Protein 6EVG (pdb70)

InterPro domains:
  IPR001117 Multicopper oxidase, second cupredoxin domain [PF00394] (246-305)
  IPR002355 Multicopper oxidase, copper-binding site [PS00080] (515-526)
  IPR006311 Twin-arginine translocation pathway, signal sequence [PS51318] (1-29)
  IPR008972 Cupredoxin [G3DSA:2.60.40.420] (49-179)
  IPR008972 Cupredoxin [G3DSA:2.60.40.420] (181-346)
  IPR008972 Cupredoxin [G3DSA:2.60.40.420] (360-533)
  IPR008972 Cupredoxin [SSF49503] (49-184)
  IPR008972 Cupredoxin [SSF49503] (189-305)
  IPR008972 Cupredoxin [SSF49503] (421-531)
  IPR011706 Multicopper oxidase, C-terminal [PF07731] (415-532)
  IPR011707 Multicopper oxidase-like, N-terminal [PF07732] (68-182)
  IPR045087 Multicopper oxidase [PTHR48267] (115-306)

Foldseek 3Di:
DQDAAAEDEQDPVQEDEWEKAWDWAAQEPPAIETAIEIPDHAEHHEYEAEQFDKHKHKYFYQDQAWWFKAFQLFAAFLVQGTAALDIAGHGGIDIRIDGGHADWFKTKMATHYAQCRQVNLQSHYMYIYTYDHPCCVVQLHADDELAQAGEWEKEAFQDRHYYCTDDDDLVCLLQFDHHDFIEINSYGAEEGEYAQAKGKYKYAHSYLWAKWWKAKPVQFWWFWQAKSRGGFFFTDTDSIDIHTHSIITITITRNNVQDKIFMWTAPHPPRHDIDTYYIYGYDHVDDGDHHDDRGGDDFDDADDPVQADEEEEWEWFSVCVQSVVLVLPRLVPSPGATETQPHFDDPQDARDEAAAQGKHKYKYAYDPAKFKKFWRQKWKAWQDAPRHGDPSSRGGIDGIGIHDGITMIIITNHHFYDNSRWIKMATSSNSNVNRGRMHTYGHD

B-factor: mean 14.91, std 8.22, range [6.05, 66.15]

Solvent-accessible surface area: 17318 Å² total; pe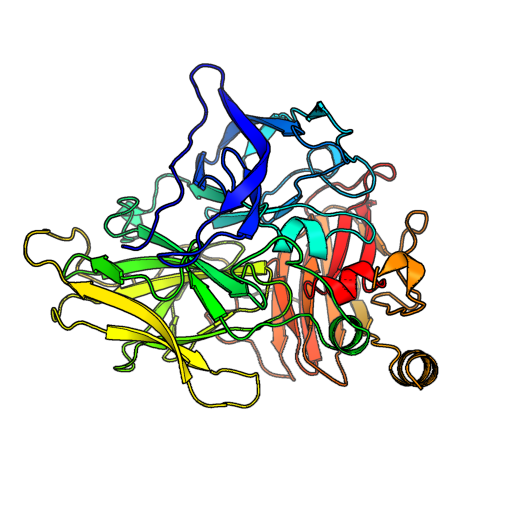r-residue (Å²): 148,22,50,78,11,89,69,39,91,30,70,119,94,20,31,0,144,2,89,0,46,88,30,107,37,49,0,73,181,80,19,76,0,20,3,0,0,3,75,26,30,23,13,8,2,4,0,71,0,126,63,58,39,78,1,26,0,15,0,78,0,39,11,138,54,25,0,0,0,3,2,0,12,5,50,5,52,4,96,35,12,6,8,14,63,35,70,8,45,50,59,104,57,43,124,11,116,1,154,0,147,12,70,10,5,0,1,11,0,5,0,1,10,70,10,53,0,0,76,1,16,11,26,1,1,6,0,2,0,4,1,26,51,66,115,10,72,153,27,31,3,0,88,54,47,23,60,3,8,5,1,0,1,0,11,3,1,100,34,32,102,24,97,159,6,25,104,5,74,35,92,12,1,2,68,7,1,92,7,68,53,12,0,0,8,0,44,40,57,4,74,6,142,0,0,44,1,2,0,2,1,20,1,0,0,11,6,2,9,13,13,0,20,0,53,0,47,72,71,32,77,2,15,0,0,0,2,1,17,2,14,6,17,104,18,44,84,16,121,63,0,41,0,0,0,0,5,1,2,2,0,5,0,54,0,59,186,37,116,40,1,30,2,24,0,71,13,52,73,105,44,20,131,44,67,72,0,0,88,0,21,29,29,104,91,70,180,18,169,26,91,169,152,16,116,192,15,92,28,46,128,89,47,50,86,182,79,32,85,105,122,36,79,21,83,0,44,3,70,48,88,107,2,61,158,85,69,162,105,130,11,98,116,19,48,5,81,0,0,1,27,69,143,39,21,62,50,126,61,45,38,3,113,0,119,87,37,14,52,3,8,0,21,0,43,18,150,71,41,22,0,1,0,2,1,6,8,1,12,0,15,6,19,15,41,97,73,160,75,21,52,40,16,34,32,2,54,3,10,0,2,38,0,87,30,65,0,40,0,1,0,44,0,54,21,85,1,57,130,72,47,13,6,5,0,0,0,4,2,6,0,0,3,9,9,7,0,1,0,1,0,13,19,98

Secondary structure (DSSP, 8-state):
----PPEE---TTSEEEEEEEEEEE-SSTT--EEEEEESSSSB--EEEEETT-EEEEEEEE-SSS-B--EEET----GGGS-STTS-B-TT-EE--EEE--S--EEEEEE---SS-HHHHHHHT--EEEEEE-S-TTTTT----BTTTEEEEEEEEES-SSBS------HHHHHH----SEEEETTEES-EEEE-SSEEEEEEEE-SSSPPEEEEETT---EEEEEETTEEEEEEEEESSEEE-TT-EEEEEEE-TT---EEEEEESSTT-PPEEEEEEEEE-TT---S--S------------GGG-S-EEEEE-B--HHHHHHHH---GGGS----BSBSB---TT---EEE-TT-EEEEEEE-SSS-EEEEESS-EEEEEEETTBPPPGGGSS-BSEEEESSEEEEEEE--S---TTS-EEEEESSHHHHHTT-EEEEEE-

Sequence (444 aa):
PLPLPPLVEPDASGVVKLKVQTGRHSFEEGSEAASAGINGAYLGPLVRLKNGETVTLSVENGMDEGTTLHWHGLFVPSILDGGPHNVIAAGEAWKPEVKIQQPASFNWFHPHLHGNTARQAHLGIAGLMVVTDGKDAERGLPEDYGVDDIPLVLQDRRVIEGDKVYEPDIMDLMHGFRGGNLIVNGIVSPEARVPASIVRLRILNGANARNFHVRLSDNRPLLVVASDGGFIGNPEPVERLTISPGERYEVLVDFSKGEATDLLTYGDDSGGDDLHLMRFVVDAALQGKVTKRPDRLDGPDAPDEKLSVKRRSFFFDERMAENMKLMMLEALTSGVEMAIAGKPFDMDRIDVEAKLGSWEIWDLTTKEMPHPFHIHGASFRILSLNGKAPPAHQSGWKDTALIDGKAEILVHFDREAVKSHPFMFHCHVLEHEDVGMMAQFVTV

Radius of gyration: 20.55 Å; Cα contacts (8 Å, |Δi|>4): 1296; chains: 1; bounding box: 54×47×51 Å

Nearest PDB structures (foldseek):
  6evg-assembly1_A  TM=1.002E+00  e=3.211E-91  Ochrobactrum
  5b7m-assembly3_C  TM=9.230E-01  e=4.683E-49  Escherichia coli K-12
  6iqy-assembly2_B  TM=8.511E-01  e=1.334E-36  Albifimbria verrucaria
  6i3k-assembly1_A  TM=8.488E-01  e=6.651E-36  Albifimbria verrucaria
  6i3l-assembly2_B  TM=8.546E-01  e=1.849E-35  Albifimbria verrucaria

Organism: Brucella anthropi (strain ATCC 49188 / DSM 6882 / CCUG 24695 / JCM 21032 / LMG 3331 / NBRC 15819 / NCTC 12168 / Alc 37) (NCBI:txid439375)

Structure (mmCIF, N/CA/C/O backbone):
data_6EVG
#
_entry.id   6EVG
#
_cell.length_a   47.330
_cell.length_b   48.310
_cell.length_c   88.850
_cell.angle_alpha   90.00
_cell.angle_beta   93.78
_cell.angle_gamma   90.00
#
_symmetry.space_group_name_H-M   'P 1 21 1'
#
loop_
_entity.id
_entity.type
_entity.pdbx_description
1 polymer 'Multi-copper Oxidase CueO'
2 non-polymer 'COPPER (II) ION'
3 non-polymer 1,2-ETHANEDIOL
4 water water
#
loop_
_atom_site.group_PDB
_atom_site.id
_atom_site.type_symbol
_atom_site.label_atom_id
_atom_site.label_alt_id
_atom_site.label_comp_id
_atom_site.label_asym_id
_atom_site.label_entity_id
_atom_site.label_seq_id
_atom_site.pdbx_PDB_ins_code
_atom_site.Cartn_x
_atom_site.Cartn_y
_atom_site.Cartn_z
_atom_site.occupancy
_atom_site.B_iso_or_equiv
_atom_site.auth_seq_id
_atom_site.auth_comp_id
_atom_site.auth_asym_id
_atom_site.auth_atom_id
_atom_site.pdbx_PDB_model_num
ATOM 1 N N . PRO A 1 22 ? -17.241 -12.615 15.074 1.00 16.00 22 PRO A N 1
ATOM 2 C CA . PRO A 1 22 ? -17.186 -11.157 14.969 1.00 15.63 22 PRO A CA 1
ATOM 3 C C . PRO A 1 22 ? -16.069 -10.528 15.787 1.00 13.29 22 PRO A C 1
ATOM 4 O O . PRO A 1 22 ? -15.816 -10.938 16.896 1.00 14.57 22 PRO A O 1
ATOM 8 N N . LEU A 1 23 ? -15.459 -9.474 15.285 1.00 12.10 23 LEU A N 1
ATOM 9 C CA . LEU A 1 23 ? -14.416 -8.754 16.028 1.00 11.24 23 LEU A CA 1
ATOM 10 C C . LEU A 1 23 ? -15.060 -8.121 17.285 1.00 10.72 23 LEU A C 1
ATOM 11 O O . LEU A 1 23 ? -15.920 -7.279 17.175 1.00 12.66 23 LEU A O 1
ATOM 16 N N . PRO A 1 24 ? -14.559 -8.463 18.479 1.00 11.97 24 PRO A N 1
ATOM 17 C CA . PRO A 1 24 ? -14.982 -7.784 19.700 1.00 12.64 24 PRO A CA 1
ATOM 18 C C . PRO A 1 24 ? -14.467 -6.363 19.755 1.00 10.08 24 PRO A C 1
ATOM 19 O O . PRO A 1 24 ? -13.377 -6.096 19.279 1.00 12.17 24 PRO A O 1
ATOM 23 N N . LEU A 1 25 ? -15.256 -5.490 20.348 1.00 9.51 25 LEU A N 1
ATOM 24 C CA . LEU A 1 25 ? -14.876 -4.101 20.529 1.00 10.84 25 LEU A CA 1
ATOM 25 C C . LEU A 1 25 ? -14.669 -3.804 22.004 1.00 10.08 25 LEU A C 1
ATOM 26 O O . LEU A 1 25 ? -15.504 -4.151 22.827 1.00 11.44 25 LEU A O 1
ATOM 31 N N . PRO A 1 26 ? -13.553 -3.207 22.359 1.00 9.94 26 PRO A N 1
ATOM 32 C CA . PRO A 1 26 ? -13.399 -2.774 23.780 1.00 9.68 26 PRO A CA 1
ATOM 33 C C . PRO A 1 26 ? -14.566 -1.858 24.141 1.00 9.82 26 PRO A C 1
ATOM 34 O O . PRO A 1 26 ? -14.878 -0.932 23.365 1.00 11.94 26 PRO A O 1
ATOM 38 N N . PRO A 1 27 ? -15.192 -2.031 25.302 1.00 9.48 27 PRO A N 1
ATOM 39 C CA . PRO A 1 27 ? -16.263 -1.122 25.637 1.00 9.57 27 PRO A CA 1
ATOM 40 C C . PRO A 1 27 ? -15.737 0.308 25.821 1.00 8.35 27 PRO A C 1
ATOM 41 O O . PRO A 1 27 ? -14.668 0.514 26.382 1.00 8.61 27 PRO A O 1
ATOM 45 N N . LEU A 1 28 ? -16.539 1.271 25.404 1.00 8.14 28 LEU A N 1
ATOM 46 C CA . LEU A 1 28 ? -16.170 2.684 25.549 1.00 8.10 28 LEU A CA 1
ATOM 47 C C . LEU A 1 28 ? -16.496 3.136 26.959 1.00 7.92 28 LEU A C 1
ATOM 48 O O . LEU A 1 28 ? -17.661 2.985 27.407 1.00 8.73 28 LEU A O 1
ATOM 53 N N . VAL A 1 29 ? -15.514 3.728 27.633 1.00 7.51 29 VAL A N 1
ATOM 54 C CA . VAL A 1 29 ? -15.720 4.257 28.985 1.00 8.20 29 VAL A CA 1
ATOM 55 C C . VAL A 1 29 ? -15.280 5.704 28.998 1.00 7.91 29 VAL A C 1
ATOM 56 O O . VAL A 1 29 ? -14.154 6.030 28.576 1.00 8.80 29 VAL A O 1
ATOM 60 N N . GLU A 1 30 ? -16.147 6.573 29.501 1.00 8.37 30 GLU A N 1
ATOM 61 C CA . GLU A 1 30 ? -15.850 7.991 29.697 1.00 8.59 30 GLU A CA 1
ATOM 62 C C . GLU A 1 30 ? -16.046 8.341 31.167 1.00 8.86 30 GLU A C 1
ATOM 63 O O . GLU A 1 30 ? -16.747 7.622 31.887 1.00 9.32 30 GLU A O 1
ATOM 69 N N . PRO A 1 31 ? -15.437 9.421 31.658 1.00 9.09 31 PRO A N 1
ATOM 70 C CA . PRO A 1 31 ? -15.622 9.783 33.077 1.00 9.77 31 PRO A CA 1
ATOM 71 C C . PRO A 1 31 ? -17.106 9.948 33.403 1.00 10.65 31 PRO A C 1
ATOM 72 O O . PRO A 1 31 ? -17.883 10.505 32.624 1.00 11.73 31 PRO A O 1
ATOM 76 N N . ASP A 1 32 ? -17.472 9.489 34.603 1.00 10.68 32 ASP A N 1
ATOM 77 C CA . ASP A 1 32 ? -18.865 9.545 35.074 1.00 12.41 32 ASP A CA 1
ATOM 78 C C . ASP A 1 32 ? -19.177 10.926 35.617 1.00 12.85 32 ASP A C 1
ATOM 79 O O . ASP A 1 32 ? -18.399 11.874 35.474 1.00 12.44 32 ASP A O 1
ATOM 84 N N . ALA A 1 33 ? -20.366 11.063 36.227 1.00 14.39 33 ALA A N 1
ATOM 85 C CA . ALA A 1 33 ? -20.806 12.348 36.739 1.00 15.10 33 ALA A CA 1
ATOM 86 C C . ALA A 1 33 ? -19.904 12.929 37.787 1.00 14.41 33 ALA A C 1
ATOM 87 O O . ALA A 1 33 ? -19.935 14.130 38.019 1.00 17.87 33 ALA A O 1
ATOM 89 N N . SER A 1 34 ? -19.112 12.090 38.443 1.00 15.63 34 SER A N 1
ATOM 90 C CA . SER A 1 34 ? -18.117 12.534 39.422 1.00 16.61 34 SER A CA 1
ATOM 91 C C . SER A 1 34 ? -16.701 12.643 38.870 1.00 15.68 34 SER A C 1
ATOM 92 O O . SER A 1 34 ? -15.741 12.867 39.638 1.00 17.41 34 SER A O 1
ATOM 95 N N . GLY A 1 35 ? -16.534 12.489 37.586 1.00 13.32 35 GLY A N 1
ATOM 96 C CA . GLY A 1 35 ? -15.217 12.567 36.981 1.00 12.82 35 GLY A CA 1
ATOM 97 C C . GLY A 1 35 ? -14.373 11.307 37.088 1.00 11.98 35 GLY A C 1
ATOM 98 O O . GLY A 1 35 ? -13.167 11.366 36.863 1.00 14.07 35 GLY A O 1
ATOM 99 N N . VAL A 1 36 ? -15.003 10.196 37.460 1.00 10.59 36 VAL A N 1
ATOM 100 C CA . VAL A 1 36 ? -14.262 8.948 37.763 1.00 10.65 36 VAL A CA 1
ATOM 101 C C . VAL A 1 36 ? -14.374 7.969 36.576 1.00 9.75 36 VAL A C 1
ATOM 102 O O . VAL A 1 36 ? -15.443 7.838 35.981 1.00 10.38 36 VAL A O 1
ATOM 106 N N . VAL A 1 37 ? -13.269 7.273 36.342 1.00 8.84 37 VAL A N 1
ATOM 107 C CA . VAL A 1 37 ? -13.190 6.085 35.491 1.00 8.81 37 VAL A CA 1
ATOM 108 C C . VAL A 1 37 ? -12.760 4.925 36.374 1.00 8.72 37 VAL A C 1
ATOM 109 O O . VAL A 1 37 ? -11.652 4.957 36.914 1.00 9.93 37 VAL A O 1
ATOM 113 N N . LYS A 1 38 ? -13.593 3.895 36.473 1.00 9.37 38 LYS A N 1
ATOM 114 C CA . LYS A 1 38 ? -13.301 2.752 37.327 1.00 9.37 38 LYS A CA 1
ATOM 115 C C . LYS A 1 38 ? -12.703 1.589 36.535 1.00 9.17 38 LYS A C 1
ATOM 116 O O . LYS A 1 38 ? -13.266 1.161 35.511 1.00 9.93 38 LYS A O 1
ATOM 122 N N . LEU A 1 39 ? -11.534 1.109 36.999 1.00 8.79 39 LEU A N 1
ATOM 123 C CA . LEU A 1 39 ? -10.774 0.045 36.314 1.00 8.75 39 LEU A CA 1
ATOM 124 C C . LEU A 1 39 ? -10.411 -1.017 37.324 1.00 9.32 39 LEU A C 1
ATOM 125 O O . LEU A 1 39 ? -9.612 -0.793 38.210 1.00 14.21 39 LEU A O 1
ATOM 130 N N . LYS A 1 40 ? -10.960 -2.219 37.199 1.00 8.18 40 LYS A N 1
ATOM 131 C CA . LYS A 1 40 ? -10.753 -3.292 38.151 1.00 8.93 40 LYS A CA 1
ATOM 132 C C . LYS A 1 40 ? -9.953 -4.402 37.468 1.00 8.37 40 LYS A C 1
ATOM 133 O O . LYS A 1 40 ? -10.434 -5.044 36.524 1.00 9.29 40 LYS A O 1
ATOM 139 N N . VAL A 1 41 ? -8.751 -4.637 37.972 1.00 8.18 41 VAL A N 1
ATOM 140 C CA . VAL A 1 41 ? -7.870 -5.696 37.447 1.00 7.89 41 VAL A CA 1
ATOM 141 C C . VAL A 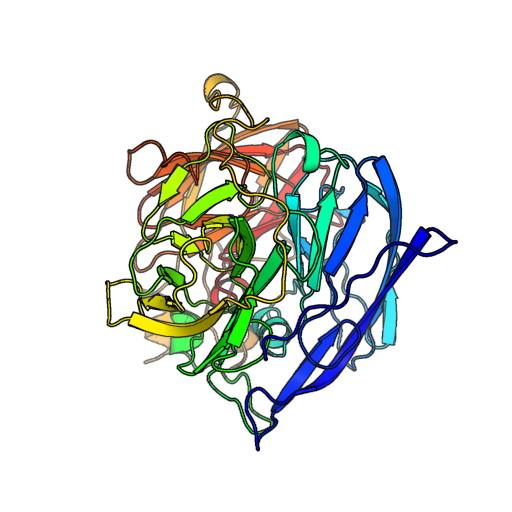1 41 ? -8.284 -7.006 38.110 1.00 8.22 41 VAL A C 1
ATOM 142 O O . VAL A 1 41 ? -8.440 -7.068 39.349 1.00 9.25 41 VAL A O 1
ATOM 146 N N . GLN A 1 42 ? -8.436 -8.069 37.323 1.00 8.59 42 GLN A N 1
ATOM 147 C CA . GLN A 1 42 ? -9.005 -9.289 37.814 1.00 9.02 42 GLN A CA 1
ATOM 148 C C . GLN A 1 42 ? -8.576 -10.488 36.989 1.00 9.19 42 GLN A C 1
ATOM 149 O O . GLN A 1 42 ? -8.332 -10.357 35.798 1.00 10.00 42 GLN A O 1
ATOM 155 N N . THR A 1 43 ? -8.512 -11.644 37.627 1.00 9.45 43 THR A N 1
ATOM 156 C CA . THR A 1 43 ? -8.308 -12.899 36.902 1.00 9.15 43 THR A CA 1
ATOM 157 C C . THR A 1 43 ? -9.624 -13.439 36.383 1.00 10.01 43 THR A C 1
ATOM 158 O O . THR A 1 43 ? -10.706 -13.079 36.859 1.00 12.67 43 THR A O 1
ATOM 162 N N . GLY A 1 44 ? -9.526 -14.364 35.430 1.00 10.18 44 GLY A N 1
ATOM 163 C CA . GLY A 1 44 ? -10.730 -15.033 34.944 1.00 11.53 44 GLY A CA 1
ATOM 164 C C . GLY A 1 44 ? -10.319 -16.132 33.956 1.00 10.82 44 GLY A C 1
ATOM 165 O O . GLY A 1 44 ? -9.201 -16.639 34.020 1.00 10.72 44 GLY A O 1
ATOM 166 N N . ARG A 1 45 ? -11.239 -16.408 33.020 1.00 10.76 45 ARG A N 1
ATOM 167 C CA . ARG A 1 45 ? -10.972 -17.319 31.920 1.00 10.44 45 ARG A CA 1
ATOM 168 C C . ARG A 1 45 ? -11.514 -16.674 30.677 1.00 10.51 45 ARG A C 1
ATOM 169 O O . ARG A 1 45 ? -12.514 -15.950 30.724 1.00 12.78 45 ARG A O 1
ATOM 177 N N . HIS A 1 46 ? -10.863 -16.989 29.547 1.00 9.07 46 HIS A N 1
ATOM 178 C CA . HIS A 1 46 ? -11.203 -16.326 28.273 1.00 9.03 46 HIS A CA 1
ATOM 179 C C . HIS A 1 46 ? -11.152 -17.321 27.124 1.00 8.83 46 HIS A C 1
ATOM 180 O O . HIS A 1 46 ? -10.207 -18.106 27.032 1.00 9.47 46 HIS A O 1
ATOM 187 N N . SER A 1 47 ? -12.150 -17.219 26.235 1.00 9.25 47 SER A N 1
ATOM 188 C CA . SER A 1 47 ? -12.154 -17.998 25.008 1.00 9.58 47 SER A CA 1
ATOM 189 C C . SER A 1 47 ? -11.563 -17.187 23.850 1.00 8.99 47 SER A C 1
ATOM 190 O O . SER A 1 47 ? -12.120 -16.170 23.422 1.00 11.01 47 SER A O 1
ATOM 193 N N . PHE A 1 48 ? -10.452 -17.673 23.334 1.00 9.29 48 PHE A N 1
ATOM 194 C CA . PHE A 1 48 ? -9.843 -17.127 22.173 1.00 10.22 48 PHE A CA 1
ATOM 195 C C . PHE A 1 48 ? -10.435 -17.682 20.868 1.00 11.96 48 PHE A C 1
ATOM 196 O O . PHE A 1 48 ? -10.311 -17.099 19.805 1.00 11.95 48 PHE A O 1
ATOM 204 N N . GLU A 1 49 ? -10.998 -18.877 20.960 1.00 14.34 49 GLU A N 1
ATOM 205 C CA . GLU A 1 49 ? -11.624 -19.522 19.822 1.00 17.75 49 GLU A CA 1
ATOM 206 C C . GLU A 1 49 ? -12.726 -20.372 20.301 1.00 13.92 49 GLU A C 1
ATOM 207 O O . GLU A 1 49 ? -12.710 -20.833 21.445 1.00 14.77 49 GLU A O 1
ATOM 213 N N . GLU A 1 50 ? -13.699 -20.600 19.449 1.00 16.67 50 GLU A N 1
ATOM 214 C CA . GLU A 1 50 ? -14.868 -21.398 19.780 1.00 18.14 50 GLU A CA 1
ATOM 215 C C . GLU A 1 50 ? -14.470 -22.749 20.230 1.00 18.30 50 GLU A C 1
ATOM 216 O O . GLU A 1 50 ? -13.576 -23.358 19.592 1.00 20.46 50 GLU A O 1
ATOM 222 N N . GLY A 1 51 ? -15.009 -23.117 21.368 1.00 22.01 51 GLY A N 1
ATOM 223 C CA . GLY A 1 51 ? -14.812 -24.436 21.931 1.00 25.46 51 GLY A CA 1
ATOM 224 C C . GLY A 1 51 ? -13.753 -24.528 22.976 1.00 24.76 51 GLY A C 1
ATOM 225 O O . GLY A 1 51 ? -13.658 -25.573 23.563 1.00 41.56 51 GLY A O 1
ATOM 226 N N . SER A 1 52 ? -13.004 -23.479 23.244 1.00 20.36 52 SER A N 1
ATOM 227 C CA . SER A 1 52 ? -11.935 -23.599 24.199 1.00 17.89 52 SER A CA 1
ATOM 228 C C . SER A 1 52 ? -11.902 -22.344 25.072 1.00 14.05 52 SER A C 1
ATOM 229 O O . SER A 1 52 ? -12.506 -21.336 24.781 1.00 12.71 52 SER A O 1
ATOM 232 N N . GLU A 1 53 ? -11.150 -22.476 26.174 1.00 13.36 53 GLU A N 1
ATOM 233 C CA . GLU A 1 53 ? -10.966 -21.367 27.103 1.00 12.45 53 GLU A CA 1
ATOM 234 C C . GLU A 1 53 ? -9.632 -21.576 27.832 1.00 9.96 53 GLU A C 1
ATOM 235 O O . GLU A 1 53 ? -9.190 -22.724 28.003 1.00 10.48 53 GLU A O 1
ATOM 241 N N . ALA A 1 54 ? -9.041 -20.470 28.297 1.00 9.70 54 ALA A N 1
ATOM 242 C CA . ALA A 1 54 ? -7.767 -20.527 29.010 1.00 9.50 54 ALA A CA 1
ATOM 243 C C . ALA A 1 54 ? -7.797 -19.563 30.189 1.00 9.71 54 ALA A C 1
ATOM 244 O O . ALA A 1 54 ? -8.527 -18.565 30.201 1.00 10.34 54 ALA A O 1
ATOM 246 N N . ALA A 1 55 ? -6.937 -19.844 31.170 1.00 9.75 55 ALA A N 1
ATOM 247 C CA . ALA A 1 55 ? -6.746 -18.879 32.275 1.00 9.77 55 ALA A CA 1
ATOM 248 C C . ALA A 1 55 ? -6.289 -17.539 31.741 1.00 9.31 55 ALA A C 1
ATOM 249 O O . ALA A 1 55 ? -5.491 -17.481 30.799 1.00 10.23 55 ALA A O 1
ATOM 251 N N . SER A 1 56 ? -6.760 -16.461 32.359 1.00 9.20 56 SER A N 1
ATOM 252 C CA . SER A 1 56 ? -6.531 -15.129 31.854 1.00 8.59 56 SER A CA 1
ATOM 253 C C . SER A 1 56 ? -6.604 -14.105 32.971 1.00 8.17 56 SER A C 1
ATOM 254 O O . SER A 1 56 ? -6.916 -14.423 34.139 1.00 9.30 56 SER A O 1
ATOM 257 N N . ALA A 1 57 ? -6.380 -12.835 32.617 1.00 7.74 57 ALA A N 1
ATOM 258 C CA . ALA A 1 57 ? -6.656 -11.700 33.488 1.00 7.44 57 ALA A CA 1
ATOM 259 C C . ALA A 1 57 ? -6.924 -10.510 32.611 1.00 7.80 57 ALA A C 1
ATOM 260 O O . ALA A 1 57 ? -6.412 -10.423 31.498 1.00 8.44 57 ALA A O 1
ATOM 262 N N . GLY A 1 58 ? -7.711 -9.566 33.118 1.00 7.92 58 GLY A N 1
ATOM 263 C CA . GLY A 1 58 ? -8.069 -8.391 32.375 1.00 7.78 58 GLY A CA 1
ATOM 264 C C . GLY A 1 58 ? -8.501 -7.267 33.251 1.00 7.18 58 GLY A C 1
ATOM 265 O O . GLY A 1 58 ? -8.333 -7.301 34.471 1.00 8.49 58 GLY A O 1
ATOM 266 N N . ILE A 1 59 ? -9.078 -6.245 32.611 1.00 7.09 59 ILE A N 1
ATOM 267 C CA . ILE A 1 59 ? -9.536 -5.035 33.273 1.00 7.51 59 ILE A CA 1
ATOM 268 C C . ILE A 1 59 ? -11.025 -4.918 33.001 1.00 7.51 59 ILE A C 1
ATOM 269 O O . ILE A 1 59 ? -11.464 -4.884 31.832 1.00 8.11 59 ILE A O 1
ATOM 274 N N . ASN A 1 60 ? -11.836 -4.891 34.071 1.00 7.88 60 ASN A N 1
ATOM 275 C CA . ASN A 1 60 ? -13.285 -4.869 33.920 1.00 8.48 60 ASN A CA 1
ATOM 276 C C . ASN A 1 60 ? -13.788 -6.083 33.114 1.00 8.95 60 ASN A C 1
ATOM 277 O O . ASN A 1 60 ? -14.825 -6.013 32.427 1.00 10.89 60 ASN A O 1
ATOM 282 N N . GLY A 1 61 ? -13.117 -7.190 33.249 1.00 8.74 61 GLY A N 1
ATOM 283 C CA . GLY A 1 61 ? -13.396 -8.420 32.555 1.00 8.98 61 GLY A CA 1
ATOM 284 C C . GLY A 1 61 ? -12.178 -9.286 32.558 1.00 8.91 61 GLY A C 1
ATOM 285 O O . GLY A 1 61 ? -11.166 -8.964 33.170 1.00 9.90 61 GLY A O 1
ATOM 286 N N . ALA A 1 62 ? -12.291 -10.459 31.888 1.00 9.59 62 ALA A N 1
ATOM 287 C CA . ALA A 1 62 ? -11.288 -11.495 32.012 1.00 9.99 62 ALA A CA 1
ATOM 288 C C . ALA A 1 62 ? -10.106 -11.389 31.085 1.00 8.78 62 ALA A C 1
ATOM 289 O O . ALA A 1 62 ? -9.123 -12.120 31.224 1.00 9.35 62 ALA A O 1
ATOM 291 N N . TYR A 1 63 ? -10.167 -10.453 30.107 1.00 8.29 63 TYR A N 1
ATOM 292 C CA . TYR A 1 63 ? -9.089 -10.318 29.121 1.00 7.82 63 TYR A CA 1
ATOM 293 C C . TYR A 1 63 ? -9.184 -8.928 28.477 1.00 7.73 63 TYR A C 1
ATOM 294 O O . TYR A 1 63 ? -10.302 -8.467 28.203 1.00 8.46 63 TYR A O 1
ATOM 303 N N . LEU A 1 64 ? -8.048 -8.285 28.249 1.00 7.06 64 LEU A N 1
ATOM 304 C CA . LEU A 1 64 ? -8.047 -6.935 27.676 1.00 7.09 64 LEU A CA 1
ATOM 305 C C . LEU A 1 64 ? -8.860 -6.017 28.589 1.00 7.02 64 LEU A C 1
ATOM 306 O O . LEU A 1 64 ? -8.873 -6.237 29.802 1.00 8.49 64 LEU A O 1
ATOM 311 N N . GLY A 1 65 ? -9.453 -4.974 28.050 1.00 6.99 65 GLY A N 1
ATOM 312 C CA . GLY A 1 65 ? -9.969 -3.905 28.872 1.00 7.29 65 GLY A CA 1
ATOM 313 C C . GLY A 1 65 ? -10.735 -2.921 28.035 1.00 7.23 65 GLY A C 1
ATOM 314 O O . GLY A 1 65 ? -10.864 -3.056 26.818 1.00 8.55 65 GLY A O 1
ATOM 315 N N . PRO A 1 66 ? -11.296 -1.895 28.681 1.00 7.08 66 PRO A N 1
ATOM 316 C CA . PRO A 1 66 ? -12.047 -0.862 27.967 1.00 7.10 66 PRO A CA 1
ATOM 317 C C . PRO A 1 66 ? -11.141 0.046 27.136 1.00 6.80 66 PRO A C 1
ATOM 318 O O . PRO A 1 66 ? -9.930 0.109 27.351 1.00 7.82 66 PRO A O 1
ATOM 322 N N . LEU A 1 67 ? -11.800 0.802 26.251 1.00 7.03 67 LEU A N 1
ATOM 323 C CA . LEU A 1 67 ? -11.203 2.013 25.649 1.00 7.46 67 LEU A CA 1
ATOM 324 C C . LEU A 1 67 ? -11.742 3.196 26.430 1.00 6.66 67 LEU A C 1
ATOM 325 O O . LEU A 1 67 ? -12.944 3.469 26.413 1.00 7.96 67 LEU A O 1
ATOM 330 N N . VAL A 1 68 ? -10.848 3.823 27.184 1.00 6.95 68 VAL A N 1
ATOM 331 C CA . VAL A 1 68 ? -11.150 5.012 27.980 1.00 7.13 68 VAL A CA 1
ATOM 332 C C . VAL A 1 68 ? -10.933 6.232 27.096 1.00 7.57 68 VAL A C 1
ATOM 333 O O . VAL A 1 68 ? -9.863 6.422 26.539 1.00 9.17 68 VAL A O 1
ATOM 337 N N . ARG A 1 69 ? -11.985 7.059 26.909 1.00 7.30 69 ARG A N 1
ATOM 338 C CA . ARG A 1 69 ? -11.870 8.267 26.093 1.00 7.92 69 ARG A CA 1
ATOM 339 C C . ARG A 1 69 ? -11.889 9.500 26.987 1.00 8.22 69 ARG A C 1
ATOM 340 O O . ARG A 1 69 ? -12.848 9.673 27.773 1.00 9.39 69 ARG A O 1
ATOM 348 N N . LEU A 1 70 ? -10.823 10.268 26.942 1.00 8.11 70 LEU A N 1
ATOM 349 C CA . LEU A 1 70 ? -10.605 11.447 27.739 1.00 8.32 70 LEU A CA 1
ATOM 350 C C . LEU A 1 70 ? -10.477 12.668 26.871 1.00 8.79 70 LEU A C 1
ATOM 351 O O . LEU A 1 70 ? -9.860 12.640 25.810 1.00 10.49 70 LEU A O 1
ATOM 356 N N . LYS A 1 71 ? -11.038 13.782 27.334 1.00 9.35 71 LYS A N 1
ATOM 357 C CA . LYS A 1 71 ? -10.974 15.056 26.631 1.00 9.50 71 LYS A CA 1
ATOM 358 C C . LYS A 1 71 ? -9.775 15.856 27.096 1.00 9.84 71 LYS A C 1
ATOM 359 O O . LYS A 1 71 ? -9.551 15.996 28.303 1.00 11.70 71 LYS A O 1
ATOM 365 N N . ASN A 1 72 ? -9.002 16.423 26.159 1.00 9.99 72 ASN A N 1
ATOM 366 C CA . ASN A 1 72 ? -7.961 17.325 26.534 1.00 10.56 72 ASN A CA 1
ATOM 367 C C . ASN A 1 72 ? -8.576 18.428 27.391 1.00 10.74 72 ASN A C 1
ATOM 368 O O . ASN A 1 72 ? -9.684 18.930 27.111 1.00 11.64 72 ASN A O 1
ATOM 373 N N . GLY A 1 73 ? -7.852 18.789 28.444 1.00 11.37 73 GLY A N 1
ATOM 374 C CA . GLY A 1 73 ? -8.306 19.785 29.357 1.00 13.57 73 GLY A CA 1
ATOM 375 C C . GLY A 1 73 ? -9.170 19.287 30.534 1.00 16.29 73 GLY A C 1
ATOM 376 O O . GLY A 1 73 ? -9.431 20.065 31.457 1.00 23.69 73 GLY A O 1
ATOM 377 N N . GLU A 1 74 ? -9.639 18.048 30.544 1.00 14.99 74 GLU A N 1
ATOM 378 C CA . GLU A 1 74 ? -10.435 17.644 31.680 1.00 14.76 74 GLU A CA 1
ATOM 379 C C . GLU A 1 74 ? -9.593 16.998 32.799 1.00 12.72 74 GLU A C 1
ATOM 380 O O . GLU A 1 74 ? -8.508 16.484 32.553 1.00 13.26 74 GLU A O 1
ATOM 386 N N . THR A 1 75 ? -10.149 16.978 33.981 1.00 12.67 75 THR A N 1
ATOM 387 C CA . THR A 1 75 ? -9.558 16.282 35.145 1.00 13.06 75 THR A CA 1
ATOM 388 C C . THR A 1 75 ? -10.369 15.025 35.418 1.00 12.62 75 THR A C 1
ATOM 389 O O . THR A 1 75 ? -11.602 15.064 35.493 1.00 14.74 75 THR A O 1
ATOM 393 N N . VAL A 1 76 ? -9.672 13.898 35.557 1.00 11.60 76 VAL A N 1
ATOM 394 C CA . VAL A 1 76 ? -10.270 12.592 35.732 1.00 11.47 76 VAL A CA 1
ATOM 395 C C . VAL A 1 76 ? -9.593 11.863 36.863 1.00 10.20 76 VAL A C 1
ATOM 396 O O . VAL A 1 76 ? -8.361 11.900 37.005 1.00 12.36 76 VAL A O 1
ATOM 400 N N . THR A 1 77 ? -10.388 11.153 37.656 1.00 9.10 77 THR A N 1
ATOM 401 C CA . THR A 1 77 ? -9.871 10.211 38.635 1.00 9.32 77 THR A CA 1
ATOM 402 C C . THR A 1 77 ? -9.801 8.830 37.972 1.00 8.80 77 THR A C 1
ATOM 403 O O . THR A 1 77 ? -10.856 8.293 37.576 1.00 9.81 77 THR A O 1
ATOM 407 N N . LEU A 1 78 ? -8.598 8.277 37.843 1.00 8.67 78 LEU A N 1
ATOM 408 C CA . LEU A 1 78 ? -8.411 6.919 37.313 1.00 8.58 78 LEU A CA 1
ATOM 409 C C . LEU A 1 78 ? -8.391 5.981 38.508 1.00 9.02 78 LEU A C 1
ATOM 410 O O . LEU A 1 78 ? -7.378 5.831 39.180 1.00 10.50 78 LEU A O 1
ATOM 415 N N . SER A 1 79 ? -9.567 5.424 38.810 1.00 9.10 79 SER A N 1
ATOM 416 C CA . SER A 1 79 ? -9.780 4.636 40.015 1.00 9.87 79 SER A CA 1
ATOM 417 C C . SER A 1 79 ? -9.474 3.193 39.726 1.00 9.84 79 SER A C 1
ATOM 418 O O . SER A 1 79 ? -10.316 2.480 39.133 1.00 12.86 79 SER A O 1
ATOM 421 N N . VAL A 1 80 ? -8.290 2.706 40.135 1.00 8.83 80 VAL A N 1
ATOM 422 C CA . VAL A 1 80 ? -7.806 1.372 39.825 1.00 8.76 80 VAL A CA 1
ATOM 423 C C . VAL A 1 80 ? -7.991 0.483 41.047 1.00 9.95 80 VAL A C 1
ATOM 424 O O . VAL A 1 80 ? -7.495 0.782 42.134 1.00 15.41 80 VAL A O 1
ATOM 428 N N . GLU A 1 81 ? -8.685 -0.611 40.924 1.00 8.61 81 GLU A N 1
ATOM 429 C CA . GLU A 1 81 ? -8.835 -1.600 41.994 1.00 9.05 81 GLU A CA 1
ATOM 430 C C . GLU A 1 81 ? -8.110 -2.879 41.605 1.00 8.57 81 GLU A C 1
ATOM 431 O O . GLU A 1 81 ? -8.301 -3.383 40.486 1.00 9.71 81 GLU A O 1
ATOM 437 N N . ASN A 1 82 ? -7.288 -3.394 42.513 1.00 8.56 82 ASN A N 1
ATOM 438 C CA . ASN A 1 82 ? -6.621 -4.667 42.308 1.00 8.72 82 ASN A CA 1
ATOM 439 C C . ASN A 1 82 ? -7.429 -5.772 42.889 1.00 8.49 82 ASN A C 1
ATOM 440 O O . ASN A 1 82 ? -7.437 -5.993 44.101 1.00 10.15 82 ASN A O 1
ATOM 445 N N . GLY A 1 83 ? -8.207 -6.472 42.050 1.00 8.65 83 GLY A N 1
ATOM 446 C CA . GLY A 1 83 ? -8.975 -7.584 42.463 1.00 9.35 83 GLY A CA 1
ATOM 447 C C . GLY A 1 83 ? -8.271 -8.926 42.428 1.00 8.96 83 GLY A C 1
ATOM 448 O O . GLY A 1 83 ? -8.911 -9.967 42.548 1.00 10.74 83 GLY A O 1
ATOM 449 N N . MET A 1 84 ? -6.938 -8.923 42.276 1.00 8.97 84 MET A N 1
ATOM 450 C CA . MET A 1 84 ? -6.139 -10.146 42.266 1.00 9.23 84 MET A CA 1
ATOM 451 C C . MET A 1 84 ? -5.495 -10.422 43.628 1.00 9.16 84 MET A C 1
ATOM 452 O O . MET A 1 84 ? -5.466 -9.571 44.506 1.00 10.89 84 MET A O 1
ATOM 457 N N . ASP A 1 85 ? -4.940 -11.621 43.744 1.00 9.23 85 ASP A N 1
ATOM 458 C CA . ASP A 1 85 ? -4.217 -12.086 44.950 1.00 9.65 85 ASP A CA 1
ATOM 459 C C . ASP A 1 85 ? -2.723 -11.774 44.942 1.00 9.13 85 ASP A C 1
ATOM 460 O O . ASP A 1 85 ? -1.993 -12.257 45.797 1.00 10.26 85 ASP A O 1
ATOM 465 N N . GLU A 1 86 ? -2.295 -10.921 44.008 1.00 9.11 86 GLU A N 1
ATOM 466 C CA . GLU A 1 86 ? -0.921 -10.494 43.911 1.00 9.06 86 GLU A CA 1
ATOM 467 C C . GLU A 1 86 ? -0.903 -9.007 43.507 1.00 8.33 86 GLU A C 1
ATOM 468 O O . GLU A 1 86 ? -1.864 -8.529 42.916 1.00 9.39 86 GLU A O 1
ATOM 474 N N . GLY A 1 87 ? 0.223 -8.354 43.787 1.00 8.49 87 GLY A N 1
ATOM 475 C CA . GLY A 1 87 ? 0.347 -6.947 43.439 1.00 8.68 87 GLY A CA 1
ATOM 476 C C . GLY A 1 87 ? 0.293 -6.700 41.934 1.00 8.50 87 GLY A C 1
ATOM 477 O O . GLY A 1 87 ? 0.725 -7.546 41.141 1.00 9.32 87 GLY A O 1
ATOM 478 N N . THR A 1 88 ? -0.174 -5.513 41.567 1.00 8.29 88 THR A N 1
ATOM 479 C CA . THR A 1 88 ? -0.174 -5.128 40.150 1.00 8.27 88 THR A CA 1
ATOM 480 C C . THR A 1 88 ? 0.005 -3.608 40.071 1.00 8.34 88 THR A C 1
ATOM 481 O O . THR A 1 88 ? -0.018 -2.907 41.080 1.00 9.03 88 THR A O 1
ATOM 485 N N . THR A 1 89 ? 0.110 -3.106 38.827 1.00 8.55 89 THR A N 1
ATOM 486 C CA . THR A 1 89 ? 0.178 -1.688 38.578 1.00 9.32 89 THR A CA 1
ATOM 487 C C . THR A 1 89 ? -0.452 -1.415 37.209 1.00 8.02 89 THR A C 1
ATOM 488 O O . THR A 1 89 ? -0.652 -2.369 36.457 1.00 9.18 89 THR A O 1
ATOM 492 N N . LEU A 1 90 ? -0.684 -0.152 36.917 1.00 7.91 90 LEU A N 1
ATOM 493 C CA . LEU A 1 90 ? -0.936 0.258 35.520 1.00 7.72 90 LEU A CA 1
ATOM 494 C C . LEU A 1 90 ? -0.012 1.428 35.200 1.00 7.83 90 LEU A C 1
ATOM 495 O O . LEU A 1 90 ? 0.012 2.426 35.935 1.00 9.30 90 LEU A O 1
ATOM 500 N N . HIS A 1 91 ? 0.728 1.303 34.097 1.00 7.30 91 HIS A N 1
ATOM 501 C CA . HIS A 1 91 ? 1.474 2.393 33.477 1.00 7.47 91 HIS A CA 1
ATOM 502 C C . HIS A 1 91 ? 0.605 3.024 32.384 1.00 7.00 91 HIS A C 1
ATOM 503 O O . HIS A 1 91 ? 0.080 2.310 31.534 1.00 7.55 91 HIS A O 1
ATOM 510 N N . TRP A 1 92 ? 0.467 4.340 32.463 1.00 7.01 92 TRP A N 1
ATOM 511 C CA . TRP A 1 92 ? -0.340 5.119 31.525 1.00 7.41 92 TRP A CA 1
ATOM 512 C C . TRP A 1 92 ? 0.583 5.433 30.327 1.00 7.18 92 TRP A C 1
ATOM 513 O O . TRP A 1 92 ? 1.226 6.484 30.256 1.00 8.46 92 TRP A O 1
ATOM 524 N N . HIS A 1 93 ? 0.651 4.463 29.422 1.00 7.24 93 HIS A N 1
ATOM 525 C CA . HIS A 1 93 ? 1.607 4.409 28.286 1.00 7.18 93 HIS A CA 1
ATOM 526 C C . HIS A 1 93 ? 1.138 5.355 27.181 1.00 7.41 93 HIS A C 1
ATOM 527 O O . HIS A 1 93 ? 0.274 5.016 26.385 1.00 8.40 93 HIS A O 1
ATOM 534 N N . GLY A 1 94 ? 1.735 6.550 27.177 1.00 8.41 94 GLY A N 1
ATOM 535 C CA . GLY A 1 94 ? 1.369 7.624 26.292 1.00 8.70 94 GLY A CA 1
ATOM 536 C C . GLY A 1 94 ? 0.677 8.798 26.910 1.00 8.84 94 GLY A C 1
ATOM 537 O O . GLY A 1 94 ? 0.567 9.864 26.320 1.00 9.48 94 GLY A O 1
ATOM 538 N N . LEU A 1 95 ? 0.209 8.633 28.156 1.00 10.43 95 LEU A N 1
ATOM 539 C CA . LEU A 1 95 ? -0.411 9.747 28.862 1.00 9.93 95 LEU A CA 1
ATOM 540 C C . LEU A 1 95 ? 0.650 10.657 29.427 1.00 10.03 95 LEU A C 1
ATOM 541 O O . LEU A 1 95 ? 1.735 10.194 29.822 1.00 12.89 95 LEU A O 1
ATOM 546 N N . PHE A 1 96 ? 0.385 11.972 29.423 1.00 8.67 96 PHE A N 1
ATOM 547 C CA . PHE A 1 96 ? 1.375 12.928 29.976 1.00 9.28 96 PHE A CA 1
ATOM 548 C C . PHE A 1 96 ? 0.997 13.225 31.428 1.00 9.96 96 PHE A C 1
ATOM 549 O O . PHE A 1 96 ? 0.032 13.952 31.705 1.00 10.83 96 PHE A O 1
ATOM 557 N N . VAL A 1 97 ? 1.797 12.663 32.341 1.00 9.45 97 VAL A N 1
ATOM 558 C CA . VAL A 1 97 ? 1.627 12.879 33.790 1.00 9.75 97 VAL A CA 1
ATOM 559 C C . VAL A 1 97 ? 2.993 12.976 34.443 1.00 9.44 97 VAL A C 1
ATOM 560 O O . VAL A 1 97 ? 3.947 12.336 33.999 1.00 10.30 97 VAL A O 1
ATOM 564 N N . PRO A 1 98 ? 3.056 13.667 35.576 1.00 10.02 98 PRO A N 1
ATOM 565 C CA . PRO A 1 98 ? 4.243 13.522 36.425 1.00 10.63 98 PRO A CA 1
ATOM 566 C C . PRO A 1 98 ? 4.316 12.108 36.977 1.00 9.32 98 PRO A C 1
ATOM 567 O O . PRO A 1 98 ? 3.304 11.421 37.079 1.00 9.37 98 PRO A O 1
ATOM 571 N N . SER A 1 99 ? 5.530 11.689 37.351 1.00 9.39 99 SER A N 1
ATOM 572 C CA . SER A 1 99 ? 5.718 10.294 37.728 1.00 9.23 99 SER A CA 1
ATOM 573 C C . SER A 1 99 ? 4.923 9.880 38.954 1.00 9.31 99 SER A C 1
ATOM 574 O O . SER A 1 99 ? 4.588 8.706 39.071 1.00 10.04 99 SER A O 1
ATOM 577 N N . ILE A 1 100 ? 4.575 10.808 39.820 1.00 9.73 100 ILE A N 1
ATOM 578 C CA . ILE A 1 100 ? 3.775 10.454 41.005 1.00 11.26 100 ILE A CA 1
ATOM 579 C C . ILE A 1 100 ? 2.366 9.995 40.644 1.00 9.78 100 ILE A C 1
ATOM 580 O O . ILE A 1 100 ? 1.679 9.464 41.512 1.00 12.66 100 ILE A O 1
ATOM 585 N N . LEU A 1 101 ? 1.899 10.207 39.399 1.00 8.97 101 LEU A N 1
ATOM 586 C CA . LEU A 1 101 ? 0.573 9.762 38.952 1.00 8.98 101 LEU A CA 1
ATOM 587 C C . LEU A 1 101 ? 0.633 8.505 38.087 1.00 9.14 101 LEU A C 1
ATOM 588 O O . LEU A 1 101 ? -0.432 8.073 37.596 1.00 10.81 101 LEU A O 1
ATOM 593 N N . ASP A 1 102 ? 1.830 7.933 37.910 1.00 8.93 102 ASP A N 1
ATOM 594 C CA . ASP A 1 102 ? 1.996 6.760 37.050 1.00 8.69 102 ASP A CA 1
ATOM 595 C C . ASP A 1 102 ? 2.364 5.545 37.857 1.00 8.88 102 ASP A C 1
ATOM 596 O O . ASP A 1 102 ? 2.846 5.671 38.990 1.00 10.89 102 ASP A O 1
ATOM 601 N N . GLY A 1 103 ? 2.111 4.363 37.310 1.00 9.23 103 GLY A N 1
ATOM 602 C CA . GLY A 1 103 ? 2.340 3.110 38.015 1.00 10.01 103 GLY A CA 1
ATOM 603 C C . GLY A 1 103 ? 3.613 2.396 37.565 1.00 10.20 103 GLY A C 1
ATOM 604 O O . GLY A 1 103 ? 3.962 2.397 36.373 1.00 12.94 103 GLY A O 1
ATOM 605 N N . GLY A 1 104 ? 4.234 1.714 38.496 1.00 9.71 104 GLY A N 1
ATOM 606 C CA . GLY A 1 104 ? 5.422 0.934 38.244 1.00 10.01 104 GLY A CA 1
ATOM 607 C C . GLY A 1 104 ? 5.899 0.248 39.499 1.00 9.46 104 GLY A C 1
ATOM 608 O O . GLY A 1 104 ? 5.215 0.241 40.503 1.00 10.35 104 GLY A O 1
ATOM 609 N N . PRO A 1 105 ? 7.108 -0.319 39.450 1.00 10.07 105 PRO A N 1
ATOM 610 C CA . PRO A 1 105 ? 7.539 -1.215 40.568 1.00 10.90 105 PRO A CA 1
ATOM 611 C C . PRO A 1 105 ? 7.821 -0.488 41.879 1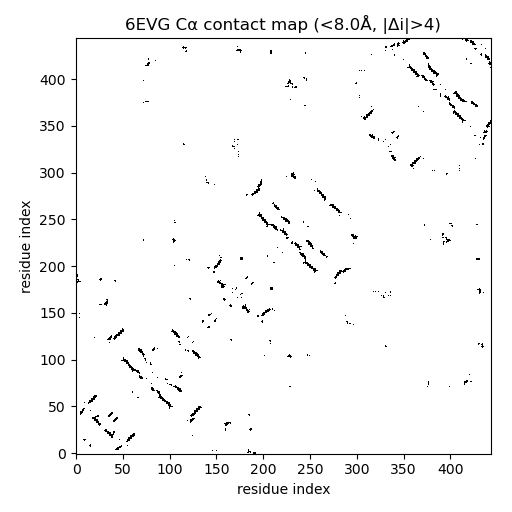.00 10.63 105 PRO A C 1
ATOM 612 O O . PRO A 1 105 ? 7.983 -1.186 42.888 1.00 11.69 105 PRO A O 1
ATOM 616 N N . HIS A 1 106 ? 7.911 0.835 41.874 1.00 10.87 106 HIS A N 1
ATOM 617 C CA . HIS A 1 106 ? 8.081 1.596 43.121 1.00 11.63 106 HIS A CA 1
ATOM 618 C C . HIS A 1 106 ? 6.793 1.917 43.801 1.00 12.35 106 HIS A C 1
ATOM 619 O O . HIS A 1 106 ? 6.784 2.455 44.928 1.00 15.47 106 HIS A O 1
ATOM 626 N N . ASN A 1 107 ? 5.659 1.621 43.165 1.00 11.86 107 ASN A N 1
ATOM 627 C CA . ASN A 1 107 ? 4.329 1.909 43.751 1.00 12.03 107 ASN A CA 1
ATOM 628 C C . ASN A 1 107 ? 3.322 0.864 43.346 1.00 11.45 107 ASN A C 1
ATOM 629 O O . ASN A 1 107 ? 2.278 1.163 42.799 1.00 13.79 107 ASN A O 1
ATOM 634 N N . VAL A 1 108 ? 3.598 -0.376 43.682 1.00 11.13 108 VAL A N 1
ATOM 635 C CA . VAL A 1 108 ? 2.735 -1.488 43.384 1.00 10.41 108 VAL A CA 1
ATOM 636 C C . VAL A 1 108 ? 1.452 -1.384 44.194 1.00 9.61 108 VAL A C 1
ATOM 637 O O . VAL A 1 108 ? 1.476 -1.078 45.393 1.00 10.88 108 VAL A O 1
ATOM 641 N N . ILE A 1 109 ? 0.329 -1.692 43.550 1.00 9.51 109 ILE A N 1
ATOM 642 C CA . ILE A 1 109 ? -0.966 -1.774 44.215 1.00 9.33 109 ILE A CA 1
ATOM 643 C C . ILE A 1 109 ? -1.104 -3.162 44.852 1.00 9.08 109 ILE A C 1
ATOM 644 O O . ILE A 1 109 ? -1.142 -4.177 44.143 1.00 9.70 109 ILE A O 1
ATOM 649 N N . ALA A 1 110 ? -1.130 -3.202 46.171 1.00 10.17 110 ALA A N 1
ATOM 650 C CA . ALA A 1 110 ? -1.206 -4.465 46.853 1.00 10.65 110 ALA A CA 1
ATOM 651 C C . ALA A 1 110 ? -2.501 -5.206 46.527 1.00 10.48 110 ALA A C 1
ATOM 652 O O . ALA A 1 110 ? -3.550 -4.616 46.167 1.00 10.89 110 ALA A O 1
ATOM 654 N N . ALA A 1 111 ? -2.407 -6.523 46.652 1.00 12.08 111 ALA A N 1
ATOM 655 C CA . ALA A 1 111 ? -3.569 -7.378 46.454 1.00 11.99 111 ALA A CA 1
ATOM 656 C C . ALA A 1 111 ? -4.773 -6.877 47.208 1.00 12.59 111 ALA A C 1
ATOM 657 O O . ALA A 1 111 ? -4.708 -6.596 48.439 1.00 14.50 111 ALA A O 1
ATOM 659 N N . GLY A 1 112 ? -5.892 -6.722 46.507 1.00 12.94 112 GLY A N 1
ATOM 660 C CA . GLY A 1 112 ? -7.133 -6.278 47.082 1.00 14.17 112 GLY A CA 1
ATOM 661 C C . 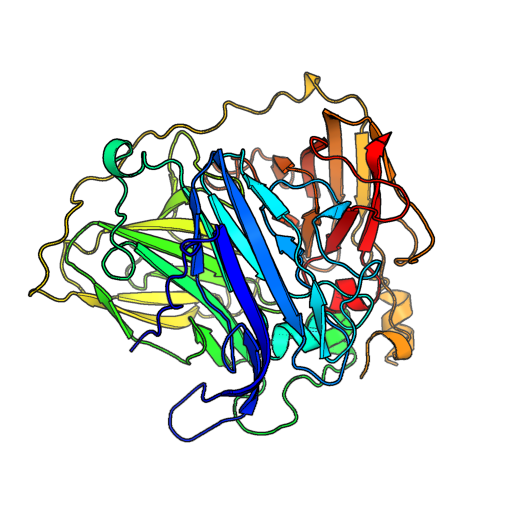GLY A 1 112 ? -7.268 -4.768 47.330 1.00 14.04 112 GLY A C 1
ATOM 662 O O . GLY A 1 112 ? -8.353 -4.344 47.777 1.00 18.39 112 GLY A O 1
ATOM 663 N N . GLU A 1 113 ? -6.231 -3.984 47.068 1.00 11.56 113 GLU A N 1
ATOM 664 C CA . GLU A 1 113 ? -6.251 -2.564 47.362 1.00 11.70 113 GLU A CA 1
ATOM 665 C C . GLU A 1 113 ? -6.578 -1.699 46.103 1.00 10.30 113 GLU A C 1
ATOM 666 O O . GLU A 1 113 ? -6.710 -2.223 45.017 1.00 11.51 113 GLU A O 1
ATOM 672 N N . ALA A 1 114 ? -6.688 -0.389 46.304 1.00 11.46 114 ALA A N 1
ATOM 673 C CA . ALA A 1 114 ? -7.028 0.537 45.236 1.00 11.37 114 ALA A CA 1
ATOM 674 C C . ALA A 1 114 ? -6.001 1.655 45.147 1.00 10.23 114 ALA A C 1
ATOM 675 O O . ALA A 1 114 ? -5.273 1.972 46.111 1.00 13.67 114 ALA A O 1
ATOM 677 N N . TRP A 1 115 ? -5.966 2.310 44.010 1.00 9.32 115 TRP A N 1
ATOM 678 C CA . TRP A 1 115 ? -5.049 3.434 43.696 1.00 9.17 115 TRP A CA 1
ATOM 679 C C . TRP A 1 115 ? -5.846 4.365 42.814 1.00 8.86 115 TRP A C 1
ATOM 680 O O . TRP A 1 115 ? -6.361 3.921 41.768 1.00 9.85 115 TRP A O 1
ATOM 691 N N . LYS A 1 116 ? -5.960 5.633 43.209 1.00 9.33 116 LYS A N 1
ATOM 692 C CA . LYS A 1 116 ? -6.895 6.539 42.547 1.00 9.20 116 LYS A CA 1
ATOM 693 C C . LYS A 1 116 ? -6.248 7.866 42.163 1.00 9.10 116 LYS A C 1
ATOM 694 O O . LYS A 1 116 ? -6.622 8.964 42.665 1.00 10.14 116 LYS A O 1
ATOM 700 N N . PRO A 1 117 ? -5.207 7.840 41.328 1.00 8.98 117 PRO A N 1
ATOM 701 C CA . PRO A 1 117 ? -4.573 9.080 40.887 1.00 8.91 117 PRO A CA 1
ATOM 702 C C . PRO A 1 117 ? -5.555 9.999 40.138 1.00 8.57 117 PRO A C 1
ATOM 703 O O . PRO A 1 117 ? -6.403 9.517 39.362 1.00 9.97 117 PRO A O 1
ATOM 707 N N . GLU A 1 118 ? -5.406 11.287 40.363 1.00 8.71 118 GLU A N 1
ATOM 708 C CA . GLU A 1 118 ? -6.217 12.298 39.719 1.00 8.72 118 GLU A CA 1
ATOM 709 C C . GLU A 1 118 ? -5.378 13.048 38.699 1.00 9.33 118 GLU A C 1
ATOM 710 O O . GLU A 1 118 ? -4.376 13.663 39.052 1.00 10.96 118 GLU A O 1
ATOM 716 N N . VAL A 1 119 ? -5.773 12.963 37.449 1.00 9.77 119 VAL A N 1
ATOM 717 C CA . VAL A 1 119 ? -4.994 13.496 36.306 1.00 10.23 119 VAL A CA 1
ATOM 718 C C . VAL A 1 119 ? -5.712 14.621 35.636 1.00 10.40 119 VAL A C 1
ATOM 719 O O . VAL A 1 119 ? -6.889 14.520 35.324 1.00 13.55 119 VAL A O 1
ATOM 723 N N . LYS A 1 120 ? -4.964 15.655 35.304 1.00 10.25 120 LYS A N 1
ATOM 724 C CA . LYS A 1 120 ? -5.441 16.775 34.525 1.00 10.49 120 LYS A CA 1
ATOM 725 C C . LYS A 1 120 ? -4.813 16.663 33.152 1.00 10.37 120 LYS A C 1
ATOM 726 O O . LYS A 1 120 ? -3.586 16.831 33.001 1.00 12.40 120 LYS A O 1
ATOM 732 N N . ILE A 1 121 ? -5.606 16.356 32.155 1.00 9.66 121 ILE A N 1
ATOM 733 C CA . ILE A 1 121 ? -5.100 16.049 30.798 1.00 9.92 121 ILE A CA 1
ATOM 734 C C . ILE A 1 121 ? -4.735 17.321 30.044 1.00 9.82 121 ILE A C 1
ATOM 735 O O . ILE A 1 121 ? -5.556 18.220 29.933 1.00 10.72 121 ILE A O 1
ATOM 740 N N . GLN A 1 122 ? -3.493 17.353 29.528 1.00 9.66 122 GLN A N 1
ATOM 741 C CA . GLN A 1 122 ? -3.100 18.466 28.636 1.00 9.80 122 GLN A CA 1
ATOM 742 C C . GLN A 1 122 ? -1.983 17.934 27.755 1.00 8.69 122 GLN A C 1
ATOM 743 O O . GLN A 1 122 ? -0.821 17.873 28.138 1.00 10.50 122 GLN A O 1
ATOM 749 N N . GLN A 1 123 ? -2.359 17.461 26.553 1.00 8.69 123 GLN A N 1
ATOM 750 C CA . GLN A 1 123 ? -1.408 16.827 25.650 1.00 8.50 123 GLN A CA 1
ATOM 751 C C . GLN A 1 123 ? -2.017 16.740 24.258 1.00 8.44 123 GLN A C 1
ATOM 752 O O . GLN A 1 123 ? -3.244 16.814 24.108 1.00 9.92 123 GLN A O 1
ATOM 758 N N . PRO A 1 124 ? -1.217 16.442 23.224 1.00 8.52 124 PRO A N 1
ATOM 759 C CA . PRO A 1 124 ? -1.790 16.235 21.895 1.00 9.17 124 PRO A CA 1
ATOM 760 C C . PRO A 1 124 ? -2.712 15.058 21.831 1.00 8.54 124 PRO A C 1
ATOM 761 O O . PRO A 1 124 ? -2.476 14.022 22.443 1.00 9.17 124 PRO A O 1
ATOM 765 N N . ALA A 1 125 ? -3.759 15.209 21.013 1.00 8.75 125 ALA A N 1
ATOM 766 C CA . ALA A 1 125 ? -4.690 14.124 20.735 1.00 8.29 125 ALA A CA 1
ATOM 767 C C . ALA A 1 125 ? -3.923 12.893 20.249 1.00 7.67 125 ALA A C 1
ATOM 768 O O . ALA A 1 125 ? -3.049 12.999 19.390 1.00 8.67 125 ALA A O 1
ATOM 770 N N . SER A 1 126 ? -4.263 11.735 20.798 1.00 7.39 126 SER A N 1
ATOM 771 C CA . SER A 1 126 ? -3.433 10.536 20.612 1.00 7.71 126 SER A CA 1
ATOM 772 C C . SER A 1 126 ? -4.136 9.305 21.080 1.00 7.03 126 SER A C 1
ATOM 773 O O . SER A 1 126 ? -5.095 9.337 21.878 1.00 7.78 126 SER A O 1
ATOM 776 N N . PHE A 1 127 ? -3.647 8.177 20.584 1.00 6.80 127 PHE A N 1
ATOM 777 C CA . PHE A 1 127 ? -4.097 6.814 20.911 1.00 7.00 127 PHE A CA 1
ATOM 778 C C . PHE A 1 127 ? -3.043 6.159 21.791 1.00 7.04 127 PHE A C 1
ATOM 779 O O . PHE A 1 127 ? -1.970 5.816 21.316 1.00 7.76 127 PHE A O 1
ATOM 787 N N . ASN A 1 128 ? -3.396 6.038 23.061 1.00 7.36 128 ASN A N 1
ATOM 788 C CA . ASN A 1 128 ? -2.517 5.552 24.138 1.00 6.84 128 ASN A CA 1
ATOM 789 C C . ASN A 1 128 ? -3.060 4.271 24.710 1.00 6.75 128 ASN A C 1
ATOM 790 O O . ASN A 1 128 ? -4.120 3.765 24.271 1.00 6.69 128 ASN A O 1
ATOM 795 N N . TRP A 1 129 ? -2.404 3.722 25.727 1.00 6.68 129 TRP A N 1
ATOM 796 C CA . TRP A 1 129 ? -2.861 2.466 26.318 1.00 6.26 129 TRP A CA 1
ATOM 797 C C . TRP A 1 129 ? -2.326 2.341 27.731 1.00 6.09 129 TRP A C 1
ATOM 798 O O . TRP A 1 129 ? -1.623 3.216 28.219 1.00 6.88 129 TRP A O 1
ATOM 809 N N . PHE A 1 130 ? -2.661 1.229 28.392 1.00 6.37 130 PHE A N 1
ATOM 810 C CA . PHE A 1 130 ? -2.181 1.019 29.754 1.00 6.51 130 PHE A CA 1
ATOM 811 C C . PHE A 1 130 ? -2.106 -0.440 30.052 1.00 6.39 130 PHE A C 1
ATOM 812 O O . PHE A 1 130 ? -2.867 -1.257 29.491 1.00 7.21 130 PHE A O 1
ATOM 820 N N . HIS A 1 131 ? -1.186 -0.805 30.947 1.00 6.71 131 HIS A N 1
ATOM 821 C CA . HIS A 1 131 ? -0.849 -2.213 31.169 1.00 7.08 131 HIS A CA 1
ATOM 822 C C . HIS A 1 131 ? 0.078 -2.265 32.381 1.00 7.43 131 HIS A C 1
ATOM 823 O O . HIS A 1 131 ? 0.623 -1.241 32.786 1.00 7.57 131 HIS A O 1
ATOM 830 N N . PRO A 1 132 ? 0.303 -3.453 32.928 1.00 8.34 132 PRO A N 1
ATOM 831 C CA . PRO A 1 132 ? 1.185 -3.543 34.131 1.00 8.87 132 PRO A CA 1
ATOM 832 C C . PRO A 1 132 ? 2.607 -3.197 33.774 1.00 8.64 132 PRO A C 1
ATOM 833 O O . PRO A 1 132 ? 3.086 -3.391 32.647 1.00 9.58 132 PRO A O 1
ATOM 837 N N . HIS A 1 133 ? 3.331 -2.706 34.763 1.00 8.48 133 HIS A N 1
ATOM 838 C CA . HIS A 1 133 ? 4.756 -2.431 34.629 1.00 8.98 133 HIS A CA 1
ATOM 839 C C . HIS A 1 133 ? 5.363 -2.768 35.988 1.00 8.43 133 HIS A C 1
ATOM 840 O O . HIS A 1 133 ? 5.176 -2.052 36.980 1.00 9.83 133 HIS A O 1
ATOM 847 N N . LEU A 1 134 ? 6.079 -3.885 36.029 1.00 9.25 134 LEU A N 1
ATOM 848 C CA . LEU A 1 134 ? 6.527 -4.486 37.255 1.00 10.46 134 LEU A CA 1
ATOM 849 C C . LEU A 1 134 ? 8.013 -4.844 37.159 1.00 11.33 134 LEU A C 1
ATOM 850 O O . LEU A 1 134 ? 8.607 -4.850 36.079 1.00 15.92 134 LEU A O 1
ATOM 855 N N . HIS A 1 135 ? 8.611 -5.217 38.274 1.00 10.14 135 HIS A N 1
ATOM 856 C CA . HIS A 1 135 ? 9.978 -5.735 38.365 1.00 10.68 135 HIS A CA 1
ATOM 857 C C . HIS A 1 135 ? 9.937 -7.247 38.280 1.00 11.06 135 HIS A C 1
ATOM 858 O O . HIS A 1 135 ? 9.504 -7.933 39.197 1.00 13.58 135 HIS A O 1
ATOM 865 N N . GLY A 1 136 ? 10.342 -7.793 37.138 1.00 10.71 136 GLY A N 1
ATOM 866 C CA . GLY A 1 136 ? 10.431 -9.223 36.937 1.00 11.66 136 GLY A CA 1
ATOM 867 C C . GLY A 1 136 ? 9.172 -9.987 36.601 1.00 11.46 136 GLY A C 1
ATOM 868 O O . GLY A 1 136 ? 9.243 -11.157 36.211 1.00 14.91 136 GLY A O 1
ATOM 869 N N . ASN A 1 137 ? 8.008 -9.341 36.678 1.00 11.82 137 ASN A N 1
ATOM 870 C CA . ASN A 1 137 ? 6.683 -9.949 36.548 1.00 13.38 137 ASN A CA 1
ATOM 871 C C . ASN A 1 137 ? 5.800 -9.338 35.457 1.00 11.35 137 ASN A C 1
ATOM 872 O O . ASN A 1 137 ? 4.612 -9.634 35.386 1.00 13.06 137 ASN A O 1
ATOM 877 N N . THR A 1 138 ? 6.390 -8.459 34.666 1.00 10.72 138 THR A N 1
ATOM 878 C CA . THR A 1 138 ? 5.585 -7.777 33.667 1.00 10.37 138 THR A CA 1
ATOM 879 C C . THR A 1 138 ? 5.089 -8.710 32.576 1.00 9.28 138 THR A C 1
ATOM 880 O O . THR A 1 138 ? 3.940 -8.620 32.148 1.00 9.54 138 THR A O 1
ATOM 884 N N . ALA A 1 139 ? 5.943 -9.573 32.109 1.00 9.44 139 ALA A N 1
ATOM 885 C CA . ALA A 1 139 ? 5.598 -10.444 30.978 1.00 8.96 139 ALA A CA 1
ATOM 886 C C . ALA A 1 139 ? 4.418 -11.338 31.274 1.00 8.99 139 ALA A C 1
ATOM 887 O O . ALA A 1 139 ? 3.549 -11.529 30.405 1.00 9.13 139 ALA A O 1
ATOM 889 N N . ARG A 1 140 ? 4.398 -11.916 32.461 1.00 8.93 140 ARG A N 1
ATOM 890 C CA . ARG A 1 140 ? 3.323 -12.809 32.820 1.00 8.74 140 ARG A CA 1
ATOM 891 C C . ARG A 1 140 ? 2.002 -12.071 32.940 1.00 8.39 140 ARG A C 1
ATOM 892 O O . ARG A 1 140 ? 0.957 -12.531 32.440 1.00 9.26 140 ARG A O 1
ATOM 900 N N . GLN A 1 141 ? 1.996 -10.955 33.672 1.00 8.52 141 GLN A N 1
ATOM 901 C CA . GLN A 1 141 ? 0.706 -10.242 33.867 1.00 8.68 141 GLN A CA 1
ATOM 902 C C . GLN A 1 141 ? 0.195 -9.677 32.553 1.00 8.26 141 GLN A C 1
ATOM 903 O O . GLN A 1 141 ? -1.031 -9.677 32.309 1.00 9.11 141 GLN A O 1
ATOM 909 N N . ALA A 1 142 ? 1.090 -9.160 31.725 1.00 8.21 142 ALA A N 1
ATOM 910 C CA . ALA A 1 142 ? 0.657 -8.689 30.381 1.00 8.37 142 ALA A CA 1
ATOM 911 C C . ALA A 1 142 ? 0.111 -9.854 29.546 1.00 7.91 142 ALA A C 1
ATOM 912 O O . ALA A 1 142 ? -0.985 -9.745 28.969 1.00 8.51 142 ALA A O 1
ATOM 914 N N . HIS A 1 143 ? 0.826 -10.964 29.504 1.00 7.96 143 HIS A N 1
ATOM 915 C CA . HIS A 1 143 ? 0.392 -12.060 28.638 1.00 7.67 143 HIS A CA 1
ATOM 916 C C . HIS A 1 143 ? -0.943 -12.628 29.085 1.00 8.20 143 HIS A C 1
ATOM 917 O O . HIS A 1 143 ? -1.794 -13.047 28.273 1.00 8.55 143 HIS A O 1
ATOM 924 N N . LEU A 1 144 ? -1.170 -12.698 30.414 1.00 7.89 144 LEU A N 1
ATOM 925 C CA . LEU A 1 144 ? -2.468 -13.138 30.900 1.00 8.18 144 LEU A CA 1
ATOM 926 C C . LEU A 1 144 ? -3.591 -12.371 30.271 1.00 7.41 144 LEU A C 1
ATOM 927 O O . LEU A 1 144 ? -4.684 -12.927 30.102 1.00 8.31 144 LEU A O 1
ATOM 932 N N . GLY A 1 145 ? -3.351 -11.072 30.033 1.00 7.88 145 GLY A N 1
ATOM 933 C CA . GLY A 1 145 ? -4.294 -10.267 29.270 1.00 7.58 145 GLY A CA 1
ATOM 934 C C . GLY A 1 145 ? -4.566 -8.881 29.816 1.00 7.38 145 GLY A C 1
ATOM 935 O O . GLY A 1 145 ? -5.448 -8.192 29.285 1.00 8.06 145 GLY A O 1
ATOM 936 N N . ILE A 1 146 ? -3.820 -8.403 30.828 1.00 7.37 146 ILE A N 1
ATOM 937 C CA . ILE A 1 146 ? -4.170 -7.132 31.435 1.00 7.17 146 ILE A CA 1
ATOM 938 C C . ILE A 1 146 ? -3.691 -5.956 30.594 1.00 7.24 146 ILE A C 1
ATOM 939 O O . ILE A 1 146 ? -2.478 -5.711 30.480 1.00 8.18 146 ILE A O 1
ATOM 944 N N . ALA A 1 147 ? -4.641 -5.245 30.012 1.00 7.20 147 ALA A N 1
ATOM 945 C CA . ALA A 1 147 ? -4.367 -4.038 29.234 1.00 7.30 147 ALA A CA 1
ATOM 946 C C . ALA A 1 147 ? -5.666 -3.355 28.945 1.00 7.01 147 ALA A C 1
ATOM 947 O O . ALA A 1 147 ? -6.713 -3.991 28.910 1.00 8.44 147 ALA A O 1
ATOM 949 N N . GLY A 1 148 ? -5.577 -2.043 28.697 1.00 6.71 148 GLY A N 1
ATOM 950 C CA . GLY A 1 148 ? -6.717 -1.290 28.151 1.00 7.02 148 GLY A CA 1
ATOM 951 C C . GLY A 1 148 ? -6.183 -0.183 27.243 1.00 6.31 148 GLY A C 1
ATOM 952 O O . GLY A 1 148 ? -4.992 -0.014 27.114 1.00 6.73 148 GLY A O 1
ATOM 953 N N . LEU A 1 149 ? -7.123 0.525 26.632 1.00 6.13 149 LEU A N 1
ATOM 954 C CA . LEU A 1 149 ? -6.813 1.559 25.649 1.00 6.27 149 LEU A CA 1
ATOM 955 C C . LEU A 1 149 ? -7.232 2.913 26.185 1.00 6.05 149 LEU A C 1
ATOM 956 O O . LEU A 1 149 ? -8.157 3.006 26.985 1.00 6.53 149 LEU A O 1
ATOM 961 N N . MET A 1 150 ? -6.562 3.979 25.735 1.00 6.53 150 MET A N 1
ATOM 962 C CA . MET A 1 150 ? -6.828 5.322 26.255 1.00 6.90 150 MET A CA 1
ATOM 963 C C . MET A 1 150 ? -6.659 6.368 25.197 1.00 7.19 150 MET A C 1
ATOM 964 O O . MET A 1 150 ? -5.508 6.653 24.829 1.00 8.20 150 MET A O 1
ATOM 969 N N . VAL A 1 151 ? -7.750 6.895 24.674 1.00 7.03 151 VAL A N 1
ATOM 970 C CA . VAL A 1 151 ? -7.725 7.948 23.685 1.00 7.59 151 VAL A CA 1
ATOM 971 C C . VAL A 1 151 ? -7.835 9.304 24.354 1.00 7.65 151 VAL A C 1
ATOM 972 O O . VAL A 1 151 ? -8.728 9.510 25.189 1.00 9.00 151 VAL A O 1
ATOM 976 N N . VAL A 1 152 ? -6.932 10.223 23.997 1.00 7.23 152 VAL A N 1
ATOM 977 C CA . VAL A 1 152 ? -7.083 11.634 24.322 1.00 7.67 152 VAL A CA 1
ATOM 978 C C . VAL A 1 152 ? -7.597 12.317 23.060 1.00 7.62 152 VAL A C 1
ATOM 979 O O . VAL A 1 152 ? -6.958 12.219 22.012 1.00 8.27 152 VAL A O 1
ATOM 983 N N . THR A 1 153 ? -8.714 12.995 23.153 1.00 8.07 153 THR A N 1
ATOM 984 C CA . THR A 1 153 ? -9.327 13.739 22.052 1.00 9.26 153 THR A CA 1
ATOM 985 C C . THR A 1 153 ? -9.399 15.206 22.383 1.00 8.99 153 THR A C 1
ATOM 986 O O . THR A 1 153 ? -9.646 15.572 23.522 1.00 11.14 153 THR A O 1
ATOM 990 N N . ASP A 1 154 ? -9.314 16.024 21.339 1.00 10.11 154 ASP A N 1
ATOM 991 C CA . ASP A 1 154 ? -9.532 17.445 21.471 1.00 10.77 154 ASP A CA 1
ATOM 992 C C . ASP A 1 154 ? -10.779 17.911 20.750 1.00 11.27 154 ASP A C 1
ATOM 993 O O . ASP A 1 154 ? -11.007 19.103 20.667 1.00 12.77 154 ASP A O 1
ATOM 998 N N . GLY A 1 155 ? -11.598 16.947 20.300 1.00 11.46 155 GLY A N 1
ATOM 999 C CA . GLY A 1 155 ? -12.867 17.227 19.694 1.00 13.19 155 GLY A CA 1
ATOM 1000 C C . GLY A 1 155 ? -12.799 17.723 18.251 1.00 13.92 155 GLY A C 1
ATOM 1001 O O . GLY A 1 155 ? -13.832 18.049 17.700 1.00 17.11 155 GLY A O 1
ATOM 1002 N N . LYS A 1 156 ? -11.618 17.772 17.655 1.00 12.27 156 LYS A N 1
ATOM 1003 C CA . LYS A 1 156 ? -11.437 18.391 16.316 1.00 13.20 156 LYS A CA 1
ATOM 1004 C C . LYS A 1 156 ? -11.282 17.359 15.172 1.00 11.99 156 LYS A C 1
ATOM 1005 O O . LYS A 1 156 ? -10.912 17.721 14.039 1.00 12.95 156 LYS A O 1
ATOM 1011 N N . ASP A 1 157 ? -11.569 16.072 15.425 1.00 10.82 157 ASP A N 1
ATOM 1012 C CA . ASP A 1 157 ? -11.367 15.082 14.367 1.00 10.50 157 ASP A CA 1
ATOM 1013 C C . ASP A 1 157 ? -12.233 15.314 13.141 1.00 10.99 157 ASP A C 1
ATOM 1014 O O . ASP A 1 157 ? -11.798 15.037 12.018 1.00 11.81 157 ASP A O 1
ATOM 1019 N N . ALA A 1 158 ? -13.445 15.782 13.350 1.00 12.65 158 ALA A N 1
ATOM 1020 C CA . ALA A 1 158 ? -14.320 16.085 12.184 1.00 14.42 158 ALA A CA 1
ATOM 1021 C C . ALA A 1 158 ? -13.689 17.163 11.311 1.00 15.16 158 ALA A C 1
ATOM 1022 O O . ALA A 1 158 ? -13.711 17.022 10.066 1.00 16.76 158 ALA A O 1
ATOM 1024 N N . GLU A 1 159 ? -13.137 18.197 11.927 1.00 15.02 159 GLU A N 1
ATOM 1025 C CA . GLU A 1 159 ? -12.473 19.262 11.183 1.00 15.68 159 GLU A CA 1
ATOM 1026 C C . GLU A 1 159 ? -11.222 18.735 10.453 1.00 14.80 159 GLU A C 1
ATOM 1027 O O . GLU A 1 159 ? -10.881 19.231 9.385 1.00 16.78 159 GLU A O 1
ATOM 1033 N N . ARG A 1 160 ? -10.576 17.717 11.016 1.00 12.10 160 ARG A N 1
ATOM 1034 C CA . ARG A 1 160 ? -9.435 17.080 10.370 1.00 13.06 160 ARG A CA 1
ATOM 1035 C C . ARG A 1 160 ? -9.840 16.192 9.180 1.00 11.96 160 ARG A C 1
ATOM 1036 O O . ARG A 1 160 ? -8.982 15.718 8.455 1.00 15.23 160 ARG A O 1
ATOM 1044 N N . GLY A 1 161 ? -11.117 15.869 9.074 1.00 11.63 161 GLY A N 1
ATOM 1045 C CA . GLY A 1 161 ? -11.539 14.934 8.070 1.00 12.58 161 GLY A CA 1
ATOM 1046 C C . GLY A 1 161 ? -11.359 13.482 8.419 1.00 11.76 161 GLY A C 1
ATOM 1047 O O . GLY A 1 161 ? -11.186 12.625 7.533 1.00 13.63 161 GLY A O 1
ATOM 1048 N N . LEU A 1 162 ? -11.364 13.154 9.702 1.00 10.02 162 LEU A N 1
ATOM 1049 C CA . LEU A 1 162 ? -11.078 11.802 10.140 1.00 10.11 162 LEU A CA 1
ATOM 1050 C C . LEU A 1 162 ? -12.368 11.096 10.526 1.00 10.42 162 LEU A C 1
ATOM 1051 O O . LEU A 1 162 ? -13.247 11.687 11.198 1.00 12.59 162 LEU A O 1
ATOM 1056 N N . PRO A 1 163 ? -12.493 9.801 10.223 1.00 10.41 163 PRO A N 1
ATOM 1057 C CA . PRO A 1 163 ? -13.599 8.981 10.755 1.00 10.12 163 PRO A CA 1
ATOM 1058 C C . PRO A 1 163 ? -13.519 8.981 12.288 1.00 10.52 163 PRO A C 1
ATOM 1059 O O . PRO A 1 163 ? -12.421 8.889 12.813 1.00 11.06 163 PRO A O 1
ATOM 1063 N N . GLU A 1 164 ? -14.667 9.020 12.944 1.00 10.92 164 GLU A N 1
ATOM 1064 C CA . GLU A 1 164 ? -14.709 9.109 14.391 1.00 12.70 164 GLU A CA 1
ATOM 1065 C C . GLU A 1 164 ? -15.925 8.446 15.023 1.00 12.63 164 GLU A C 1
ATOM 1066 O O . GLU A 1 164 ? -16.161 8.681 16.230 1.00 14.34 164 GLU A O 1
ATOM 1072 N N . ASP A 1 165 ? -16.623 7.580 14.287 1.00 11.44 165 ASP A N 1
ATOM 1073 C CA . ASP A 1 165 ? -17.804 6.898 14.872 1.00 13.51 165 ASP A CA 1
ATOM 1074 C C . ASP A 1 165 ? -17.326 5.564 15.471 1.00 12.51 165 ASP A C 1
ATOM 1075 O O . ASP A 1 165 ? -17.079 4.604 14.732 1.00 11.45 165 ASP A O 1
ATOM 1080 N N . TYR A 1 166 ? -17.158 5.534 16.764 1.00 12.15 166 TYR A N 1
ATOM 1081 C CA . TYR A 1 166 ? -16.554 4.405 17.451 1.00 10.99 166 TYR A CA 1
ATOM 1082 C C . TYR A 1 166 ? -17.262 3.126 17.184 1.00 11.59 166 TYR A C 1
ATOM 1083 O O . TYR A 1 166 ? -18.481 2.992 17.348 1.00 13.57 166 TYR A O 1
ATOM 1092 N N . GLY A 1 167 ? -16.485 2.116 16.767 1.00 11.34 167 GLY A N 1
ATOM 1093 C CA . GLY A 1 167 ? -17.005 0.843 16.428 1.00 12.83 167 GLY A CA 1
ATOM 1094 C C . GLY A 1 167 ? -17.660 0.671 15.083 1.00 13.07 167 GLY A C 1
ATOM 1095 O O . GLY A 1 167 ? -18.058 -0.422 14.725 1.00 16.81 167 GLY A O 1
ATOM 1096 N N . VAL A 1 168 ? -17.746 1.770 14.335 1.00 12.13 168 VAL A N 1
ATOM 1097 C CA . VAL A 1 168 ? -18.363 1.777 13.003 1.00 13.27 168 VAL A CA 1
ATOM 1098 C C . VAL A 1 168 ? -17.275 2.050 11.960 1.00 11.75 168 VAL A C 1
ATOM 1099 O O . VAL A 1 168 ? -16.961 1.191 11.127 1.00 12.57 168 VAL A O 1
ATOM 1103 N N . ASP A 1 169 ? -16.726 3.251 11.992 1.00 10.53 169 ASP A N 1
ATOM 1104 C CA . ASP A 1 169 ? -15.638 3.597 11.104 1.00 9.97 169 ASP A CA 1
ATOM 1105 C C . ASP A 1 169 ? -14.370 4.045 11.839 1.00 8.94 169 ASP A C 1
ATOM 1106 O O . ASP A 1 169 ? -13.466 4.511 11.233 1.00 9.52 169 ASP A O 1
ATOM 1111 N N . ASP A 1 170 ? -14.326 3.805 13.157 1.00 9.56 170 ASP A N 1
ATOM 1112 C CA . ASP A 1 170 ? -13.159 4.109 14.009 1.00 9.44 170 ASP A CA 1
ATOM 1113 C C . ASP A 1 170 ? -13.041 2.889 14.928 1.00 9.02 170 ASP A C 1
ATOM 1114 O O . ASP A 1 170 ? -13.830 2.755 15.863 1.00 9.86 170 ASP A O 1
ATOM 1119 N N . ILE A 1 171 ? -12.094 2.000 14.610 1.00 7.70 171 ILE A N 1
ATOM 1120 C CA . ILE A 1 171 ? -12.044 0.691 15.184 1.00 8.05 171 ILE A CA 1
ATOM 1121 C C . ILE A 1 171 ? -10.642 0.412 15.733 1.00 7.66 171 ILE A C 1
ATOM 1122 O O . ILE A 1 171 ? -9.669 0.519 15.015 1.00 7.94 171 ILE A O 1
ATOM 1127 N N . PRO A 1 172 ? -10.545 0.054 17.030 1.00 7.68 172 PRO A N 1
ATOM 1128 C CA . PRO A 1 172 ? -9.236 -0.325 17.597 1.00 7.79 172 PRO A CA 1
ATOM 1129 C C . PRO A 1 172 ? -8.942 -1.789 17.307 1.00 7.43 172 PRO A C 1
ATOM 1130 O O . PRO A 1 172 ? -9.834 -2.637 17.383 1.00 8.67 172 PRO A O 1
ATOM 1134 N N . LEU A 1 173 ? -7.644 -2.041 17.004 1.00 7.38 173 LEU A N 1
ATOM 1135 C CA . LEU A 1 173 ? -7.156 -3.399 16.742 1.00 7.75 173 LEU A CA 1
ATOM 1136 C C . LEU A 1 173 ? -5.943 -3.641 17.626 1.00 7.44 173 LEU A C 1
ATOM 1137 O O . LEU A 1 173 ? -4.875 -3.051 17.408 1.00 8.80 173 LEU A O 1
ATOM 1142 N N . VAL A 1 174 ? -6.082 -4.550 18.579 1.00 6.93 174 VAL A N 1
ATOM 1143 C CA . VAL A 1 174 ? -4.984 -4.931 19.465 1.00 6.83 174 VAL A CA 1
ATOM 1144 C C . VAL A 1 174 ? -4.456 -6.279 18.960 1.00 6.83 174 VAL A C 1
ATOM 1145 O O . VAL A 1 174 ? -5.131 -7.322 19.064 1.00 7.30 174 VAL A O 1
ATOM 1149 N N . LEU A 1 175 ? -3.242 -6.224 18.417 1.00 6.94 175 LEU A N 1
ATOM 1150 C CA . LEU A 1 175 ? -2.607 -7.389 17.800 1.00 7.00 175 LEU A CA 1
ATOM 1151 C C . LEU A 1 175 ? -1.765 -8.118 18.854 1.00 6.76 175 LEU A C 1
ATOM 1152 O O . LEU A 1 175 ? -0.900 -7.473 19.489 1.00 7.68 175 LEU A O 1
ATOM 1157 N N . GLN A 1 176 ? -1.987 -9.420 19.021 1.00 7.20 176 GLN A N 1
ATOM 1158 C CA . GLN A 1 176 ? -1.234 -10.214 19.989 1.00 7.59 176 GLN A CA 1
ATOM 1159 C C . GLN A 1 176 ? -1.000 -11.612 19.426 1.00 7.49 176 GLN A C 1
ATOM 1160 O O . GLN A 1 176 ? -1.479 -11.970 18.341 1.00 8.34 176 GLN A O 1
ATOM 1166 N N . ASP A 1 177 ? -0.240 -12.419 20.150 1.00 8.19 177 ASP A N 1
ATOM 1167 C CA . ASP A 1 177 ? -0.037 -13.807 19.838 1.00 8.72 177 ASP A CA 1
ATOM 1168 C C . ASP A 1 177 ? -0.124 -14.684 21.071 1.00 9.06 177 ASP A C 1
ATOM 1169 O O . ASP A 1 177 ? -0.037 -14.198 22.203 1.00 10.59 177 ASP A O 1
ATOM 1174 N N . ARG A 1 178 ? -0.368 -15.962 20.865 1.00 9.07 178 ARG A N 1
ATOM 1175 C CA . ARG A 1 178 ? -0.599 -16.907 21.926 1.00 8.89 178 ARG A CA 1
ATOM 1176 C C . ARG A 1 178 ? 0.077 -18.249 21.602 1.00 9.43 178 ARG A C 1
ATOM 1177 O O . ARG A 1 178 ? -0.091 -18.807 20.521 1.00 10.33 178 ARG A O 1
ATOM 1185 N N . ARG A 1 179 ? 0.813 -18.782 22.592 1.00 9.60 179 ARG A N 1
ATOM 1186 C CA . ARG A 1 179 ? 1.249 -20.171 22.566 1.00 9.79 179 ARG A CA 1
ATOM 1187 C C . ARG A 1 179 ? 0.110 -21.103 23.005 1.00 9.64 179 ARG A C 1
ATOM 1188 O O . ARG A 1 179 ? 0.052 -22.237 22.525 1.00 10.80 179 ARG A O 1
ATOM 1196 N N . VAL A 1 180 ? -0.714 -20.635 23.939 1.00 9.59 180 VAL A N 1
ATOM 1197 C CA . VAL A 1 180 ? -1.725 -21.459 24.573 1.00 9.88 180 VAL A CA 1
ATOM 1198 C C . VAL A 1 180 ? -3.080 -20.760 24.495 1.00 9.53 180 VAL A C 1
ATOM 1199 O O . VAL A 1 180 ? -3.212 -19.609 24.933 1.00 10.64 180 VAL A O 1
ATOM 1203 N N . ILE A 1 181 ? -4.069 -21.467 23.950 1.00 10.41 181 ILE A N 1
ATOM 1204 C CA . ILE A 1 181 ? -5.447 -20.992 23.936 1.00 10.77 181 ILE A CA 1
ATOM 1205 C C . ILE A 1 181 ? -6.407 -21.876 24.727 1.00 10.79 181 ILE A C 1
ATOM 1206 O O . ILE A 1 181 ? -7.599 -21.552 24.846 1.00 11.70 181 ILE A O 1
ATOM 1211 N N . GLU A 1 182 ? -5.936 -22.993 25.299 1.00 10.23 182 GLU A N 1
ATOM 1212 C CA . GLU A 1 182 ? -6.751 -23.882 26.143 1.00 11.48 182 GLU A CA 1
ATOM 1213 C C . GLU A 1 182 ? -5.916 -24.313 27.298 1.00 11.08 182 GLU A C 1
ATOM 1214 O O . GLU A 1 182 ? -4.797 -24.841 27.122 1.00 12.74 182 GLU A O 1
ATOM 1220 N N . GLY A 1 183 ? -6.454 -24.159 28.505 1.00 11.01 183 GLY A N 1
ATOM 1221 C CA . GLY A 1 183 ? -5.775 -24.626 29.698 1.00 11.64 183 GLY A CA 1
ATOM 1222 C C . GLY A 1 183 ? -5.331 -23.515 30.600 1.00 10.13 183 GLY A C 1
ATOM 1223 O O . GLY A 1 183 ? -5.490 -22.305 30.368 1.00 11.41 183 GLY A O 1
ATOM 1224 N N . ASP A 1 184 ? -4.675 -23.943 31.677 1.00 10.63 184 ASP A N 1
ATOM 1225 C CA . ASP A 1 184 ? -4.230 -23.031 32.692 1.00 11.42 184 ASP A CA 1
ATOM 1226 C C . ASP A 1 184 ? -2.768 -22.619 32.670 1.00 12.49 184 ASP A C 1
ATOM 1227 O O . ASP A 1 184 ? -2.397 -21.626 33.280 1.00 15.90 184 ASP A O 1
ATOM 1232 N N . LYS A 1 185 ? -1.967 -23.365 31.937 1.00 11.78 185 LYS A N 1
ATOM 1233 C CA . LYS A 1 185 ? -0.509 -23.056 31.859 1.00 12.78 185 LYS A CA 1
ATOM 1234 C C . LYS A 1 185 ? -0.301 -22.266 30.597 1.00 11.43 185 LYS A C 1
ATOM 1235 O O . LYS A 1 185 ? -0.064 -22.847 29.534 1.00 14.16 185 LYS A O 1
ATOM 1241 N N . VAL A 1 186 ? -0.502 -20.949 30.677 1.00 10.77 186 VAL A N 1
ATOM 1242 C CA . VAL A 1 186 ? -0.556 -20.113 29.483 1.00 10.28 186 VAL A CA 1
ATOM 1243 C C . VAL A 1 186 ? 0.765 -19.384 29.193 1.00 9.94 186 VAL A C 1
ATOM 1244 O O . VAL A 1 186 ? 1.045 -19.084 28.026 1.00 10.78 186 VAL A O 1
ATOM 1248 N N . TYR A 1 187 ? 1.551 -19.071 30.223 1.00 10.56 187 TYR A N 1
ATOM 1249 C CA . TYR A 1 187 ? 2.811 -18.335 30.071 1.00 10.15 187 TYR A CA 1
ATOM 1250 C C . TYR A 1 187 ? 3.904 -19.052 30.813 1.00 11.03 187 TYR A C 1
ATOM 1251 O O . TYR A 1 187 ? 4.027 -18.928 32.016 1.00 11.93 187 TYR A O 1
ATOM 1260 N N . GLU A 1 188 ? 4.634 -19.909 30.081 1.00 11.43 188 GLU A N 1
ATOM 1261 C CA . GLU A 1 188 ? 5.636 -20.773 30.651 1.00 13.11 188 GLU A CA 1
ATOM 1262 C C . GLU A 1 188 ? 6.927 -20.628 29.845 1.00 12.75 188 GLU A C 1
ATOM 1263 O O . GLU A 1 188 ? 7.323 -21.538 29.051 1.00 13.40 188 GLU A O 1
ATOM 1269 N N . PRO A 1 189 ? 7.613 -19.496 29.969 1.00 12.31 189 PRO A N 1
ATOM 1270 C CA . PRO A 1 189 ? 8.769 -19.269 29.099 1.00 11.85 189 PRO A CA 1
ATOM 1271 C C . PRO A 1 189 ? 9.945 -20.176 29.487 1.00 12.86 189 PRO A C 1
ATOM 1272 O O . PRO A 1 189 ? 10.201 -20.421 30.636 1.00 15.80 189 PRO A O 1
ATOM 1276 N N . ASP A 1 190 ? 10.653 -20.633 28.465 1.00 11.68 190 ASP A N 1
ATOM 1277 C CA . ASP A 1 190 ? 11.889 -21.357 28.654 1.00 11.52 190 ASP A CA 1
ATOM 1278 C C . ASP A 1 190 ? 13.056 -20.424 28.380 1.00 11.49 190 ASP A C 1
ATOM 1279 O O . ASP A 1 190 ? 12.913 -19.231 28.171 1.00 11.84 190 ASP A O 1
ATOM 1284 N N . ILE A 1 191 ? 14.286 -20.981 28.483 1.00 12.58 191 ILE A N 1
ATOM 1285 C CA . ILE A 1 191 ? 15.467 -20.111 28.411 1.00 13.47 191 ILE A CA 1
ATOM 1286 C C . ILE A 1 191 ? 15.567 -19.428 27.052 1.00 12.53 191 ILE A C 1
ATOM 1287 O O . ILE A 1 191 ? 15.993 -18.245 26.974 1.00 12.99 191 ILE A O 1
ATOM 1292 N N . MET A 1 192 ? 15.188 -20.105 25.985 1.00 12.16 192 MET A N 1
ATOM 1293 C CA . MET A 1 192 ? 15.164 -19.470 24.675 1.00 13.35 192 MET A CA 1
ATOM 1294 C C . MET A 1 192 ? 14.159 -18.340 24.602 1.00 11.86 192 MET A C 1
ATOM 1295 O O . MET A 1 192 ? 14.418 -17.335 23.946 1.00 12.68 192 MET A O 1
ATOM 1300 N N . ASP A 1 193 ? 13.012 -18.496 25.251 1.00 11.16 193 ASP A N 1
ATOM 1301 C CA . ASP A 1 193 ? 12.000 -17.402 25.326 1.00 10.98 193 ASP A CA 1
ATOM 1302 C C . ASP A 1 193 ? 12.547 -16.221 26.079 1.00 10.54 193 ASP A C 1
ATOM 1303 O O . ASP A 1 193 ? 12.302 -15.067 25.700 1.00 11.66 193 ASP A O 1
ATOM 1308 N N . LEU A 1 194 ? 13.280 -16.475 27.155 1.00 10.47 194 LEU A N 1
ATOM 1309 C CA . LEU A 1 194 ? 13.834 -15.331 27.916 1.00 11.20 194 LEU A CA 1
ATOM 1310 C C . LEU A 1 194 ? 14.892 -14.623 27.065 1.00 11.13 194 LEU A C 1
ATOM 1311 O O . LEU A 1 194 ? 15.012 -13.392 27.094 1.00 13.26 194 LEU A O 1
ATOM 1316 N N . MET A 1 195 ? 15.706 -15.401 26.313 1.00 11.45 195 MET A N 1
ATOM 1317 C CA . MET A 1 195 ? 16.768 -14.791 25.504 1.00 12.67 195 MET A CA 1
ATOM 1318 C C . MET A 1 195 ? 16.221 -14.075 24.281 1.00 12.29 195 MET A C 1
ATOM 1319 O O . MET A 1 195 ? 16.720 -12.985 23.918 1.00 13.53 195 MET A O 1
ATOM 1324 N N . HIS A 1 196 ? 15.203 -14.605 23.640 1.00 12.95 196 HIS A N 1
ATOM 1325 C CA . HIS A 1 196 ? 14.763 -14.114 22.302 1.00 13.85 196 HIS A CA 1
ATOM 1326 C C . HIS A 1 196 ? 13.402 -13.449 22.307 1.00 12.18 196 HIS A C 1
ATOM 1327 O O . HIS A 1 196 ? 13.033 -12.890 21.284 1.00 15.06 196 HIS A O 1
ATOM 1334 N N . GLY A 1 197 ? 12.693 -13.535 23.430 1.00 10.93 197 GLY A N 1
ATOM 1335 C CA . GLY A 1 197 ? 11.297 -13.091 23.509 1.00 10.85 197 GLY A CA 1
ATOM 1336 C C . GLY A 1 197 ? 10.342 -14.247 23.323 1.00 10.34 197 GLY A C 1
ATOM 1337 O O . GLY A 1 197 ? 10.617 -15.185 22.575 1.00 11.69 197 GLY A O 1
ATOM 1338 N N . PHE A 1 198 ? 9.202 -14.160 23.995 1.00 9.60 198 PHE A N 1
ATOM 1339 C CA . PHE A 1 198 ? 8.170 -15.182 23.982 1.00 9.32 198 PHE A CA 1
ATOM 1340 C C . PHE A 1 198 ? 7.219 -14.902 22.839 1.00 9.57 198 PHE A C 1
ATOM 1341 O O . PHE A 1 198 ? 6.535 -13.871 22.843 1.00 10.39 198 PHE A O 1
ATOM 1349 N N . ARG A 1 199 ? 7.111 -15.867 21.905 1.00 10.01 199 ARG A N 1
ATOM 1350 C CA . ARG A 1 199 ? 6.172 -15.788 20.764 1.00 10.43 199 ARG A CA 1
ATOM 1351 C C . ARG A 1 199 ? 5.333 -17.075 20.710 1.00 10.25 199 ARG A C 1
ATOM 1352 O O . ARG A 1 199 ? 5.731 -18.130 21.208 1.00 12.24 199 ARG A O 1
ATOM 1360 N N . GLY A 1 200 ? 4.156 -16.978 20.114 1.00 10.87 200 GLY A N 1
ATOM 1361 C CA . GLY A 1 200 ? 3.319 -18.146 19.854 1.00 12.35 200 GLY A CA 1
ATOM 1362 C C . GLY A 1 200 ? 2.743 -18.129 18.470 1.00 11.63 200 GLY A C 1
ATOM 1363 O O . GLY A 1 200 ? 2.716 -17.077 17.837 1.00 13.13 200 GLY A O 1
ATOM 1364 N N . GLY A 1 201 ? 2.259 -19.277 18.039 1.00 12.82 201 GLY A N 1
ATOM 1365 C CA . GLY A 1 201 ? 1.771 -19.428 16.643 1.00 14.03 201 GLY A CA 1
ATOM 1366 C C . GLY A 1 201 ? 0.340 -19.046 16.433 1.00 12.74 201 GLY A C 1
ATOM 1367 O O . GLY A 1 201 ? -0.108 -18.966 15.291 1.00 16.54 201 GLY A O 1
ATOM 1368 N N . ASN A 1 202 ? -0.430 -18.830 17.504 1.00 11.51 202 ASN A N 1
ATOM 1369 C CA . ASN A 1 202 ? -1.847 -18.441 17.324 1.00 11.49 202 ASN A CA 1
ATOM 1370 C C . ASN A 1 202 ? -1.928 -16.924 17.375 1.00 10.85 202 ASN A C 1
ATOM 1371 O O . ASN A 1 202 ? -1.702 -16.334 18.444 1.00 15.00 202 ASN A O 1
ATOM 1376 N N . LEU A 1 203 ? -2.271 -16.278 16.276 1.00 9.49 203 LEU A N 1
ATOM 1377 C CA . LEU A 1 203 ? -2.407 -14.811 16.272 1.00 8.70 203 LEU A CA 1
ATOM 1378 C C . LEU A 1 203 ? -3.813 -14.434 16.656 1.00 9.15 203 LEU A C 1
ATOM 1379 O O . LEU A 1 203 ? -4.750 -15.129 16.262 1.00 11.36 203 LEU A O 1
ATOM 1384 N N . ILE A 1 204 ? -3.929 -13.346 17.397 1.00 8.24 204 ILE A N 1
ATOM 1385 C CA . ILE A 1 204 ? -5.246 -12.868 17.848 1.00 8.43 204 ILE A CA 1
ATOM 1386 C C . ILE A 1 204 ? -5.375 -11.365 17.617 1.00 8.07 204 ILE A C 1
ATOM 1387 O O . ILE A 1 204 ? -4.386 -10.629 17.617 1.00 8.29 204 ILE A O 1
ATOM 1392 N N . VAL A 1 205 ? -6.630 -10.944 17.423 1.00 7.64 205 VAL A N 1
ATOM 1393 C CA . VAL A 1 205 ? -6.990 -9.523 17.346 1.00 7.56 205 VAL A CA 1
ATOM 1394 C C . VAL A 1 205 ? -8.139 -9.298 18.298 1.00 7.48 205 VAL A C 1
ATOM 1395 O O . VAL A 1 205 ? -9.154 -9.986 18.263 1.00 8.06 205 VAL A O 1
ATOM 1399 N N . ASN A 1 206 ? -7.945 -8.325 19.210 1.00 7.38 206 ASN A N 1
ATOM 1400 C CA . ASN A 1 206 ? -8.950 -8.050 20.240 1.00 7.97 206 ASN A CA 1
ATOM 1401 C C . ASN A 1 206 ? -9.389 -9.313 20.951 1.00 8.29 206 ASN A C 1
ATOM 1402 O O . ASN A 1 206 ? -10.546 -9.465 21.325 1.00 10.16 206 ASN A O 1
ATOM 1407 N N . GLY A 1 207 ? -8.415 -10.185 21.234 1.00 8.17 207 GLY A N 1
ATOM 1408 C CA . GLY A 1 207 ? -8.661 -11.360 22.025 1.00 8.69 207 GLY A CA 1
ATOM 1409 C C . GLY A 1 207 ? -9.191 -12.579 21.335 1.00 8.76 207 GLY A C 1
ATOM 1410 O O . GLY A 1 207 ? -9.456 -13.593 22.023 1.00 10.95 207 GLY A O 1
ATOM 1411 N N . ILE A 1 208 ? -9.349 -12.643 20.050 1.00 8.74 208 ILE A N 1
ATOM 1412 C CA . ILE A 1 208 ? -9.960 -13.754 19.261 1.00 10.75 208 ILE A CA 1
ATOM 1413 C C . ILE A 1 208 ? -9.073 -14.089 18.067 1.00 9.20 208 ILE A C 1
ATOM 1414 O O . ILE A 1 208 ? -8.469 -13.209 17.432 1.00 9.21 208 ILE A O 1
ATOM 1419 N N . VAL A 1 209 ? -9.038 -15.412 17.819 1.00 9.38 209 VAL A N 1
ATOM 1420 C CA . VAL A 1 209 ? -8.362 -15.938 16.624 1.00 10.02 209 VAL A CA 1
ATOM 1421 C C . VAL A 1 209 ? -9.269 -15.650 15.402 1.00 11.26 209 VAL A C 1
ATOM 1422 O O . VAL A 1 209 ? -10.420 -16.039 15.346 1.00 13.84 209 VAL A O 1
ATOM 1426 N N . SER A 1 210 ? -8.658 -15.023 14.419 1.00 11.50 210 SER A N 1
ATOM 1427 C CA . SER A 1 210 ? -9.268 -14.819 13.097 1.00 13.17 210 SER A CA 1
ATOM 1428 C C . SER A 1 210 ? -10.668 -14.232 13.128 1.00 11.44 210 SER A C 1
ATOM 1429 O O . SER A 1 210 ? -11.595 -14.769 12.536 1.00 13.75 210 SER A O 1
ATOM 1432 N N . PRO A 1 211 ? -10.853 -13.054 13.744 1.00 10.41 211 PRO A N 1
ATOM 1433 C CA . PRO A 1 211 ? -12.160 -12.433 13.718 1.00 10.15 211 PRO A CA 1
ATOM 1434 C C . PRO A 1 211 ? -12.478 -11.797 12.366 1.00 10.56 211 PRO A C 1
ATOM 1435 O O . PRO A 1 211 ? -11.581 -11.636 11.515 1.00 10.93 211 PRO A O 1
ATOM 1439 N N . GLU A 1 212 ? -13.762 -11.428 12.220 1.00 11.54 212 GLU A N 1
ATOM 1440 C CA . GLU A 1 212 ? -14.224 -10.737 11.029 1.00 11.78 212 GLU A CA 1
ATOM 1441 C C . GLU A 1 212 ? -14.899 -9.437 11.460 1.00 12.34 212 GLU A C 1
ATOM 1442 O O . GLU A 1 212 ? -15.770 -9.427 12.350 1.00 13.84 212 GLU A O 1
ATOM 1448 N N . ALA A 1 213 ? -14.507 -8.331 10.837 1.00 11.80 213 ALA A N 1
ATOM 1449 C CA . ALA A 1 213 ? -15.097 -7.017 11.044 1.00 12.13 213 ALA A CA 1
ATOM 1450 C C . ALA A 1 213 ? -15.946 -6.637 9.853 1.00 11.81 213 ALA A C 1
ATOM 1451 O O . ALA A 1 213 ? -15.501 -6.764 8.718 1.00 15.22 213 ALA A O 1
ATOM 1453 N N . ARG A 1 214 ? -17.129 -6.105 10.097 1.00 12.28 214 ARG A N 1
ATOM 1454 C CA . ARG A 1 214 ? -17.964 -5.485 9.054 1.00 12.56 214 ARG A CA 1
ATOM 1455 C C . ARG A 1 214 ? -17.720 -4.007 9.036 1.00 12.62 214 ARG A C 1
ATOM 1456 O O . ARG A 1 214 ? -17.714 -3.386 10.106 1.00 18.06 214 ARG A O 1
ATOM 1464 N N . VAL A 1 215 ? -17.525 -3.440 7.839 1.00 11.51 215 VAL A N 1
ATOM 1465 C CA . VAL A 1 215 ? -17.190 -2.021 7.730 1.00 11.08 215 VAL A CA 1
ATOM 1466 C C . VAL A 1 215 ? -18.055 -1.378 6.658 1.00 11.46 215 VAL A C 1
ATOM 1467 O O . VAL A 1 215 ? -18.507 -2.064 5.709 1.00 12.35 215 VAL A O 1
ATOM 1471 N N . PRO A 1 216 ? -18.303 -0.068 6.753 1.00 11.10 216 PRO A N 1
ATOM 1472 C CA . PRO A 1 216 ? -18.956 0.652 5.658 1.00 11.72 216 PRO A CA 1
ATOM 1473 C C . PRO A 1 216 ? -18.059 0.738 4.428 1.00 11.76 216 PRO A C 1
ATOM 1474 O O . PRO A 1 216 ? -16.834 0.636 4.533 1.00 11.50 216 PRO A O 1
ATOM 1478 N N . ALA A 1 217 ? -18.692 0.986 3.274 1.00 12.43 217 ALA A N 1
ATOM 1479 C CA . ALA A 1 217 ? -17.975 1.232 2.038 1.00 12.69 217 ALA A CA 1
ATOM 1480 C C . ALA A 1 217 ? -17.533 2.687 2.004 1.00 12.79 217 ALA A C 1
ATOM 1481 O O . ALA A 1 217 ? -18.018 3.500 1.226 1.00 16.05 217 ALA A O 1
ATOM 1483 N N . SER A 1 218 ? -16.539 3.002 2.837 1.00 11.61 218 SER A N 1
ATOM 1484 C CA . SER A 1 218 ? -16.070 4.347 3.035 1.00 10.92 218 SER A CA 1
ATOM 1485 C C . SER A 1 218 ? -14.646 4.281 3.624 1.00 10.28 218 SER A C 1
ATOM 1486 O O . SER A 1 218 ? -14.068 3.209 3.755 1.00 11.19 218 SER A O 1
ATOM 1489 N N . ILE A 1 219 ? -14.168 5.434 4.033 1.00 9.72 219 ILE A N 1
ATOM 1490 C CA . ILE A 1 219 ? -12.842 5.508 4.713 1.00 10.06 219 ILE A CA 1
ATOM 1491 C C . ILE A 1 219 ? -13.028 5.133 6.181 1.00 9.35 219 ILE A C 1
ATOM 1492 O O . ILE A 1 219 ? -13.876 5.690 6.903 1.00 10.40 219 ILE A O 1
ATOM 1497 N N . VAL A 1 220 ? -12.211 4.170 6.627 1.00 8.70 220 VAL A N 1
ATOM 1498 C CA . VAL A 1 220 ? -12.262 3.643 7.976 1.00 8.93 220 VAL A CA 1
ATOM 1499 C C . VAL A 1 220 ? -10.931 3.888 8.651 1.00 8.39 220 VAL A C 1
ATOM 1500 O O . VAL A 1 220 ? -9.876 3.658 8.090 1.00 9.07 220 VAL A O 1
ATOM 1504 N N . ARG A 1 221 ? -11.005 4.320 9.917 1.00 7.62 221 ARG A N 1
ATOM 1505 C CA . ARG A 1 221 ? -9.834 4.524 10.777 1.00 7.36 221 ARG A CA 1
ATOM 1506 C C . ARG A 1 221 ? -9.615 3.289 11.629 1.00 7.70 221 ARG A C 1
ATOM 1507 O O . ARG A 1 221 ? -10.540 2.867 12.347 1.00 8.81 221 ARG A O 1
ATOM 1515 N N . LEU A 1 222 ? -8.405 2.737 11.553 1.00 7.02 222 LEU A N 1
ATOM 1516 C CA . LEU A 1 222 ? -8.007 1.595 12.391 1.00 7.45 222 LEU A CA 1
ATOM 1517 C C . LEU A 1 222 ? -6.928 2.112 13.316 1.00 6.92 222 LEU A C 1
ATOM 1518 O O . LEU A 1 222 ? -5.903 2.646 12.897 1.00 8.28 222 LEU A O 1
ATOM 1523 N N . ARG A 1 223 ? -7.164 1.940 14.632 1.00 7.01 223 ARG A N 1
ATOM 1524 C CA . ARG A 1 223 ? -6.230 2.374 15.662 1.00 7.09 223 ARG A CA 1
ATOM 1525 C C . ARG A 1 223 ? -5.526 1.105 16.129 1.00 6.93 223 ARG A C 1
ATOM 1526 O O . ARG A 1 223 ? -6.107 0.278 16.842 1.00 7.53 223 ARG A O 1
ATOM 1534 N N . ILE A 1 224 ? -4.272 0.902 15.666 1.00 6.74 224 ILE A N 1
ATOM 1535 C CA . ILE A 1 224 ? -3.580 -0.376 15.790 1.00 7.00 224 ILE A CA 1
ATOM 1536 C C . ILE A 1 224 ? -2.525 -0.267 16.914 1.00 6.86 224 ILE A C 1
ATOM 1537 O O . ILE A 1 224 ? -1.693 0.612 16.908 1.00 8.04 224 ILE A O 1
ATOM 1542 N N . LEU A 1 225 ? -2.629 -1.214 17.848 1.00 6.73 225 LEU A N 1
ATOM 1543 C CA . LEU A 1 225 ? -1.658 -1.377 18.942 1.00 6.91 225 LEU A CA 1
ATOM 1544 C C . LEU A 1 225 ? -1.048 -2.794 18.822 1.00 6.75 225 LEU A C 1
ATOM 1545 O O . LEU A 1 225 ? -1.776 -3.778 18.668 1.00 7.04 225 LEU A O 1
ATOM 1550 N N . ASN A 1 226 ? 0.297 -2.886 18.953 1.00 7.00 226 ASN A N 1
ATOM 1551 C CA . ASN A 1 226 ? 0.914 -4.190 19.188 1.00 7.12 226 ASN A CA 1
ATOM 1552 C C . ASN A 1 226 ? 1.001 -4.409 20.698 1.00 7.13 226 ASN A C 1
ATOM 1553 O O . ASN A 1 226 ? 1.768 -3.733 21.380 1.00 7.44 226 ASN A O 1
ATOM 1558 N N . GLY A 1 227 ? 0.146 -5.321 21.186 1.00 7.50 227 GLY A N 1
ATOM 1559 C CA . GLY A 1 227 ? 0.125 -5.647 22.589 1.00 7.41 227 GLY A CA 1
ATOM 1560 C C . GLY A 1 227 ? 0.797 -6.987 22.954 1.00 7.31 227 GLY A C 1
ATOM 1561 O O . GLY A 1 227 ? 0.548 -7.505 24.058 1.00 8.80 227 GLY A O 1
ATOM 1562 N N . ALA A 1 228 ? 1.603 -7.519 22.044 1.00 7.67 228 ALA A N 1
ATOM 1563 C CA . ALA A 1 228 ? 2.238 -8.816 22.264 1.00 7.78 228 ALA A CA 1
ATOM 1564 C C . ALA A 1 228 ? 3.461 -8.683 23.207 1.00 7.85 228 ALA A C 1
ATOM 1565 O O . ALA A 1 228 ? 3.993 -7.593 23.403 1.00 8.39 228 ALA A O 1
ATOM 1567 N N . ASN A 1 229 ? 3.890 -9.836 23.753 1.00 8.20 229 ASN A N 1
ATOM 1568 C CA . ASN A 1 229 ? 5.100 -9.837 24.568 1.00 8.53 229 ASN A CA 1
ATOM 1569 C C . ASN A 1 229 ? 6.339 -9.442 23.801 1.00 7.88 229 ASN A C 1
ATOM 1570 O O . ASN A 1 229 ? 7.248 -8.836 24.354 1.00 9.26 229 ASN A O 1
ATOM 1575 N N . ALA A 1 230 ? 6.401 -9.887 22.543 1.00 7.73 230 ALA A N 1
ATOM 1576 C CA . ALA A 1 230 ? 7.686 -9.844 21.800 1.00 8.27 230 ALA A CA 1
ATOM 1577 C C . ALA A 1 230 ? 7.540 -9.740 20.296 1.00 8.20 230 ALA A C 1
ATOM 1578 O O . ALA A 1 230 ? 8.379 -9.111 19.652 1.00 9.25 230 ALA A O 1
ATOM 1580 N N . ARG A 1 231 ? 6.544 -10.399 19.722 1.00 8.14 231 ARG A N 1
ATOM 1581 C CA . ARG A 1 231 ? 6.380 -10.476 18.278 1.00 8.30 231 ARG A CA 1
ATOM 1582 C C . ARG A 1 231 ? 6.262 -9.088 17.677 1.00 7.99 231 ARG A C 1
ATOM 1583 O O . ARG A 1 231 ? 5.466 -8.267 18.167 1.00 8.54 231 ARG A O 1
ATOM 1591 N N . ASN A 1 232 ? 6.951 -8.840 16.558 1.00 8.14 232 ASN A N 1
ATOM 1592 C CA . ASN A 1 232 ? 6.729 -7.678 15.710 1.00 8.33 232 ASN A CA 1
ATOM 1593 C C . ASN A 1 232 ? 5.738 -8.066 14.621 1.00 8.30 232 ASN A C 1
ATOM 1594 O O . ASN A 1 232 ? 5.802 -9.174 14.051 1.00 9.61 232 ASN A O 1
ATOM 1599 N N . PHE A 1 233 ? 4.787 -7.167 14.325 1.00 8.00 233 PHE A N 1
ATOM 1600 C CA . PHE A 1 233 ? 3.865 -7.372 13.235 1.00 8.33 233 PHE A CA 1
ATOM 1601 C C . PHE A 1 233 ? 4.297 -6.531 12.058 1.00 9.13 233 PHE A C 1
ATOM 1602 O O . PHE A 1 233 ? 4.821 -5.434 12.219 1.00 9.47 233 PHE A O 1
ATOM 1610 N N . HIS A 1 234 ? 4.053 -7.047 10.827 1.00 8.48 234 HIS A N 1
ATOM 1611 C CA . HIS A 1 234 ? 4.436 -6.345 9.611 1.00 8.78 234 HIS A CA 1
ATOM 1612 C C . HIS A 1 234 ? 3.198 -6.503 8.705 1.00 8.42 234 HIS A C 1
ATOM 1613 O O . HIS A 1 234 ? 3.100 -7.513 7.984 1.00 9.10 234 HIS A O 1
ATOM 1620 N N . VAL A 1 235 ? 2.270 -5.562 8.799 1.00 8.46 235 VAL A N 1
ATOM 1621 C CA . VAL A 1 235 ? 0.912 -5.807 8.345 1.00 8.62 235 VAL A CA 1
ATOM 1622 C C . VAL A 1 235 ? 0.613 -5.208 6.993 1.00 8.33 235 VAL A C 1
ATOM 1623 O O . VAL A 1 235 ? 1.012 -4.077 6.696 1.00 9.36 235 VAL A O 1
ATOM 1627 N N . ARG A 1 236 ? -0.131 -5.948 6.195 1.00 8.37 236 ARG A N 1
ATOM 1628 C CA . ARG A 1 236 ? -0.668 -5.446 4.923 1.00 8.58 236 ARG A CA 1
ATOM 1629 C C . ARG A 1 236 ? -2.097 -5.932 4.807 1.00 8.29 236 ARG A C 1
ATOM 1630 O O . ARG A 1 236 ? -2.505 -6.881 5.478 1.00 9.33 236 ARG A O 1
ATOM 1638 N N . LEU A 1 237 ? -2.807 -5.370 3.811 1.00 9.03 237 LEU A N 1
ATOM 1639 C CA . LEU A 1 237 ? -4.040 -5.992 3.353 1.00 9.25 237 LEU A CA 1
ATOM 1640 C C . LEU A 1 237 ? -3.746 -6.918 2.173 1.00 9.41 237 LEU A C 1
ATOM 1641 O O . LEU A 1 237 ? -2.749 -6.758 1.466 1.00 10.25 237 LEU A O 1
ATOM 1646 N N . SER A 1 238 ? -4.553 -7.953 2.036 1.00 9.59 238 SER A N 1
ATOM 1647 C CA . SER A 1 238 ? -4.302 -9.029 1.084 1.00 10.10 238 SER A CA 1
ATOM 1648 C C . SER A 1 238 ? -4.339 -8.528 -0.376 1.00 10.85 238 SER A C 1
ATOM 1649 O O . SER A 1 238 ? -3.772 -9.237 -1.242 1.00 12.34 238 SER A O 1
ATOM 1652 N N . ASP A 1 239 ? -5.005 -7.428 -0.667 1.00 10.60 239 ASP A N 1
ATOM 1653 C CA . ASP A 1 239 ? -4.975 -6.819 -1.989 1.00 11.34 239 ASP A CA 1
ATOM 1654 C C . ASP A 1 239 ? -4.052 -5.621 -2.047 1.00 10.39 239 ASP A C 1
ATOM 1655 O O . ASP A 1 239 ? -4.099 -4.840 -3.029 1.00 12.00 239 ASP A O 1
ATOM 1660 N N . ASN A 1 240 ? -3.179 -5.447 -1.060 1.00 9.86 240 ASN A N 1
ATOM 1661 C CA . ASN A 1 240 ? -2.183 -4.406 -1.087 1.00 10.14 240 ASN A CA 1
ATOM 1662 C C . ASN A 1 240 ? -2.678 -3.006 -1.104 1.00 10.41 240 ASN A C 1
ATOM 1663 O O . ASN A 1 240 ? -1.927 -2.085 -1.395 1.00 12.55 240 ASN A O 1
ATOM 1668 N N . ARG A 1 241 ? -3.937 -2.778 -0.716 1.00 10.63 241 ARG A N 1
ATOM 1669 C CA . ARG A 1 241 ? -4.425 -1.398 -0.700 1.00 11.28 241 ARG A CA 1
ATOM 1670 C C . ARG A 1 241 ? -3.684 -0.598 0.342 1.00 10.86 241 ARG A C 1
ATOM 1671 O O . ARG A 1 241 ? -3.238 -1.102 1.376 1.00 11.78 241 ARG A O 1
ATOM 1679 N N . PRO A 1 242 ? -3.535 0.700 0.102 1.00 11.39 242 PRO A N 1
ATOM 1680 C CA . PRO A 1 242 ? -2.699 1.505 0.993 1.00 13.15 242 PRO A CA 1
ATOM 1681 C C . PRO A 1 242 ? -3.311 1.668 2.384 1.00 10.63 242 PRO A C 1
ATOM 1682 O O . PRO A 1 242 ? -4.540 1.772 2.544 1.00 11.79 242 PRO A O 1
ATOM 1686 N N . LEU A 1 243 ? -2.423 1.719 3.349 1.00 10.91 243 LEU A N 1
ATOM 1687 C CA . LEU A 1 243 ? -2.706 2.100 4.724 1.00 10.45 243 LEU A CA 1
ATOM 1688 C C . LEU A 1 243 ? -2.235 3.533 4.877 1.00 9.17 243 LEU A C 1
ATOM 1689 O O . LEU A 1 243 ? -1.004 3.768 4.856 1.00 10.21 243 LEU A O 1
ATOM 1694 N N . LEU A 1 244 ? -3.145 4.493 4.997 1.00 8.87 244 LEU A N 1
ATOM 1695 C CA . LEU A 1 244 ? -2.743 5.880 5.107 1.00 8.08 244 LEU A CA 1
ATOM 1696 C C . LEU A 1 244 ? -2.441 6.183 6.592 1.00 7.94 244 LEU A C 1
ATOM 1697 O O . LEU A 1 244 ? -3.360 6.272 7.399 1.00 8.22 244 LEU A O 1
ATOM 1702 N N . VAL A 1 245 ? -1.157 6.302 6.924 1.00 7.92 245 VAL A N 1
ATOM 1703 C CA . VAL A 1 245 ? -0.804 6.501 8.338 1.00 7.75 245 VAL A CA 1
ATOM 1704 C C . VAL A 1 245 ? -0.993 7.961 8.694 1.00 8.47 245 VAL A C 1
ATOM 1705 O O . VAL A 1 245 ? -0.362 8.846 8.086 1.00 9.61 245 VAL A O 1
ATOM 1709 N N . VAL A 1 246 ? -1.872 8.228 9.663 1.00 7.31 246 VAL A N 1
ATOM 1710 C CA . VAL A 1 246 ? -2.155 9.571 10.094 1.00 7.71 246 VAL A CA 1
ATOM 1711 C C . VAL A 1 246 ? -1.576 9.902 11.482 1.00 7.72 246 VAL A C 1
ATOM 1712 O O . VAL A 1 246 ? -1.514 11.103 11.799 1.00 8.27 246 VAL A O 1
ATOM 1716 N N . ALA A 1 247 ? -1.179 8.914 12.251 1.00 7.86 247 ALA A N 1
ATOM 1717 C CA . ALA A 1 247 ? -0.668 9.185 13.613 1.00 7.62 247 ALA A CA 1
ATOM 1718 C C . ALA A 1 247 ? 0.119 7.993 14.069 1.00 7.35 247 ALA A C 1
ATOM 1719 O O . ALA A 1 247 ? -0.095 6.860 13.674 1.00 7.31 247 ALA A O 1
ATOM 1721 N N . SER A 1 248 ? 1.050 8.294 15.011 1.00 7.61 248 SER A N 1
ATOM 1722 C CA . SER A 1 248 ? 1.673 7.238 15.831 1.00 7.64 248 SER A CA 1
ATOM 1723 C C . SER A 1 248 ? 1.483 7.594 17.318 1.00 7.37 248 SER A C 1
ATOM 1724 O O . SER A 1 248 ? 0.532 8.319 17.645 1.00 8.17 248 SER A O 1
ATOM 1727 N N . ASP A 1 249 ? 2.354 7.081 18.167 1.00 7.41 249 ASP A N 1
ATOM 1728 C CA . ASP A 1 249 ? 2.137 7.075 19.637 1.00 7.43 249 ASP A CA 1
ATOM 1729 C C . ASP A 1 249 ? 1.719 8.437 20.157 1.00 7.47 249 ASP A C 1
ATOM 1730 O O . ASP A 1 249 ? 0.849 8.541 21.039 1.00 8.32 249 ASP A O 1
ATOM 1735 N N . GLY A 1 250 ? 2.425 9.492 19.729 1.00 7.34 250 GLY A N 1
ATOM 1736 C CA . GLY A 1 250 ? 2.275 10.817 20.233 1.00 7.99 250 GLY A CA 1
ATOM 1737 C C . GLY A 1 250 ? 1.379 11.720 19.434 1.00 8.01 250 GLY A C 1
ATOM 1738 O O . GLY A 1 250 ? 1.355 12.940 19.706 1.00 9.04 250 GLY A O 1
ATOM 1739 N N . GLY A 1 251 ? 0.669 11.167 18.458 1.00 7.79 251 GLY A N 1
ATOM 1740 C CA . GLY A 1 251 ? -0.337 11.917 17.736 1.00 8.36 251 GLY A CA 1
ATOM 1741 C C . GLY A 1 251 ? -0.069 12.088 16.251 1.00 7.58 251 GLY A C 1
ATOM 1742 O O . GLY A 1 251 ? 0.662 11.295 15.621 1.00 8.12 251 GLY A O 1
ATOM 1743 N N . PHE A 1 252 ? -0.751 13.058 15.693 1.00 8.14 252 PHE A N 1
ATOM 1744 C CA . PHE A 1 252 ? -0.848 13.191 14.230 1.00 8.58 252 PHE A CA 1
ATOM 1745 C C . PHE A 1 252 ? 0.464 13.594 13.629 1.00 9.24 252 PHE A C 1
ATOM 1746 O O . PHE A 1 252 ? 1.290 14.321 14.206 1.00 10.71 252 PHE A O 1
ATOM 1754 N N . ILE A 1 253 ? 0.608 13.178 12.360 1.00 10.01 253 ILE A N 1
ATOM 1755 C CA . ILE A 1 253 ? 1.697 13.683 11.493 1.00 11.55 253 ILE A CA 1
ATOM 1756 C C . ILE A 1 253 ? 1.123 14.666 10.508 1.00 11.10 253 ILE A C 1
ATOM 1757 O O . ILE A 1 253 ? 0.001 14.514 10.034 1.00 11.79 253 ILE A O 1
ATOM 1762 N N . GLY A 1 254 ? 1.928 15.685 10.232 1.00 11.97 254 GLY A N 1
ATOM 1763 C CA . GLY A 1 254 ? 1.462 16.749 9.361 1.00 12.94 254 GLY A CA 1
ATOM 1764 C C . GLY A 1 254 ? 1.124 16.326 7.945 1.00 11.28 254 GLY A C 1
ATOM 1765 O O . GLY A 1 254 ? 0.154 16.807 7.386 1.00 11.86 254 GLY A O 1
ATOM 1766 N N . ASN A 1 255 ? 1.921 15.385 7.422 1.00 11.34 255 ASN A N 1
ATOM 1767 C CA . ASN A 1 255 ? 1.758 14.882 6.042 1.00 11.94 255 ASN A CA 1
ATOM 1768 C C . ASN A 1 255 ? 1.545 13.377 6.059 1.00 10.44 255 ASN A C 1
ATOM 1769 O O . ASN A 1 255 ? 2.480 12.625 5.890 1.00 12.38 255 ASN A O 1
ATOM 1774 N N . PRO A 1 256 ? 0.284 12.943 6.270 1.00 10.57 256 PRO A N 1
ATOM 1775 C CA . PRO A 1 256 ? -0.034 11.500 6.288 1.00 11.29 256 PRO A CA 1
ATOM 1776 C C . PRO A 1 256 ? 0.607 10.780 5.100 1.00 10.46 256 PRO A C 1
ATOM 1777 O O . PRO A 1 256 ? 0.621 11.286 3.931 1.00 11.38 256 PRO A O 1
ATOM 1781 N N . GLU A 1 257 ? 1.064 9.554 5.337 1.00 10.67 257 GLU A N 1
ATOM 1782 C CA . GLU A 1 257 ? 1.812 8.790 4.382 1.00 10.46 257 GLU A CA 1
ATOM 1783 C C . GLU A 1 257 ? 1.154 7.462 4.096 1.00 10.11 257 GLU A C 1
ATOM 1784 O O . GLU A 1 257 ? 0.954 6.701 5.012 1.00 10.57 257 GLU A O 1
ATOM 1790 N N . PRO A 1 258 ? 0.884 7.114 2.803 1.00 9.75 258 PRO A N 1
ATOM 1791 C CA . PRO A 1 258 ? 0.431 5.760 2.504 1.00 10.16 258 PRO A CA 1
ATOM 1792 C C . PRO A 1 258 ? 1.557 4.779 2.539 1.00 10.16 258 PRO A C 1
ATOM 1793 O O . PRO A 1 258 ? 2.643 5.035 1.959 1.00 12.86 258 PRO A O 1
ATOM 1797 N N . VAL A 1 259 ? 1.331 3.662 3.175 1.00 9.94 259 VAL A N 1
ATOM 1798 C CA . VAL A 1 259 ? 2.274 2.560 3.151 1.00 10.72 259 VAL A CA 1
ATOM 1799 C C . VAL A 1 259 ? 1.557 1.300 2.691 1.00 11.17 259 VAL A C 1
ATOM 1800 O O . VAL A 1 259 ? 0.359 1.154 2.883 1.00 13.82 259 VAL A O 1
ATOM 1804 N N . GLU A 1 260 ? 2.307 0.421 2.024 1.00 10.65 260 GLU A N 1
ATOM 1805 C CA . GLU A 1 260 ? 1.733 -0.873 1.627 1.00 11.87 260 GLU A CA 1
ATOM 1806 C C . GLU A 1 260 ? 1.869 -1.938 2.683 1.00 9.76 260 GLU A C 1
ATOM 1807 O O . GLU A 1 260 ? 1.114 -2.933 2.647 1.00 11.95 260 GLU A O 1
ATOM 1813 N N . ARG A 1 261 ? 2.836 -1.784 3.597 1.00 9.85 261 ARG A N 1
ATOM 1814 C CA . ARG A 1 261 ? 3.025 -2.746 4.691 1.00 10.72 261 ARG A CA 1
ATOM 1815 C C . ARG A 1 261 ? 3.584 -1.908 5.852 1.00 10.95 261 ARG A C 1
ATOM 1816 O O . ARG A 1 261 ? 4.351 -0.993 5.626 1.00 14.36 261 ARG A O 1
ATOM 1824 N N . LEU A 1 262 ? 3.092 -2.156 7.046 1.00 8.46 262 LEU A N 1
ATOM 1825 C CA . LEU A 1 262 ? 3.388 -1.344 8.235 1.00 8.50 262 LEU A CA 1
ATOM 1826 C C . LEU A 1 262 ? 3.963 -2.197 9.366 1.00 7.91 262 LEU A C 1
ATOM 1827 O O . LEU A 1 262 ? 3.350 -3.155 9.782 1.00 8.57 262 LEU A O 1
ATOM 1832 N N . THR A 1 263 ? 5.177 -1.850 9.819 1.00 8.60 263 THR A N 1
ATOM 1833 C CA . THR A 1 263 ? 5.767 -2.560 10.967 1.00 8.79 263 THR A CA 1
ATOM 1834 C C . THR A 1 263 ? 5.294 -1.935 12.275 1.00 8.45 263 THR A C 1
ATOM 1835 O O . THR A 1 263 ? 5.351 -0.691 12.405 1.00 9.46 263 THR A O 1
ATOM 1839 N N . ILE A 1 264 ? 4.876 -2.753 13.222 1.00 8.72 264 ILE A N 1
ATOM 1840 C CA . ILE A 1 264 ? 4.464 -2.307 14.546 1.00 8.30 264 ILE A CA 1
ATOM 1841 C C . ILE A 1 264 ? 5.096 -3.230 15.554 1.00 7.36 264 ILE A C 1
ATOM 1842 O O . ILE A 1 264 ? 4.833 -4.435 15.572 1.00 8.25 264 ILE A O 1
ATOM 1847 N N . SER A 1 265 ? 5.941 -2.657 16.441 1.00 7.57 265 SER A N 1
ATOM 1848 C CA . SER A 1 265 ? 6.595 -3.432 17.495 1.00 7.87 265 SER A CA 1
ATOM 1849 C C . SER A 1 265 ? 5.829 -3.272 18.808 1.00 7.12 265 SER A C 1
ATOM 1850 O O . SER A 1 265 ? 4.992 -2.349 18.926 1.00 7.80 265 SER A O 1
ATOM 1853 N N . PRO A 1 266 ? 6.110 -4.128 19.793 1.00 7.77 266 PRO A N 1
ATOM 1854 C CA . PRO A 1 266 ? 5.349 -4.065 21.052 1.00 7.58 266 PRO A CA 1
ATOM 1855 C C . PRO A 1 266 ? 5.373 -2.688 21.684 1.00 7.13 266 PRO A C 1
ATOM 1856 O O . PRO A 1 266 ? 6.445 -2.124 21.915 1.00 7.99 266 PRO A O 1
ATOM 1860 N N . GLY A 1 267 ? 4.174 -2.203 22.013 1.00 7.31 267 GLY A N 1
ATOM 1861 C CA . GLY A 1 267 ? 4.029 -0.891 22.609 1.00 7.59 267 GLY A CA 1
ATOM 1862 C C . GLY A 1 267 ? 3.774 0.249 21.679 1.00 6.94 267 GLY A C 1
ATOM 1863 O O . GLY A 1 267 ? 3.288 1.305 22.130 1.00 7.87 267 GLY A O 1
ATOM 1864 N N . GLU A 1 268 ? 4.072 0.087 20.389 1.00 7.27 268 GLU A N 1
ATOM 1865 C CA . GLU A 1 268 ? 3.784 1.107 19.404 1.00 7.40 268 GLU A CA 1
ATOM 1866 C C . GLU A 1 268 ? 2.322 1.106 19.021 1.00 6.47 268 GLU A C 1
ATOM 1867 O O . GLU A 1 268 ? 1.644 0.077 19.023 1.00 7.33 268 GLU A O 1
ATOM 1873 N N . ARG A 1 269 ? 1.913 2.319 18.612 1.00 6.69 269 ARG A N 1
ATOM 1874 C CA . ARG A 1 269 ? 0.573 2.518 18.049 1.00 7.13 269 ARG A CA 1
ATOM 1875 C C . ARG A 1 269 ? 0.691 3.240 16.728 1.00 7.10 269 ARG A C 1
ATOM 1876 O O . ARG A 1 269 ? 1.484 4.169 16.582 1.00 7.56 269 ARG A O 1
ATOM 1884 N N . TYR A 1 270 ? -0.181 2.874 15.774 1.00 7.16 270 TYR A N 1
ATOM 1885 C CA . TYR A 1 270 ? -0.352 3.650 14.554 1.00 7.38 270 TYR A CA 1
ATOM 1886 C C . TYR A 1 270 ? -1.858 3.733 14.263 1.00 7.23 270 TYR A C 1
ATOM 1887 O O . TYR A 1 270 ? -2.575 2.726 14.344 1.00 8.70 270 TYR A O 1
ATOM 1896 N N . GLU A 1 271 ? -2.288 4.930 13.867 1.00 6.90 271 GLU A N 1
ATOM 1897 C CA . GLU A 1 271 ? -3.667 5.105 13.354 1.00 7.11 271 GLU A CA 1
ATOM 1898 C C . GLU A 1 271 ? -3.576 5.217 11.832 1.00 7.49 271 GLU A C 1
ATOM 1899 O O . GLU A 1 271 ? -2.768 6.022 11.317 1.00 8.14 271 GLU A O 1
ATOM 1905 N N . VAL A 1 272 ? -4.357 4.384 11.151 1.00 7.55 272 VAL A N 1
ATOM 1906 C CA . VAL A 1 272 ? -4.322 4.337 9.690 1.00 8.10 272 VAL A CA 1
ATOM 1907 C C . VAL A 1 272 ? -5.720 4.467 9.147 1.00 8.41 272 VAL A C 1
ATOM 1908 O O . VAL A 1 272 ? -6.720 4.089 9.760 1.00 10.22 272 VAL A O 1
ATOM 1912 N N . LEU A 1 273 ? -5.806 5.040 7.944 1.00 7.64 273 LEU A N 1
ATOM 1913 C CA . LEU A 1 273 ? -7.078 5.083 7.202 1.00 7.88 273 LEU A CA 1
ATOM 1914 C C . LEU A 1 273 ? -6.979 4.123 6.035 1.00 8.61 273 LEU A C 1
ATOM 1915 O O . LEU A 1 273 ? -6.010 4.145 5.283 1.00 9.73 273 LEU A O 1
ATOM 1920 N N . VAL A 1 274 ? -8.053 3.354 5.854 1.00 8.78 274 VAL A N 1
ATOM 1921 C CA . VAL A 1 274 ? -8.171 2.389 4.775 1.00 8.80 274 VAL A CA 1
ATOM 1922 C C . VAL A 1 274 ? -9.477 2.682 4.047 1.00 9.87 274 VAL A C 1
ATOM 1923 O O . VAL A 1 274 ? -10.500 2.875 4.661 1.00 10.81 274 VAL A O 1
ATOM 1927 N N . ASP A 1 275 ? -9.409 2.724 2.705 1.00 10.23 275 ASP A N 1
ATOM 1928 C CA . ASP A 1 275 ? -10.593 2.984 1.884 1.00 10.12 275 ASP A CA 1
ATOM 1929 C C . ASP A 1 275 ? -11.265 1.684 1.529 1.00 10.51 275 ASP A C 1
ATOM 1930 O O . ASP A 1 275 ? -10.716 0.887 0.771 1.00 12.32 275 ASP A O 1
ATOM 1935 N N . PHE A 1 276 ? -12.491 1.479 2.036 1.00 11.16 276 PHE A N 1
ATOM 1936 C CA . PHE A 1 276 ? -13.309 0.292 1.750 1.00 12.40 276 PHE A CA 1
ATOM 1937 C C . PHE A 1 276 ? -14.388 0.566 0.705 1.00 13.69 276 PHE A C 1
ATOM 1938 O O . PHE A 1 276 ? -15.275 -0.263 0.488 1.00 16.53 276 PHE A O 1
ATOM 1946 N N . SER A 1 277 ? -14.282 1.706 0.030 1.00 14.27 277 SER A N 1
ATOM 1947 C CA . SER A 1 277 ? -15.365 2.136 -0.829 1.00 18.87 277 SER A CA 1
ATOM 1948 C C . SER A 1 277 ? -15.613 1.287 -2.018 1.00 23.03 277 SER A C 1
ATOM 1949 O O . SER A 1 277 ? -16.754 1.270 -2.543 1.00 29.54 277 SER A O 1
ATOM 1952 N N . LYS A 1 278 ? -14.624 0.512 -2.428 1.00 22.20 278 LYS A N 1
ATOM 1953 C CA . LYS A 1 278 ? -14.872 -0.317 -3.611 1.00 27.87 278 LYS A CA 1
ATOM 1954 C C . LYS A 1 278 ? -15.706 -1.571 -3.224 1.00 27.54 278 LYS A C 1
ATOM 1955 O O . LYS A 1 278 ? -16.121 -2.301 -4.124 1.00 29.53 278 LYS A O 1
ATOM 1961 N N . GLY A 1 279 ? -15.978 -1.773 -1.898 1.00 26.52 279 GLY A N 1
ATOM 1962 C CA . GLY A 1 279 ? -16.817 -2.877 -1.477 1.00 29.54 279 GLY A CA 1
ATOM 1963 C C . GLY A 1 279 ? -16.241 -4.295 -1.421 1.00 25.10 279 GLY A C 1
ATOM 1964 O O . GLY A 1 279 ? -16.942 -5.221 -1.023 1.00 30.96 279 GLY A O 1
ATOM 1965 N N . GLU A 1 280 ? -14.982 -4.488 -1.780 1.00 28.53 280 GLU A N 1
ATOM 1966 C CA . GLU A 1 280 ? -14.374 -5.828 -1.772 1.00 28.17 280 GLU A CA 1
ATOM 1967 C C . GLU A 1 280 ? -13.838 -6.247 -0.375 1.00 24.60 280 GLU A C 1
ATOM 1968 O O . GLU A 1 280 ? -13.137 -5.387 0.293 1.00 24.72 280 GLU A O 1
ATOM 1974 N N . ALA A 1 281 ? -14.132 -7.523 0.056 1.00 20.07 281 ALA A N 1
ATOM 1975 C CA . ALA A 1 281 ? -13.564 -8.088 1.285 1.00 18.67 281 ALA A CA 1
ATOM 1976 C C . ALA A 1 281 ? -12.072 -8.230 1.171 1.00 16.37 281 ALA A C 1
ATOM 1977 O O . ALA A 1 281 ? -11.550 -8.400 0.075 1.00 19.05 281 ALA A O 1
ATOM 1979 N N . THR A 1 282 ? -11.370 -8.118 2.318 1.00 12.94 282 THR A N 1
ATOM 1980 C CA . THR A 1 282 ? -9.929 -8.178 2.288 1.00 12.06 282 THR A CA 1
ATOM 1981 C C . THR A 1 282 ? -9.442 -8.643 3.627 1.00 11.32 282 THR A C 1
ATOM 1982 O O . THR A 1 282 ? -10.081 -8.385 4.651 1.00 12.44 282 THR A O 1
ATOM 1986 N N . ASP A 1 283 ? -8.300 -9.334 3.615 1.00 10.85 283 ASP A N 1
ATOM 1987 C CA . ASP A 1 283 ? -7.712 -9.867 4.862 1.00 10.65 283 ASP A CA 1
ATOM 1988 C C . ASP A 1 283 ? -6.534 -9.024 5.314 1.00 10.15 283 ASP A C 1
ATOM 1989 O O . ASP A 1 283 ? -5.733 -8.575 4.512 1.00 11.99 283 ASP A O 1
ATOM 1994 N N . LEU A 1 284 ? -6.415 -8.847 6.626 1.00 9.43 284 LEU A N 1
ATOM 1995 C CA . LEU A 1 284 ? -5.202 -8.276 7.236 1.00 9.08 284 LEU A CA 1
ATOM 1996 C C . LEU A 1 284 ? -4.249 -9.407 7.512 1.00 8.41 284 LEU A C 1
ATOM 1997 O O . LEU A 1 284 ? -4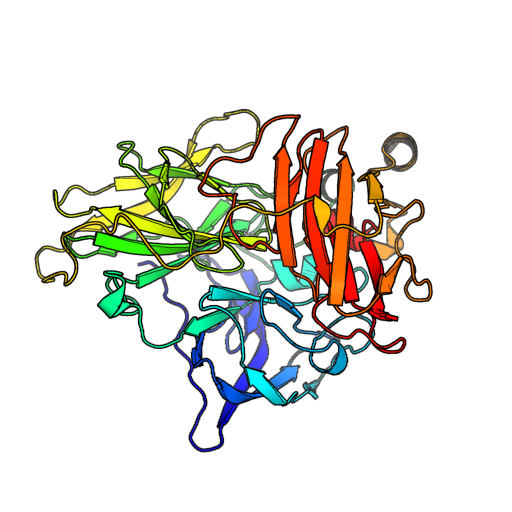.626 -10.411 8.130 1.00 9.50 284 LEU A O 1
ATOM 2002 N N . LEU A 1 285 ? -3.025 -9.257 7.002 1.00 8.95 285 LEU A N 1
ATOM 2003 C CA . LEU A 1 285 ? -1.973 -10.249 7.050 1.00 9.21 285 LEU A CA 1
ATOM 2004 C C . LEU A 1 285 ? -0.740 -9.695 7.731 1.00 8.79 285 LEU A C 1
ATOM 2005 O O . LEU A 1 285 ? -0.533 -8.468 7.720 1.00 9.54 285 LEU A O 1
ATOM 2010 N N . THR A 1 286 ? 0.105 -10.558 8.305 1.00 8.81 286 THR A N 1
ATOM 2011 C CA . THR A 1 286 ? 1.418 -10.139 8.785 1.00 8.64 286 THR A CA 1
ATOM 2012 C C . THR A 1 286 ? 2.495 -11.109 8.322 1.00 8.67 286 THR A C 1
ATOM 2013 O O . THR A 1 286 ? 2.287 -12.324 8.351 1.00 9.67 286 THR A O 1
ATOM 2017 N N . TYR A 1 287 ? 3.688 -10.595 8.047 1.00 9.31 287 TYR A N 1
ATOM 2018 C CA . TYR A 1 287 ? 4.814 -11.532 7.931 1.00 10.23 287 TYR A CA 1
ATOM 2019 C C . TYR A 1 287 ? 4.919 -12.300 9.261 1.00 10.52 287 TYR A C 1
ATOM 2020 O O . TYR A 1 287 ? 4.707 -11.754 10.352 1.00 9.95 287 TYR A O 1
ATOM 2029 N N . GLY A 1 288 ? 5.273 -13.591 9.189 1.00 11.09 288 GLY A N 1
ATOM 2030 C CA . GLY A 1 288 ? 5.333 -14.439 10.364 1.00 12.15 288 GLY A CA 1
ATOM 2031 C C . GLY A 1 288 ? 6.599 -14.302 11.146 1.00 12.25 288 GLY A C 1
ATOM 2032 O O . GLY A 1 288 ? 6.705 -14.928 12.224 1.00 13.91 288 GLY A O 1
ATOM 2033 N N . ASP A 1 289 ? 7.576 -13.575 10.620 1.00 12.87 289 ASP A N 1
ATOM 2034 C CA . ASP A 1 289 ? 8.858 -13.355 11.340 1.00 12.86 289 ASP A CA 1
ATOM 2035 C C . ASP A 1 289 ? 9.424 -12.021 10.874 1.00 12.95 289 ASP A C 1
ATOM 2036 O O . ASP A 1 289 ? 8.718 -11.275 10.195 1.00 15.18 289 ASP A O 1
ATOM 2041 N N . ASP A 1 290 ? 10.646 -11.705 11.294 1.00 12.74 290 ASP A N 1
ATOM 2042 C CA . ASP A 1 290 ? 11.291 -10.440 10.981 1.00 13.09 290 ASP A CA 1
ATOM 2043 C C . ASP A 1 290 ? 12.188 -10.518 9.730 1.00 16.38 290 ASP A C 1
ATOM 2044 O O . ASP A 1 290 ? 12.935 -9.566 9.452 1.00 20.63 290 ASP A O 1
ATOM 2049 N N . SER A 1 291 ? 12.078 -11.631 8.993 1.00 14.87 291 SER A N 1
ATOM 2050 C CA . SER A 1 291 ? 12.856 -11.865 7.788 1.00 17.60 291 SER A CA 1
ATOM 2051 C C . SER A 1 291 ? 11.967 -12.117 6.572 1.00 17.10 291 SER A C 1
ATOM 2052 O O . SER A 1 291 ? 12.401 -12.763 5.615 1.00 20.07 291 SER A O 1
ATOM 2055 N N . GLY A 1 292 ? 10.748 -11.580 6.554 1.00 15.81 292 GLY A N 1
ATOM 2056 C CA . GLY A 1 292 ? 9.910 -11.692 5.352 1.00 16.30 292 GLY A CA 1
ATOM 2057 C C . GLY A 1 292 ? 9.303 -13.052 5.167 1.00 16.02 292 GLY A C 1
ATOM 2058 O O . GLY A 1 292 ? 8.908 -13.378 4.059 1.00 18.84 292 GLY A O 1
ATOM 2059 N N . GLY A 1 293 ? 9.173 -13.806 6.242 1.00 15.72 293 GLY A N 1
ATOM 2060 C CA . GLY A 1 293 ? 8.524 -15.122 6.192 1.00 17.15 293 GLY A CA 1
ATOM 2061 C C . GLY A 1 293 ? 7.060 -15.033 5.758 1.00 15.61 293 GLY A C 1
ATOM 2062 O O . GLY A 1 293 ? 6.414 -13.967 5.878 1.00 18.55 293 GLY A O 1
ATOM 2063 N N . ASP A 1 294 ? 6.501 -16.182 5.389 1.00 15.30 294 ASP A N 1
ATOM 2064 C CA . ASP A 1 294 ? 5.175 -16.274 4.785 1.00 14.64 294 ASP A CA 1
ATOM 2065 C C . ASP A 1 294 ? 4.197 -15.451 5.620 1.00 12.92 294 ASP A C 1
ATOM 2066 O O . ASP A 1 294 ? 4.188 -15.467 6.851 1.00 14.96 294 ASP A O 1
ATOM 2071 N N . ASP A 1 295 ? 3.308 -14.772 4.919 1.00 11.80 295 ASP A N 1
ATOM 2072 C CA . ASP A 1 295 ? 2.210 -14.059 5.595 1.00 11.10 295 ASP A CA 1
ATOM 2073 C C . ASP A 1 295 ? 1.289 -15.022 6.322 1.00 11.40 295 ASP A C 1
ATOM 2074 O O . ASP A 1 295 ? 0.907 -16.088 5.815 1.00 13.46 295 ASP A O 1
ATOM 2079 N N . LEU A 1 296 ? 0.874 -14.574 7.502 1.00 10.40 296 LEU A N 1
ATOM 2080 C CA . LEU A 1 296 ? -0.102 -15.234 8.357 1.00 10.69 296 LEU A CA 1
ATOM 2081 C C . LEU A 1 296 ? -1.366 -14.362 8.432 1.00 9.76 296 LEU A C 1
ATOM 2082 O O . LEU A 1 296 ? -1.282 -13.134 8.454 1.00 10.65 296 LEU A O 1
ATOM 2087 N N . HIS A 1 297 ? -2.513 -15.023 8.518 1.00 10.77 2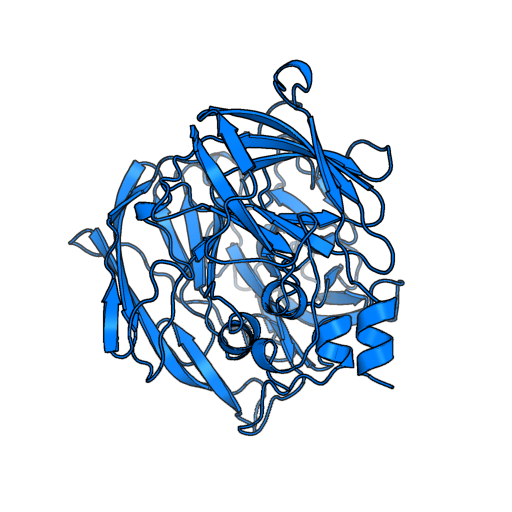97 HIS A N 1
ATOM 2088 C CA . HIS A 1 297 ? -3.798 -14.341 8.621 1.00 10.81 297 HIS A CA 1
ATOM 2089 C C . HIS A 1 297 ? -3.984 -13.733 10.034 1.00 10.51 297 HIS A C 1
ATOM 2090 O O . HIS A 1 297 ? -3.796 -14.427 11.048 1.00 12.10 297 HIS A O 1
ATOM 2097 N N . LEU A 1 298 ? -4.379 -12.465 10.072 1.00 9.59 298 LEU A N 1
ATOM 2098 C CA . LEU A 1 298 ? -4.830 -11.822 11.299 1.00 9.15 298 LEU A CA 1
ATOM 2099 C C . LEU A 1 298 ? -6.340 -11.760 11.425 1.00 8.92 298 LEU A C 1
ATOM 2100 O O . LEU A 1 298 ? -6.909 -12.160 12.425 1.00 9.90 298 LEU A O 1
ATOM 2105 N N . MET A 1 299 ? -7.016 -11.176 10.412 1.00 9.28 299 MET A N 1
ATOM 2106 C CA . MET A 1 299 ? -8.446 -10.966 10.469 1.00 9.18 299 MET A CA 1
ATOM 2107 C C . MET A 1 299 ? -8.979 -10.634 9.087 1.00 9.36 299 MET A C 1
ATOM 2108 O O . MET A 1 299 ? -8.174 -10.399 8.163 1.00 10.06 299 MET A O 1
ATOM 2113 N N . ARG A 1 300 ? -10.292 -10.644 8.952 1.00 9.58 300 ARG A N 1
ATOM 2114 C CA . ARG A 1 300 ? -10.951 -10.310 7.692 1.00 10.15 300 ARG A CA 1
ATOM 2115 C C . ARG A 1 300 ? -11.842 -9.100 7.850 1.00 10.41 300 ARG A C 1
ATOM 2116 O O . ARG A 1 300 ? -12.492 -8.976 8.874 1.00 11.75 300 ARG A O 1
ATOM 2124 N N . PHE A 1 301 ? -11.887 -8.259 6.829 1.00 10.12 301 PHE A N 1
ATOM 2125 C CA . PHE A 1 301 ? -12.833 -7.145 6.728 1.00 10.32 301 PHE A CA 1
ATOM 2126 C C . PHE A 1 301 ? -13.814 -7.473 5.599 1.00 11.03 301 PHE A C 1
ATOM 2127 O O . PHE A 1 301 ? -13.405 -7.814 4.480 1.00 12.68 301 PHE A O 1
ATOM 2135 N N . VAL A 1 302 ? -15.099 -7.332 5.880 1.00 11.61 302 VAL A N 1
ATOM 2136 C CA . VAL A 1 302 ? -16.166 -7.483 4.915 1.00 12.83 302 VAL A CA 1
ATOM 2137 C C . VAL A 1 302 ? -16.982 -6.181 4.881 1.00 12.34 302 VAL A C 1
ATOM 2138 O O . VAL A 1 302 ? -17.236 -5.613 5.898 1.00 14.47 302 VAL A O 1
ATOM 2142 N N . VAL A 1 303 ? -17.315 -5.726 3.699 1.00 13.23 303 VAL A N 1
ATOM 2143 C CA . VAL A 1 303 ? -18.080 -4.500 3.548 1.00 14.26 303 VAL A CA 1
ATOM 2144 C C . VAL A 1 303 ? -19.558 -4.758 3.676 1.00 15.81 303 VAL A C 1
ATOM 2145 O O . VAL A 1 303 ? -20.039 -5.662 3.045 1.00 21.56 303 VAL A O 1
ATOM 2149 N N . ASP A 1 304 ? -20.225 -3.943 4.507 1.00 16.15 304 ASP A N 1
ATOM 2150 C CA . ASP A 1 304 ? -21.669 -4.068 4.689 1.00 19.12 304 ASP A CA 1
ATOM 2151 C C . ASP A 1 304 ? -22.314 -2.923 3.980 1.00 21.63 304 ASP A C 1
ATOM 2152 O O . ASP A 1 304 ? -22.217 -1.753 4.406 1.00 18.52 304 ASP A O 1
ATOM 2157 N N . ALA A 1 305 ? -23.056 -3.315 2.944 1.00 24.81 305 ALA A N 1
ATOM 2158 C CA . ALA A 1 305 ? -23.751 -2.412 2.077 1.00 26.08 305 ALA A CA 1
ATOM 2159 C C . ALA A 1 305 ? -24.873 -1.630 2.751 1.00 26.44 305 ALA A C 1
ATOM 2160 O O . ALA A 1 305 ? -25.326 -0.656 2.165 1.00 32.21 305 ALA A O 1
ATOM 2162 N N . ALA A 1 306 ? -25.358 -2.078 3.914 1.00 24.96 306 ALA A N 1
ATOM 2163 C CA . ALA A 1 306 ? -26.457 -1.392 4.616 1.00 26.19 306 ALA A CA 1
ATOM 2164 C C . ALA A 1 306 ? -25.994 -0.141 5.363 1.00 26.17 306 ALA A C 1
ATOM 2165 O O . ALA A 1 306 ? -26.795 0.645 5.843 1.00 32.64 306 ALA A O 1
ATOM 2167 N N . LEU A 1 307 ? -24.699 0.019 5.557 1.00 19.90 307 LEU A N 1
ATOM 2168 C CA . LEU A 1 307 ? -24.199 1.152 6.249 1.00 18.14 307 LEU A CA 1
ATOM 2169 C C . LEU A 1 307 ? -23.847 2.306 5.314 1.00 19.44 307 LEU A C 1
ATOM 2170 O O . LEU A 1 307 ? -23.240 2.096 4.287 1.00 25.63 307 LEU A O 1
ATOM 2175 N N . GLN A 1 308 ? -24.221 3.533 5.684 1.00 17.70 308 GLN A N 1
ATOM 2176 C CA . GLN A 1 308 ? -23.811 4.750 4.919 1.00 18.08 308 GLN A CA 1
ATOM 2177 C C . GLN A 1 308 ? -22.617 5.341 5.624 1.00 17.47 308 GLN A C 1
ATOM 2178 O O . GLN A 1 308 ? -22.753 5.914 6.722 1.00 18.21 308 GLN A O 1
ATOM 2184 N N . GLY A 1 309 ? -21.422 5.222 5.094 1.00 17.25 309 GLY A N 1
ATOM 2185 C CA . GLY A 1 309 ? -20.182 5.677 5.784 1.00 16.15 309 GLY A CA 1
ATOM 2186 C C . GLY A 1 309 ? -20.023 7.191 5.644 1.00 15.54 309 GLY A C 1
ATOM 2187 O O . GLY A 1 309 ? -20.363 7.757 4.620 1.00 19.14 309 GLY A O 1
ATOM 2188 N N . LYS A 1 310 ? -19.578 7.847 6.694 1.00 15.10 310 LYS A N 1
ATOM 2189 C CA . LYS A 1 310 ? -19.515 9.295 6.741 1.00 16.57 310 LYS A CA 1
ATOM 2190 C C . LYS A 1 310 ? -18.382 9.963 5.966 1.00 15.08 310 LYS A C 1
ATOM 2191 O O . LYS A 1 310 ? -18.549 11.034 5.451 1.00 17.73 310 LYS A O 1
ATOM 2197 N N . VAL A 1 311 ? -17.212 9.331 5.929 1.00 13.35 311 VAL A N 1
ATOM 2198 C CA . VAL A 1 311 ? -16.003 9.938 5.356 1.00 13.31 311 VAL A CA 1
ATOM 2199 C C . VAL A 1 311 ? -15.637 9.267 4.038 1.00 12.15 311 VAL A C 1
ATOM 2200 O O . VAL A 1 311 ? -15.431 8.049 4.020 1.00 13.07 311 VAL A O 1
ATOM 2204 N N . THR A 1 312 ? -15.596 10.029 2.948 1.00 12.97 312 THR A N 1
ATOM 2205 C CA . THR A 1 312 ? -15.337 9.467 1.625 1.00 15.83 312 THR A CA 1
ATOM 2206 C C . THR A 1 312 ? -14.012 9.955 1.016 1.00 16.92 312 THR A C 1
ATOM 2207 O O . THR A 1 312 ? -13.497 9.301 0.098 1.00 23.71 312 THR A O 1
ATOM 2211 N N . LYS A 1 313 ? -13.497 11.093 1.480 1.00 15.88 313 LYS A N 1
ATOM 2212 C CA . LYS A 1 313 ? -12.279 11.658 0.973 1.00 17.38 313 LYS A CA 1
ATOM 2213 C C . LYS A 1 313 ? -11.155 11.454 1.991 1.00 14.35 313 LYS A C 1
ATOM 2214 O O . LYS A 1 313 ? -11.414 11.475 3.160 1.00 14.72 313 LYS A O 1
ATOM 2220 N N . ARG A 1 314 ? -9.911 11.352 1.518 1.00 14.79 314 ARG A N 1
ATOM 2221 C CA . ARG A 1 314 ? -8.721 11.207 2.382 1.00 15.63 314 ARG A CA 1
ATOM 2222 C C . ARG A 1 314 ? -8.220 12.551 2.737 1.00 12.78 314 ARG A C 1
ATOM 2223 O O . ARG A 1 314 ? -8.091 13.422 1.851 1.00 14.14 314 ARG A O 1
ATOM 2231 N N . PRO A 1 315 ? -7.810 12.741 3.994 1.00 13.47 315 PRO A N 1
ATOM 2232 C CA . PRO A 1 315 ? -7.074 13.920 4.342 1.00 13.86 315 PRO A CA 1
ATOM 2233 C C . PRO A 1 315 ? -5.601 13.862 3.857 1.00 12.81 315 PRO A C 1
ATOM 2234 O O . PRO A 1 315 ? -4.974 12.807 3.954 1.00 15.74 315 PRO A O 1
ATOM 2238 N N . ASP A 1 316 ? -5.128 15.007 3.359 1.00 13.10 316 ASP A N 1
ATOM 2239 C CA . ASP A 1 316 ? -3.719 15.142 2.963 1.00 12.69 316 ASP A CA 1
ATOM 2240 C C . ASP A 1 316 ? -2.852 15.844 3.950 1.00 12.59 316 ASP A C 1
ATOM 2241 O O . ASP A 1 316 ? -1.650 15.620 3.940 1.00 13.09 316 ASP A O 1
ATOM 2246 N N . ARG A 1 317 ? -3.438 16.691 4.786 1.00 12.52 317 ARG A N 1
ATOM 2247 C CA . ARG A 1 317 ? -2.652 17.462 5.736 1.00 13.18 317 ARG A CA 1
ATOM 2248 C C . ARG A 1 317 ? -3.358 17.480 7.109 1.00 12.54 317 ARG A C 1
ATOM 2249 O O . ARG A 1 317 ? -4.542 17.582 7.158 1.00 16.07 317 ARG A O 1
ATOM 2257 N N . LEU A 1 318 ? -2.570 17.311 8.169 1.00 12.13 318 LEU A N 1
ATOM 2258 C CA . LEU A 1 318 ? -3.058 17.376 9.532 1.00 11.60 318 LEU A CA 1
ATOM 2259 C C . LEU A 1 318 ? -2.181 18.329 10.336 1.00 12.16 318 LEU A C 1
ATOM 2260 O O . LEU A 1 318 ? -1.122 18.773 9.867 1.00 15.04 318 LEU A O 1
ATOM 2265 N N . ASP A 1 319 ? -2.552 18.564 11.601 1.00 13.51 319 ASP A N 1
ATOM 2266 C CA . ASP A 1 319 ? -1.812 19.397 12.525 1.00 13.58 319 ASP A CA 1
ATOM 2267 C C . ASP A 1 319 ? -0.780 18.564 13.282 1.00 15.29 319 ASP A C 1
ATOM 2268 O O . ASP A 1 319 ? -1.026 18.108 14.379 1.00 23.12 319 ASP A O 1
ATOM 2273 N N . GLY A 1 320 ? 0.359 18.371 12.737 1.00 17.59 320 GLY A N 1
ATOM 2274 C CA . GLY A 1 320 ? 1.425 17.640 13.373 1.00 17.11 320 GLY A CA 1
ATOM 2275 C C . GLY A 1 320 ? 2.589 18.564 13.637 1.00 16.89 320 GLY A C 1
ATOM 2276 O O . GLY A 1 320 ? 2.567 19.747 13.285 1.00 20.08 320 GLY A O 1
ATOM 2277 N N . PRO A 1 321 ? 3.649 18.049 14.286 1.00 14.66 321 PRO A N 1
ATOM 2278 C CA . PRO A 1 321 ? 4.816 18.807 14.569 1.00 16.00 321 PRO A CA 1
ATOM 2279 C C . PRO A 1 321 ? 5.597 19.154 13.291 1.00 17.44 321 PRO A C 1
ATOM 2280 O O . PRO A 1 321 ? 5.527 18.458 12.291 1.00 17.13 321 PRO A O 1
ATOM 2284 N N . ASP A 1 322 ? 6.440 20.171 13.420 1.00 19.80 322 ASP A N 1
ATOM 2285 C CA . ASP A 1 322 ? 7.439 20.507 12.400 1.00 21.35 322 ASP A CA 1
ATOM 2286 C C . ASP A 1 322 ? 8.662 19.594 12.510 1.00 18.83 322 ASP A C 1
ATOM 2287 O O . ASP A 1 322 ? 8.727 18.765 13.348 1.00 18.22 322 ASP A O 1
ATOM 2292 N N . ALA A 1 323 ? 9.649 19.751 11.606 1.00 18.83 323 ALA A N 1
ATOM 2293 C CA . ALA A 1 323 ? 10.836 18.912 11.599 1.00 19.26 323 ALA A CA 1
ATOM 2294 C C . ALA A 1 323 ? 11.554 19.079 12.927 1.00 18.38 323 ALA A C 1
ATOM 2295 O O . ALA A 1 323 ? 11.607 20.164 13.490 1.00 19.68 323 ALA A O 1
ATOM 2297 N N . PRO A 1 324 ? 12.170 18.028 13.432 1.00 16.16 324 PRO A N 1
ATOM 2298 C CA . PRO A 1 324 ? 12.910 18.143 14.699 1.00 14.96 324 PRO A CA 1
ATOM 2299 C C . PRO A 1 324 ? 14.137 19.038 14.554 1.00 17.57 324 PRO A C 1
ATOM 2300 O O . PRO A 1 324 ? 14.779 19.097 13.496 1.00 19.76 324 PRO A O 1
ATOM 2304 N N . ASP A 1 325 ? 14.462 19.710 15.648 1.00 17.13 325 ASP A N 1
ATOM 2305 C CA . ASP A 1 325 ? 15.623 20.576 15.668 1.00 16.06 325 ASP A CA 1
ATOM 2306 C C . ASP A 1 325 ? 16.769 20.067 16.583 1.00 15.03 325 ASP A C 1
ATOM 2307 O O . ASP A 1 325 ? 16.684 20.224 17.824 1.00 16.32 325 ASP A O 1
ATOM 2312 N N . GLU A 1 326 ? 17.761 19.381 16.011 1.00 17.68 326 GLU A N 1
ATOM 2313 C CA . GLU A 1 326 ? 18.850 18.794 16.801 1.00 18.47 326 GLU A CA 1
ATOM 2314 C C . GLU A 1 326 ? 19.656 19.802 17.563 1.00 16.30 326 GLU A C 1
ATOM 2315 O O . GLU A 1 326 ? 20.286 19.457 18.566 1.00 17.69 326 GLU A O 1
ATOM 2321 N N . LYS A 1 327 ? 19.591 21.070 17.144 1.00 17.99 327 LYS A N 1
ATOM 2322 C CA . LYS A 1 327 ? 20.363 22.119 17.815 1.00 19.62 327 LYS A CA 1
ATOM 2323 C C . LYS A 1 327 ? 19.876 22.409 19.225 1.00 18.23 327 LYS A C 1
ATOM 2324 O O . LYS A 1 327 ? 20.598 23.009 19.996 1.00 21.23 327 LYS A O 1
ATOM 2330 N N . LEU A 1 328 ? 18.673 21.899 19.553 1.00 16.24 328 LEU A N 1
ATOM 2331 C CA . LEU A 1 328 ? 18.122 22.083 20.884 1.00 15.37 328 LEU A CA 1
ATOM 2332 C C . LEU A 1 328 ? 18.804 21.186 21.940 1.00 13.41 328 LEU A C 1
ATOM 2333 O O . LEU A 1 328 ? 18.699 21.421 23.122 1.00 15.05 328 LEU A O 1
ATOM 2338 N N . SER A 1 329 ? 19.503 20.132 21.482 1.00 14.18 329 SER A N 1
ATOM 2339 C CA . SER A 1 329 ? 20.124 19.168 22.413 1.00 13.36 329 SER A CA 1
ATOM 2340 C C . SER A 1 329 ? 21.198 19.763 23.304 1.00 14.46 329 SER A C 1
ATOM 2341 O O . SER A 1 329 ? 22.056 20.525 22.851 1.00 16.65 329 SER A O 1
ATOM 2344 N N . VAL A 1 330 ? 21.139 19.416 24.608 1.00 13.24 330 VAL A N 1
ATOM 2345 C CA . VAL A 1 330 ? 22.116 19.832 25.562 1.00 14.47 330 VAL A CA 1
ATOM 2346 C C . VAL A 1 330 ? 22.994 18.712 26.044 1.00 14.35 330 VAL A C 1
ATOM 2347 O O . VAL A 1 330 ? 23.940 18.995 26.834 1.00 15.65 330 VAL A O 1
ATOM 2351 N N . LYS A 1 331 ? 22.816 17.488 25.570 1.00 12.91 331 LYS A N 1
ATOM 2352 C CA . LYS A 1 331 ? 23.609 16.357 25.963 1.00 13.86 331 LYS A CA 1
ATOM 2353 C C . LYS A 1 331 ? 23.369 15.257 25.001 1.00 11.89 331 LYS A C 1
ATOM 2354 O O . LYS A 1 331 ? 22.225 15.076 24.579 1.00 13.17 331 LYS A O 1
ATOM 2360 N N . ARG A 1 332 ? 24.398 14.495 24.707 1.00 12.85 332 ARG A N 1
ATOM 2361 C CA . ARG A 1 332 ? 24.301 13.293 23.921 1.00 13.19 332 ARG A CA 1
ATOM 2362 C C . ARG A 1 332 ? 24.549 12.100 24.807 1.00 14.40 332 ARG A C 1
ATOM 2363 O O . ARG A 1 332 ? 25.562 12.064 25.548 1.00 20.54 332 ARG A O 1
ATOM 2371 N N . ARG A 1 333 ? 23.691 11.113 24.733 1.00 11.36 333 ARG A N 1
ATOM 2372 C CA . ARG A 1 333 ? 23.832 9.853 25.420 1.00 11.26 333 ARG A CA 1
ATOM 2373 C C . ARG A 1 333 ? 23.869 8.721 24.452 1.00 10.43 333 ARG A C 1
ATOM 2374 O O . ARG A 1 333 ? 23.433 8.884 23.293 1.00 12.36 333 ARG A O 1
ATOM 2382 N N . SER A 1 334 ? 24.258 7.549 24.910 1.00 10.34 334 SER A N 1
ATOM 2383 C CA . SER A 1 334 ? 24.256 6.329 24.152 1.00 10.61 334 SER A CA 1
ATOM 2384 C C . SER A 1 334 ? 23.823 5.169 25.009 1.00 10.64 334 SER A C 1
ATOM 2385 O O . SER A 1 334 ? 24.227 5.072 26.176 1.00 10.87 334 SER A O 1
ATOM 2388 N N . PHE A 1 335 ? 23.003 4.269 24.429 1.00 10.30 335 PHE A N 1
ATOM 2389 C CA . PHE A 1 335 ? 22.613 3.047 25.064 1.00 10.22 335 PHE A CA 1
ATOM 2390 C C . PHE A 1 335 ? 22.693 1.907 24.109 1.00 11.35 335 PHE A C 1
ATOM 2391 O O . PHE A 1 335 ? 22.309 2.039 22.925 1.00 13.14 335 PHE A O 1
ATOM 2399 N N . PHE A 1 336 ? 23.131 0.769 24.581 1.00 10.74 336 PHE A N 1
ATOM 2400 C CA . PHE A 1 336 ? 23.271 -0.495 23.853 1.00 11.18 336 PHE A CA 1
ATOM 2401 C C . PHE A 1 336 ? 22.359 -1.541 24.505 1.00 10.55 336 PHE A C 1
ATOM 2402 O O . PHE A 1 336 ? 22.411 -1.758 25.735 1.00 11.54 336 PHE A O 1
ATOM 2410 N N . PHE A 1 337 ? 21.501 -2.166 23.691 1.00 11.21 337 PHE A N 1
ATOM 2411 C CA . PHE A 1 337 ? 20.668 -3.265 24.136 1.00 10.97 337 PHE A CA 1
ATOM 2412 C C . PHE A 1 337 ? 21.529 -4.526 24.238 1.00 11.58 337 PHE A C 1
ATOM 2413 O O . PHE A 1 337 ? 21.758 -5.244 23.253 1.00 13.05 337 PHE A O 1
ATOM 2421 N N . ASP A 1 338 ? 22.024 -4.759 25.452 1.00 11.43 338 ASP A N 1
ATOM 2422 C CA . ASP A 1 338 ? 22.997 -5.793 25.681 1.00 11.82 338 ASP A CA 1
ATOM 2423 C C . ASP A 1 338 ? 22.296 -7.071 26.120 1.00 12.71 338 ASP A C 1
ATOM 2424 O O . ASP A 1 338 ? 21.874 -7.216 27.287 1.00 12.05 338 ASP A O 1
ATOM 2429 N N . GLU A 1 339 ? 22.217 -8.032 25.198 1.00 12.08 339 GLU A N 1
ATOM 2430 C CA . GLU A 1 339 ? 21.587 -9.310 25.436 1.00 12.50 339 GLU A CA 1
ATOM 2431 C C . GLU A 1 339 ? 22.492 -10.247 26.258 1.00 12.72 339 GLU A C 1
ATOM 2432 O O . GLU A 1 339 ? 22.021 -11.283 26.691 1.00 14.24 339 GLU A O 1
ATOM 2438 N N . ARG A 1 340 ? 23.767 -9.905 26.462 1.00 13.69 340 ARG A N 1
ATOM 2439 C CA . ARG A 1 340 ? 24.718 -10.713 27.225 1.00 15.39 340 ARG A CA 1
ATOM 2440 C C . ARG A 1 340 ? 24.679 -12.168 26.786 1.00 15.75 340 ARG A C 1
ATOM 2441 O O . ARG A 1 340 ? 24.623 -13.088 27.579 1.00 18.14 340 ARG A O 1
ATOM 2449 N N . MET A 1 341 ? 24.694 -12.375 25.462 1.00 15.95 341 MET A N 1
ATOM 2450 C CA . MET A 1 341 ? 24.480 -13.695 24.947 1.00 17.52 341 MET A CA 1
ATOM 2451 C C . MET A 1 341 ? 25.540 -14.667 25.372 1.00 17.17 341 MET A C 1
ATOM 2452 O O . MET A 1 341 ? 25.204 -15.785 25.672 1.00 21.81 341 MET A O 1
ATOM 2457 N N . ALA A 1 342 ? 26.806 -14.279 25.373 1.00 17.58 342 ALA A N 1
ATOM 2458 C CA . ALA A 1 342 ? 27.850 -15.223 25.748 1.00 20.75 342 ALA A CA 1
ATOM 2459 C C . ALA A 1 342 ? 27.645 -15.715 27.167 1.00 22.98 342 ALA A C 1
ATOM 2460 O O . ALA A 1 342 ? 27.818 -16.926 27.446 1.00 29.58 342 ALA A O 1
ATOM 2462 N N . GLU A 1 343 ? 27.204 -14.820 28.065 1.00 25.86 343 GLU A N 1
ATOM 2463 C CA . GLU A 1 343 ? 27.031 -15.241 29.464 1.00 25.79 343 GLU A CA 1
ATOM 2464 C C . GLU A 1 343 ? 25.750 -16.065 29.619 1.00 22.53 343 GLU A C 1
ATOM 2465 O O . GLU A 1 343 ? 25.722 -17.048 30.330 1.00 26.76 343 GLU A O 1
ATOM 2471 N N . ASN A 1 344 ? 24.646 -15.651 28.980 1.00 22.73 344 ASN A N 1
ATOM 2472 C CA . ASN A 1 344 ? 23.395 -16.393 29.047 1.00 23.82 344 ASN A CA 1
ATOM 2473 C C . ASN A 1 344 ? 23.443 -17.741 28.303 1.00 24.25 344 ASN A C 1
ATOM 2474 O O . ASN A 1 344 ? 22.808 -18.687 28.751 1.00 25.87 344 ASN A O 1
ATOM 2479 N N . MET A 1 345 ? 24.193 -17.877 27.193 1.00 26.78 345 MET A N 1
ATOM 2480 C CA . MET A 1 345 ? 24.280 -19.198 26.486 1.00 26.54 345 MET A CA 1
ATOM 2481 C C . MET A 1 345 ? 25.064 -20.166 27.324 1.00 26.67 345 MET A C 1
ATOM 2482 O O . MET A 1 345 ? 24.795 -21.400 27.346 1.00 26.84 345 MET A O 1
ATOM 2487 N N . LYS A 1 346 ? 26.032 -19.637 28.067 1.00 25.74 346 LYS A N 1
ATOM 2488 C CA . LYS A 1 346 ? 26.784 -20.482 28.983 1.00 28.29 346 LYS A CA 1
ATOM 2489 C C . LYS A 1 346 ? 25.848 -21.069 30.041 1.00 25.62 346 LYS A C 1
ATOM 2490 O O . LYS A 1 346 ? 25.950 -22.233 30.349 1.00 26.69 346 LYS A O 1
ATOM 2496 N N . LEU A 1 347 ? 24.913 -20.274 30.510 1.00 24.70 347 LEU A N 1
ATOM 2497 C CA . LEU A 1 347 ? 23.911 -20.720 31.462 1.00 23.71 347 LEU A CA 1
ATOM 2498 C C . LEU A 1 347 ? 23.073 -21.810 30.867 1.00 26.23 347 LEU A C 1
ATOM 2499 O O . LEU A 1 347 ? 22.866 -22.824 31.491 1.00 30.18 347 LEU A O 1
ATOM 2504 N N . MET A 1 348 ? 22.623 -21.618 29.631 1.00 27.70 348 MET A N 1
ATOM 2505 C CA . MET A 1 348 ? 21.737 -22.587 28.973 1.00 27.53 348 MET A CA 1
ATOM 2506 C C . MET A 1 348 ? 22.432 -23.957 28.870 1.00 27.53 348 MET A C 1
ATOM 2507 O O . MET A 1 348 ? 21.770 -25.039 29.037 1.00 28.96 348 MET A O 1
ATOM 2512 N N . MET A 1 349 ? 23.732 -23.948 28.529 1.00 28.17 349 MET A N 1
ATOM 2513 C CA . MET A 1 349 ? 24.491 -25.153 28.283 1.00 30.65 349 MET A CA 1
ATOM 2514 C C . MET A 1 349 ? 25.134 -25.609 29.586 1.00 34.10 349 MET A C 1
ATOM 2515 O O . MET A 1 349 ? 25.801 -26.666 29.571 1.00 40.45 349 MET A O 1
ATOM 2520 N N . LEU A 1 392 ? 10.168 -21.197 33.267 1.00 21.13 392 LEU A N 1
ATOM 2521 C CA . LEU A 1 392 ? 11.128 -20.472 34.120 1.00 19.01 392 LEU A CA 1
ATOM 2522 C C . LEU A 1 392 ? 10.537 -19.149 34.600 1.00 17.61 392 LEU A C 1
ATOM 2523 O O . LEU A 1 392 ? 9.581 -18.663 34.039 1.00 22.68 392 LEU A O 1
ATOM 2528 N N . GLU A 1 393 ? 11.129 -18.609 35.676 1.00 18.86 393 GLU A N 1
ATOM 2529 C CA . GLU A 1 393 ? 10.757 -17.267 36.179 1.00 18.71 393 GLU A CA 1
ATOM 2530 C C . GLU A 1 393 ? 11.950 -16.410 35.943 1.00 16.77 393 GLU A C 1
ATOM 2531 O O . GLU A 1 393 ? 13.043 -16.744 36.366 1.00 17.03 393 GLU A O 1
ATOM 2537 N N . ALA A 1 394 ? 11.738 -15.260 35.316 1.00 15.53 394 ALA A N 1
ATOM 2538 C CA . ALA A 1 394 ? 12.831 -14.351 34.964 1.00 13.67 394 ALA A CA 1
ATOM 2539 C C . ALA A 1 394 ? 13.760 -14.082 36.146 1.00 14.00 394 ALA A C 1
ATOM 2540 O O . ALA A 1 394 ? 14.975 -14.219 36.020 1.00 14.54 394 ALA A O 1
ATOM 2542 N N . LEU A 1 395 ? 13.189 -13.714 37.299 1.00 15.65 395 LEU A N 1
ATOM 2543 C CA . LEU A 1 395 ? 14.031 -13.278 38.432 1.00 17.55 395 LEU A CA 1
ATOM 2544 C C . LEU A 1 395 ? 14.931 -14.352 38.964 1.00 17.82 395 LEU A C 1
ATOM 2545 O O . LEU A 1 395 ? 15.974 -13.993 39.540 1.00 22.88 395 LEU A O 1
ATOM 2550 N N . THR A 1 396 ? 14.527 -15.616 38.883 1.00 17.52 396 THR A N 1
ATOM 2551 C CA . THR A 1 396 ? 15.307 -16.717 39.439 1.00 19.05 396 THR A CA 1
ATOM 2552 C C . THR A 1 396 ? 16.027 -17.543 38.363 1.00 17.65 396 THR A C 1
ATOM 2553 O O . THR A 1 396 ? 16.725 -18.512 38.692 1.00 20.45 396 THR A O 1
ATOM 2557 N N . SER A 1 397 ? 15.923 -17.154 37.099 1.00 15.53 397 SER A N 1
ATOM 2558 C CA . SER A 1 397 ? 16.495 -17.924 36.000 1.00 15.31 397 SER A CA 1
ATOM 2559 C C . SER A 1 397 ? 18.002 -17.853 35.907 1.00 17.09 397 SER A C 1
ATOM 2560 O O . SER A 1 397 ? 18.605 -18.696 35.227 1.00 19.53 397 SER A O 1
ATOM 2563 N N . GLY A 1 398 ? 18.584 -16.775 36.419 1.00 15.37 398 GLY A N 1
ATOM 2564 C CA . GLY A 1 398 ? 20.003 -16.476 36.117 1.00 17.69 398 GLY A CA 1
ATOM 2565 C C . GLY A 1 398 ? 20.279 -15.703 34.880 1.00 16.20 398 GLY A C 1
ATOM 2566 O O . GLY A 1 398 ? 21.407 -15.235 34.699 1.00 19.67 398 GLY A O 1
ATOM 2567 N N . VAL A 1 399 ? 19.279 -15.543 34.010 1.00 15.23 399 VAL A N 1
ATOM 2568 C CA . VAL A 1 399 ? 19.485 -14.780 32.799 1.00 14.58 399 VAL A CA 1
ATOM 2569 C C . VAL A 1 399 ? 19.518 -13.311 33.163 1.00 14.08 399 VAL A C 1
ATOM 2570 O O . VAL A 1 399 ? 18.662 -12.835 33.944 1.00 15.54 399 VAL A O 1
ATOM 2574 N N . GLU A 1 400 ? 20.427 -12.549 32.582 1.00 14.78 400 GLU A N 1
ATOM 2575 C CA . GLU A 1 400 ? 20.533 -11.120 32.802 1.00 15.08 400 GLU A CA 1
ATOM 2576 C C . GLU A 1 400 ? 20.798 -10.409 31.498 1.00 13.52 400 GLU A C 1
ATOM 2577 O O . GLU A 1 400 ? 21.556 -10.911 30.652 1.00 16.33 400 GLU A O 1
ATOM 2583 N N . MET A 1 401 ? 20.244 -9.218 31.339 1.00 12.22 401 MET A N 1
ATOM 2584 C CA . MET A 1 401 ? 20.504 -8.328 30.214 1.00 11.38 401 MET A CA 1
ATOM 2585 C C . MET A 1 401 ? 20.590 -6.916 30.757 1.00 10.89 401 MET A C 1
ATOM 2586 O O . MET A 1 401 ? 20.300 -6.644 31.955 1.00 11.94 401 MET A O 1
ATOM 2591 N N . ALA A 1 402 ? 20.922 -5.974 29.916 1.00 10.78 402 ALA A N 1
ATOM 2592 C CA . ALA A 1 402 ? 21.089 -4.583 30.328 1.00 10.64 402 ALA A CA 1
ATOM 2593 C C . ALA A 1 402 ? 20.786 -3.651 29.190 1.00 10.40 402 ALA A C 1
ATOM 2594 O O . ALA A 1 402 ? 20.992 -3.974 28.003 1.00 13.27 402 ALA A O 1
ATOM 2596 N N . ILE A 1 403 ? 20.325 -2.453 29.521 1.00 9.81 403 ILE A N 1
ATOM 2597 C CA . ILE A 1 403 ? 20.250 -1.319 28.623 1.00 9.96 403 ILE A CA 1
ATOM 2598 C C . ILE A 1 403 ? 21.220 -0.184 28.983 1.00 10.48 403 ILE A C 1
ATOM 2599 O O . ILE A 1 403 ? 21.704 0.545 28.113 1.00 11.06 403 ILE A O 1
ATOM 2604 N N . ALA A 1 404 ? 21.485 -0.024 30.285 1.00 10.65 404 ALA A N 1
ATOM 2605 C CA . ALA A 1 404 ? 22.368 1.027 30.788 1.00 11.40 404 ALA A CA 1
ATOM 2606 C C . ALA A 1 404 ? 23.638 0.487 31.407 1.00 13.00 404 ALA A C 1
ATOM 2607 O O . ALA A 1 404 ? 24.047 0.887 32.527 1.00 15.98 404 ALA A O 1
ATOM 2609 N N . GLY A 1 405 ? 24.253 -0.486 30.752 1.00 13.63 405 GLY A N 1
ATOM 2610 C CA . GLY A 1 405 ? 25.585 -0.984 31.223 1.00 13.48 405 GLY A CA 1
ATOM 2611 C C . GLY A 1 405 ? 25.485 -2.170 32.115 1.00 13.63 405 GLY A C 1
ATOM 2612 O O . GLY A 1 405 ? 26.006 -3.241 31.835 1.00 17.75 405 GLY A O 1
ATOM 2613 N N . LYS A 1 406 ? 24.795 -1.986 33.229 1.00 13.77 406 LYS A N 1
ATOM 2614 C CA . LYS A 1 406 ? 24.485 -3.068 34.167 1.00 14.30 406 LYS A CA 1
ATOM 2615 C C . LYS A 1 406 ? 22.971 -3.331 34.149 1.00 12.75 406 LYS A C 1
ATOM 2616 O O . LYS A 1 406 ? 22.165 -2.437 33.883 1.00 12.93 406 LYS A O 1
ATOM 2622 N N . PRO A 1 407 ? 22.563 -4.577 34.474 1.00 13.57 407 PRO A N 1
ATOM 2623 C CA . PRO A 1 407 ? 21.144 -4.871 34.595 1.00 13.53 407 PRO A CA 1
ATOM 2624 C C . PRO A 1 407 ? 20.392 -3.922 35.516 1.00 12.63 407 PRO A C 1
ATOM 2625 O O . PRO A 1 407 ? 20.944 -3.468 36.528 1.00 13.31 407 PRO A O 1
ATOM 2629 N N . PHE A 1 408 ? 19.107 -3.733 35.215 1.00 11.47 408 PHE A N 1
ATOM 2630 C CA . PHE A 1 408 ? 18.217 -2.969 36.072 1.00 11.30 408 PHE A CA 1
ATOM 2631 C C . PHE A 1 408 ? 18.418 -3.247 37.562 1.00 10.86 408 PHE A C 1
ATOM 2632 O O . PHE A 1 408 ? 18.479 -4.399 37.972 1.00 12.44 408 PHE A O 1
ATOM 2640 N N . ASP A 1 409 ? 18.486 -2.169 38.309 1.00 11.59 409 ASP A N 1
ATOM 2641 C CA . ASP A 1 409 ? 18.570 -2.253 39.782 1.00 12.02 409 ASP A CA 1
ATOM 2642 C C . ASP A 1 409 ? 17.574 -1.216 40.319 1.00 11.63 409 ASP A C 1
ATOM 2643 O O . ASP A 1 409 ? 17.678 -0.008 40.047 1.00 12.30 409 ASP A O 1
ATOM 2648 N N . MET A 1 410 ? 16.598 -1.698 41.078 1.00 13.42 410 MET A N 1
ATOM 2649 C CA . MET A 1 410 ? 15.590 -0.814 41.669 1.00 12.83 410 MET A CA 1
ATOM 2650 C C . MET A 1 410 ? 16.105 0.386 42.415 1.00 13.49 410 MET A C 1
ATOM 2651 O O . MET A 1 410 ? 15.502 1.446 42.443 1.00 13.92 410 MET A O 1
ATOM 2656 N N . ASP A 1 411 ? 17.288 0.242 43.025 1.00 13.40 411 ASP A N 1
ATOM 2657 C CA . ASP A 1 411 ? 17.854 1.305 43.839 1.00 14.60 411 ASP A CA 1
ATOM 2658 C C . ASP A 1 411 ? 18.817 2.210 43.110 1.00 15.47 411 ASP A C 1
ATOM 2659 O O . ASP A 1 411 ? 19.394 3.078 43.757 1.00 19.84 411 ASP A O 1
ATOM 2664 N N . ARG A 1 412 ? 19.019 2.017 41.810 1.00 13.46 412 ARG A N 1
ATOM 2665 C CA . ARG A 1 412 ? 20.025 2.762 41.049 1.00 13.24 412 ARG A CA 1
ATOM 2666 C C . ARG A 1 412 ? 19.343 3.697 40.049 1.00 11.77 412 ARG A C 1
ATOM 2667 O O . ARG A 1 412 ? 18.506 3.271 39.268 1.00 13.14 412 ARG A O 1
ATOM 2675 N N . ILE A 1 413 ? 19.760 4.946 40.070 1.00 12.32 413 ILE A N 1
ATOM 2676 C CA . ILE A 1 413 ? 19.341 5.928 39.087 1.00 12.47 413 ILE A CA 1
ATOM 2677 C C . ILE A 1 413 ? 20.397 5.971 37.994 1.00 12.71 413 ILE A C 1
ATOM 2678 O O . ILE A 1 413 ? 21.566 6.295 38.237 1.00 15.88 413 ILE A O 1
ATOM 2683 N N . ASP A 1 414 ? 20.011 5.669 36.771 1.00 11.78 414 ASP A N 1
ATOM 2684 C CA . ASP A 1 414 ? 20.940 5.607 35.628 1.00 11.90 414 ASP A CA 1
ATOM 2685 C C . ASP A 1 414 ? 21.174 6.943 34.949 1.00 12.17 414 ASP A C 1
ATOM 2686 O O . ASP A 1 414 ? 22.239 7.096 34.329 1.00 14.13 414 ASP A O 1
ATOM 2691 N N . VAL A 1 415 ? 20.152 7.801 34.959 1.00 11.03 415 VAL A N 1
ATOM 2692 C CA . VAL A 1 415 ? 20.154 9.059 34.221 1.00 11.22 415 VAL A CA 1
ATOM 2693 C C . VAL A 1 415 ? 19.578 10.141 35.081 1.00 10.98 415 VAL A C 1
ATOM 2694 O O . VAL A 1 415 ? 18.489 9.977 35.673 1.00 11.59 415 VAL A O 1
ATOM 2698 N N . GLU A 1 416 ? 20.249 11.284 35.090 1.00 11.77 416 GLU A N 1
ATOM 2699 C CA . GLU A 1 416 ? 19.718 12.523 35.609 1.00 11.30 416 GLU A CA 1
ATOM 2700 C C . GLU A 1 416 ? 19.549 13.501 34.463 1.00 11.81 416 GLU A C 1
ATOM 2701 O O . GLU A 1 416 ? 20.531 13.926 33.897 1.00 13.73 416 GLU A O 1
ATOM 2707 N N . ALA A 1 417 ? 18.303 13.789 34.106 1.00 11.70 417 ALA A N 1
ATOM 2708 C CA . ALA A 1 417 ? 17.984 14.673 32.944 1.00 12.37 417 ALA A CA 1
ATOM 2709 C C . ALA A 1 417 ? 17.473 15.993 33.429 1.00 12.16 417 ALA A C 1
ATOM 2710 O O . ALA A 1 417 ? 16.639 16.043 34.346 1.00 13.85 417 ALA A O 1
ATOM 2712 N N . LYS A 1 418 ? 17.930 17.103 32.879 1.00 11.97 418 LYS A N 1
ATOM 2713 C CA . LYS A 1 418 ? 17.365 18.388 33.299 1.00 12.61 418 LYS A CA 1
ATOM 2714 C C . LYS A 1 418 ? 15.896 18.503 32.895 1.00 12.39 418 LYS A C 1
ATOM 2715 O O . LYS A 1 418 ? 15.533 18.221 31.726 1.00 12.51 418 LYS A O 1
ATOM 2721 N N . LEU A 1 419 ? 15.041 18.947 33.804 1.00 12.72 419 LEU A N 1
ATOM 2722 C CA . LEU A 1 419 ? 13.631 19.046 33.492 1.00 12.68 419 LEU A CA 1
ATOM 2723 C C . LEU A 1 419 ? 13.377 20.016 32.359 1.00 12.59 419 LEU A C 1
ATOM 2724 O O . LEU A 1 419 ? 13.868 21.139 32.402 1.00 14.92 419 LEU A O 1
ATOM 2729 N N . GLY A 1 420 ? 12.620 19.578 31.363 1.00 14.19 420 GLY A N 1
ATOM 2730 C CA . GLY A 1 420 ? 12.295 20.383 30.187 1.00 14.98 420 GLY A CA 1
ATOM 2731 C C . GLY A 1 420 ? 13.360 20.429 29.140 1.00 13.81 420 GLY A C 1
ATOM 2732 O O . GLY A 1 420 ? 13.135 21.109 28.102 1.00 15.01 420 GLY A O 1
ATOM 2733 N N . SER A 1 421 ? 14.489 19.752 29.354 1.00 12.66 421 SER A N 1
ATOM 2734 C CA . SER A 1 421 ? 15.579 19.773 28.433 1.00 12.38 421 SER A CA 1
ATOM 2735 C C . SER A 1 421 ? 15.432 18.803 27.290 1.00 10.84 421 SER A C 1
ATOM 2736 O O . SER A 1 421 ? 14.506 17.958 27.283 1.00 12.14 421 SER A O 1
ATOM 2739 N N . TRP A 1 422 ? 16.275 18.954 26.278 1.00 11.59 422 TRP A N 1
ATOM 2740 C CA . TRP A 1 422 ? 16.350 18.083 25.118 1.00 11.56 422 TRP A CA 1
ATOM 2741 C C . TRP A 1 422 ? 17.697 17.372 25.138 1.00 11.31 422 TRP A C 1
ATOM 2742 O O . TRP A 1 422 ? 18.735 18.015 25.396 1.00 11.86 422 TRP A O 1
ATOM 2753 N N . GLU A 1 423 ? 17.722 16.106 24.748 1.00 10.62 423 GLU A N 1
ATOM 2754 C CA . GLU A 1 423 ? 18.940 15.324 24.606 1.00 10.36 423 GLU A CA 1
ATOM 2755 C C . GLU A 1 423 ? 18.853 14.481 23.330 1.00 10.51 423 GLU A C 1
ATOM 2756 O O . GLU A 1 423 ? 17.740 14.134 22.913 1.00 12.50 423 GLU A O 1
ATOM 2762 N N . ILE A 1 424 ? 19.983 14.143 22.753 1.00 11.06 424 ILE A N 1
ATOM 2763 C CA . ILE A 1 424 ? 20.044 13.153 21.660 1.00 11.57 424 ILE A CA 1
ATOM 2764 C C . ILE A 1 424 ? 20.571 11.873 22.212 1.00 10.79 424 ILE A C 1
ATOM 2765 O O . ILE A 1 424 ? 21.628 11.877 22.861 1.00 11.66 424 ILE A O 1
ATOM 2770 N N . TRP A 1 425 ? 19.855 10.783 21.977 1.00 10.71 425 TRP A N 1
ATOM 2771 C CA . TRP A 1 425 ? 20.277 9.458 22.404 1.00 10.62 425 TRP A CA 1
ATOM 2772 C C . TRP A 1 425 ? 20.598 8.598 21.175 1.00 10.75 425 TRP A C 1
ATOM 2773 O O . TRP A 1 425 ? 19.741 8.444 20.276 1.00 11.64 425 TRP A O 1
ATOM 2784 N N . ASP A 1 426 ? 21.787 8.027 21.154 1.00 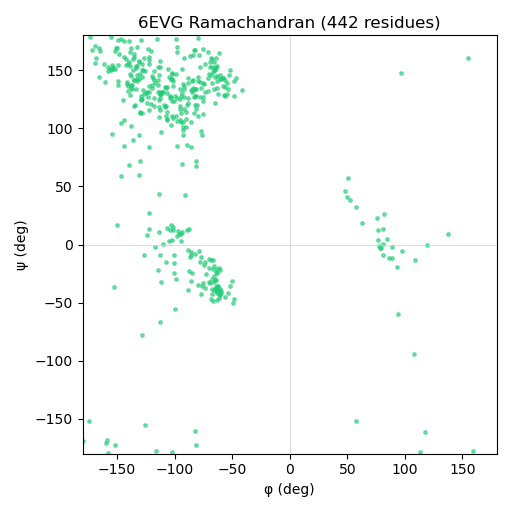10.74 426 ASP A N 1
ATOM 2785 C CA . ASP A 1 426 ? 22.232 6.964 20.248 1.00 12.00 426 ASP A CA 1
ATOM 2786 C C . ASP A 1 426 ? 21.759 5.648 20.821 1.00 12.41 426 ASP A C 1
ATOM 2787 O O . ASP A 1 426 ? 22.056 5.351 21.988 1.00 15.21 426 ASP A O 1
ATOM 2792 N N . LEU A 1 427 ? 21.067 4.839 20.047 1.00 11.23 427 LEU A N 1
ATOM 2793 C CA . LEU A 1 427 ? 20.601 3.514 20.446 1.00 10.80 427 LEU A CA 1
ATOM 2794 C C . LEU A 1 427 ? 21.120 2.461 19.507 1.00 11.83 427 LEU A C 1
ATOM 2795 O O . LEU A 1 427 ? 21.014 2.646 18.285 1.00 12.83 427 LEU A O 1
ATOM 2800 N N . THR A 1 428 ? 21.692 1.380 20.037 1.00 11.34 428 THR A N 1
ATOM 2801 C CA . THR A 1 428 ? 22.306 0.345 19.206 1.00 11.86 428 THR A CA 1
ATOM 2802 C C . THR A 1 428 ? 21.838 -1.031 19.613 1.00 11.86 428 THR A C 1
ATOM 2803 O O . THR A 1 428 ? 21.678 -1.322 20.818 1.00 12.27 428 THR A O 1
ATOM 2807 N N . THR A 1 429 ? 21.654 -1.881 18.598 1.00 11.74 429 THR A N 1
ATOM 2808 C CA . THR A 1 429 ? 21.386 -3.305 18.825 1.00 12.55 429 THR A CA 1
ATOM 2809 C C . THR A 1 429 ? 22.450 -4.140 18.094 1.00 13.66 429 THR A C 1
ATOM 2810 O O . THR A 1 429 ? 23.147 -3.662 17.218 1.00 17.18 429 THR A O 1
ATOM 2814 N N . LYS A 1 430 ? 22.474 -5.419 18.405 1.00 13.79 430 LYS A N 1
ATOM 2815 C CA . LYS A 1 430 ? 23.402 -6.375 17.794 1.00 15.86 430 LYS A CA 1
ATOM 2816 C C . LYS A 1 430 ? 22.669 -7.609 17.251 1.00 16.14 430 LYS A C 1
ATOM 2817 O O . LYS A 1 430 ? 22.384 -7.713 16.075 1.00 18.89 430 LYS A O 1
ATOM 2823 N N . GLU A 1 431 ? 22.278 -8.537 18.104 1.00 16.77 431 GLU A N 1
ATOM 2824 C CA . GLU A 1 431 ? 21.775 -9.842 17.610 1.00 17.27 431 GLU A CA 1
ATOM 2825 C C . GLU A 1 431 ? 20.381 -9.803 17.045 1.00 17.17 431 GLU A C 1
ATOM 2826 O O . GLU A 1 431 ? 20.086 -10.549 16.104 1.00 19.25 431 GLU A O 1
ATOM 2832 N N . MET A 1 432 ? 19.521 -8.961 17.584 1.00 16.82 432 MET A N 1
ATOM 2833 C CA . MET A 1 432 ? 18.098 -8.853 17.155 1.00 15.47 432 MET A CA 1
ATOM 2834 C C . MET A 1 432 ? 17.636 -7.423 17.342 1.00 13.87 432 MET A C 1
ATOM 2835 O O . MET A 1 432 ? 18.284 -6.663 18.073 1.00 14.31 432 MET A O 1
ATOM 2840 N N . PRO A 1 433 ? 16.514 -7.041 16.725 1.00 13.80 433 PRO A N 1
ATOM 2841 C CA . PRO A 1 433 ? 15.947 -5.719 16.970 1.00 12.53 433 PRO A CA 1
ATOM 2842 C C . PRO A 1 433 ? 15.283 -5.647 18.359 1.00 10.99 433 PRO A C 1
ATOM 2843 O O . PRO A 1 433 ? 14.880 -6.692 18.881 1.00 11.75 433 PRO A O 1
ATOM 2847 N N . HIS A 1 434 ? 15.203 -4.432 18.889 1.00 10.16 434 HIS A N 1
ATOM 2848 C CA . HIS A 1 434 ? 14.559 -4.231 20.211 1.00 10.36 434 HIS A CA 1
ATOM 2849 C C . HIS A 1 434 ? 13.682 -3.019 20.168 1.00 9.69 434 HIS A C 1
ATOM 2850 O O . HIS A 1 434 ? 14.104 -1.959 19.705 1.00 9.98 434 HIS A O 1
ATOM 2857 N N . PRO A 1 435 ? 12.437 -3.113 20.698 1.00 8.63 435 PRO A N 1
ATOM 2858 C CA . PRO A 1 435 ? 11.579 -1.898 20.826 1.00 8.65 435 PRO A CA 1
ATOM 2859 C C . PRO A 1 435 ? 11.952 -1.101 22.080 1.00 8.70 435 PRO A C 1
ATOM 2860 O O . PRO A 1 435 ? 11.776 -1.515 23.179 1.00 12.09 435 PRO A O 1
ATOM 2864 N N . PHE A 1 436 ? 12.422 0.109 21.871 1.00 8.31 436 PHE A N 1
ATOM 2865 C CA . PHE A 1 436 ? 12.720 1.054 22.937 1.00 8.46 436 PHE A CA 1
ATOM 2866 C C . PHE A 1 436 ? 11.452 1.751 23.401 1.00 8.27 436 PHE A C 1
ATOM 2867 O O . PHE A 1 436 ? 10.741 2.294 22.569 1.00 9.40 436 PHE A O 1
ATOM 2875 N N . HIS A 1 437 ? 11.236 1.844 24.722 1.00 8.37 437 HIS A N 1
ATOM 2876 C CA . HIS A 1 437 ? 10.166 2.677 25.264 1.00 7.60 437 HIS A CA 1
ATOM 2877 C C . HIS A 1 437 ? 10.709 3.494 26.420 1.00 7.70 437 HIS A C 1
ATOM 2878 O O . HIS A 1 437 ? 11.440 2.978 27.274 1.00 8.93 437 HIS A O 1
ATOM 2885 N N . ILE A 1 438 ? 10.370 4.786 26.409 1.00 7.41 438 ILE A N 1
ATOM 2886 C CA . ILE A 1 438 ? 10.670 5.680 27.537 1.00 7.90 438 ILE A CA 1
ATOM 2887 C C . ILE A 1 438 ? 9.367 6.139 28.170 1.00 8.20 438 ILE A C 1
ATOM 2888 O O . ILE A 1 438 ? 8.438 6.574 27.487 1.00 9.58 438 ILE A O 1
ATOM 2893 N N . HIS A 1 439 ? 9.302 6.033 29.491 1.00 8.76 439 HIS A N 1
ATOM 2894 C CA . HIS A 1 439 ? 8.208 6.574 30.289 1.00 8.43 439 HIS A CA 1
ATOM 2895 C C . HIS A 1 439 ? 8.469 8.054 30.602 1.00 8.48 439 HIS A C 1
ATOM 2896 O O . HIS A 1 439 ? 9.598 8.402 30.934 1.00 10.10 439 HIS A O 1
ATOM 2903 N N . GLY A 1 440 ? 7.421 8.871 30.558 1.00 8.75 440 GLY A N 1
ATOM 2904 C CA . GLY A 1 440 ? 7.583 10.232 31.063 1.00 9.45 440 GLY A CA 1
ATOM 2905 C C . GLY A 1 440 ? 8.319 11.217 30.201 1.00 8.88 440 GLY A C 1
ATOM 2906 O O . GLY A 1 440 ? 8.639 12.307 30.643 1.00 10.60 440 GLY A O 1
ATOM 2907 N N . ALA A 1 441 ? 8.551 10.855 28.932 1.00 8.99 441 ALA A N 1
ATOM 2908 C CA . ALA A 1 441 ? 9.210 11.700 27.975 1.00 9.08 441 ALA A CA 1
ATOM 2909 C C . ALA A 1 441 ? 8.697 11.316 26.573 1.00 8.78 441 ALA A C 1
ATOM 2910 O O . ALA A 1 441 ? 8.015 10.283 26.419 1.00 10.40 441 ALA A O 1
ATOM 2912 N N . SER A 1 442 ? 8.990 12.160 25.624 1.00 9.12 442 SER A N 1
ATOM 2913 C CA . SER A 1 442 ? 8.602 11.939 24.243 1.00 9.42 442 SER A CA 1
ATOM 2914 C C . SER A 1 442 ? 9.816 12.149 23.359 1.00 8.89 442 SER A C 1
ATOM 2915 O O . SER A 1 442 ? 10.737 12.862 23.747 1.00 9.77 442 SER A O 1
ATOM 2918 N N . PHE A 1 443 ? 9.825 11.567 22.148 1.00 7.95 443 PHE A N 1
ATOM 2919 C CA . PHE A 1 443 ? 10.962 11.759 21.283 1.00 8.34 443 PHE A CA 1
ATOM 2920 C C . PHE A 1 443 ? 10.564 11.850 19.814 1.00 8.47 443 PHE A C 1
ATOM 2921 O O . PHE A 1 443 ? 9.449 11.464 19.402 1.00 9.05 443 PHE A O 1
ATOM 2929 N N . ARG A 1 444 ? 11.498 12.401 19.060 1.00 8.89 444 ARG A N 1
ATOM 2930 C CA . ARG A 1 444 ? 11.461 12.417 17.598 1.00 9.45 444 ARG A CA 1
ATOM 2931 C C . ARG A 1 444 ? 12.573 11.547 17.079 1.00 9.74 444 ARG A C 1
ATOM 2932 O O . ARG A 1 444 ? 13.728 11.710 17.511 1.00 10.93 444 ARG A O 1
ATOM 2940 N N . ILE A 1 445 ? 12.310 10.643 16.154 1.00 9.62 445 ILE A N 1
ATOM 2941 C CA . ILE A 1 445 ? 13.360 9.846 15.544 1.00 10.12 445 ILE A CA 1
ATOM 2942 C C . ILE A 1 445 ? 14.104 10.776 14.539 1.00 10.13 445 ILE A C 1
ATOM 2943 O O . ILE A 1 445 ? 13.510 11.355 13.638 1.00 11.39 445 ILE A O 1
ATOM 2948 N N . LEU A 1 446 ? 15.409 10.887 14.734 1.00 10.84 446 LEU A N 1
ATOM 2949 C CA . LEU A 1 446 ? 16.295 11.631 13.813 1.00 11.06 446 LEU A CA 1
ATOM 2950 C C . LEU A 1 446 ? 16.831 10.811 12.705 1.00 11.09 446 LEU A C 1
ATOM 2951 O O . LEU A 1 446 ? 16.927 11.288 11.556 1.00 13.37 446 LEU A O 1
ATOM 2956 N N . SER A 1 447 ? 17.187 9.586 12.954 1.00 11.78 447 SER A N 1
ATOM 2957 C CA . SER A 1 447 ? 17.801 8.705 11.957 1.00 12.58 447 SER A CA 1
ATOM 2958 C C . SER A 1 447 ? 17.610 7.255 12.343 1.00 11.46 447 SER A C 1
ATOM 2959 O O . SER A 1 447 ? 17.589 6.935 13.554 1.00 12.18 447 SER A O 1
ATOM 2962 N N . LEU A 1 448 ? 17.529 6.397 11.347 1.00 11.86 448 LEU A N 1
ATOM 2963 C CA . LEU A 1 448 ? 17.484 4.951 11.485 1.00 11.78 448 LEU A CA 1
ATOM 2964 C C . LEU A 1 448 ? 18.548 4.427 10.524 1.00 11.76 448 LEU A C 1
ATOM 2965 O O . LEU A 1 448 ? 18.428 4.600 9.308 1.00 13.22 448 LEU A O 1
ATOM 2970 N N . ASN A 1 449 ? 19.604 3.821 11.040 1.00 12.70 449 ASN A N 1
ATOM 2971 C CA . ASN A 1 449 ? 20.683 3.312 10.196 1.00 13.76 449 ASN A CA 1
ATOM 2972 C C . ASN A 1 449 ? 21.213 4.373 9.240 1.00 14.81 449 ASN A C 1
ATOM 2973 O O . ASN A 1 449 ? 21.516 4.060 8.058 1.00 16.48 449 ASN A O 1
ATOM 2978 N N . GLY A 1 450 ? 21.292 5.603 9.737 1.00 14.76 450 GLY A N 1
ATOM 2979 C CA . GLY A 1 450 ? 21.887 6.665 8.954 1.00 17.14 450 GLY A CA 1
ATOM 2980 C C . GLY A 1 450 ? 20.965 7.411 8.061 1.00 16.00 450 GLY A C 1
ATOM 2981 O O . GLY A 1 450 ? 21.400 8.348 7.429 1.00 19.91 450 GLY A O 1
ATOM 2982 N N . LYS A 1 451 ? 19.684 7.026 8.014 1.00 15.97 451 LYS A N 1
ATOM 2983 C CA . LYS A 1 451 ? 18.700 7.630 7.143 1.00 16.30 451 LYS A CA 1
ATOM 2984 C C . LYS A 1 451 ? 17.574 8.313 7.949 1.00 14.24 451 LYS A C 1
ATOM 2985 O O . LYS A 1 451 ? 17.152 7.788 8.949 1.00 14.35 451 LYS A O 1
ATOM 2991 N N . ALA A 1 452 ? 17.125 9.483 7.523 1.00 15.37 452 ALA A N 1
ATOM 2992 C CA . ALA A 1 452 ? 15.939 10.101 8.130 1.00 14.98 452 ALA A CA 1
ATOM 2993 C C . ALA A 1 452 ? 14.771 9.089 8.110 1.00 13.46 452 ALA A C 1
ATOM 2994 O O . ALA A 1 452 ? 14.618 8.310 7.160 1.00 15.05 452 ALA A O 1
ATOM 2996 N N . PRO A 1 453 ? 13.899 9.098 9.135 1.00 12.97 453 PRO A N 1
ATOM 2997 C CA . PRO A 1 453 ? 12.804 8.159 9.149 1.00 12.18 453 PRO A CA 1
ATOM 2998 C C . PRO A 1 453 ? 11.789 8.478 8.087 1.00 12.65 453 PRO A C 1
ATOM 2999 O O . PRO A 1 453 ? 11.649 9.650 7.673 1.00 13.86 453 PRO A O 1
ATOM 3003 N N . PRO A 1 454 ? 11.000 7.487 7.671 1.00 12.89 454 PRO A N 1
ATOM 3004 C CA . PRO A 1 454 ? 9.843 7.772 6.774 1.00 13.40 454 PRO A CA 1
ATOM 3005 C C . PRO A 1 454 ? 8.866 8.658 7.533 1.00 12.11 454 PRO A C 1
ATOM 3006 O O . PRO A 1 454 ? 8.808 8.658 8.769 1.00 11.83 454 PRO A O 1
ATOM 3010 N N . ALA A 1 455 ? 8.005 9.335 6.775 1.00 12.95 455 ALA A N 1
ATOM 3011 C CA . ALA A 1 455 ? 7.057 10.263 7.356 1.00 11.91 455 ALA A CA 1
ATOM 3012 C C . ALA A 1 455 ? 6.194 9.636 8.473 1.00 10.95 455 ALA A C 1
ATOM 3013 O O . ALA A 1 455 ? 5.967 10.251 9.516 1.00 11.46 455 ALA A O 1
ATOM 3015 N N . HIS A 1 456 ? 5.735 8.404 8.253 1.00 10.67 456 HIS A N 1
ATOM 3016 C CA . HIS A 1 456 ? 4.861 7.773 9.229 1.00 10.90 456 HIS A CA 1
ATOM 3017 C C . HIS A 1 456 ? 5.535 7.549 10.600 1.00 9.79 456 HIS A C 1
ATOM 3018 O O . HIS A 1 456 ? 4.808 7.344 11.604 1.00 10.53 456 HIS A O 1
ATOM 3025 N N . GLN A 1 457 ? 6.886 7.527 10.626 1.00 9.93 457 GLN A N 1
ATOM 3026 C CA . GLN A 1 457 ? 7.621 7.316 11.862 1.00 10.17 457 GLN A CA 1
ATOM 3027 C C . GLN A 1 457 ? 8.278 8.599 12.358 1.00 9.96 457 GLN A C 1
ATOM 3028 O O . GLN A 1 457 ? 9.136 8.516 13.246 1.00 11.22 457 GLN A O 1
ATOM 3034 N N . SER A 1 458 ? 7.890 9.750 11.828 1.00 9.35 458 SER A N 1
ATOM 3035 C CA . SER A 1 458 ? 8.616 11.006 12.061 1.00 10.00 458 SER A CA 1
ATOM 3036 C C . SER A 1 458 ? 7.998 11.922 13.095 1.00 10.04 458 SER A C 1
ATOM 3037 O O . SER A 1 458 ? 8.616 12.936 13.441 1.00 10.90 458 SER A O 1
ATOM 3040 N N . GLY A 1 459 ? 6.787 11.611 13.556 1.00 9.24 459 GLY A N 1
ATOM 3041 C CA . GLY A 1 459 ? 6.104 12.483 14.512 1.00 9.23 459 GLY A CA 1
ATOM 3042 C C . GLY A 1 459 ? 6.558 12.243 15.965 1.00 8.45 459 GLY A C 1
ATOM 3043 O O . GLY A 1 459 ? 7.619 11.689 16.210 1.00 9.64 459 GLY A O 1
ATOM 3044 N N . TRP A 1 460 ? 5.731 12.677 16.900 1.00 8.47 460 TRP A N 1
ATOM 3045 C CA . TRP A 1 460 ? 6.053 12.369 18.314 1.00 8.21 460 TRP A CA 1
ATOM 3046 C C . TRP A 1 460 ? 5.852 10.916 18.608 1.00 7.86 460 TRP A C 1
ATOM 3047 O O . TRP A 1 460 ? 4.767 10.356 18.250 1.00 8.13 460 TRP A O 1
ATOM 3058 N N . LYS A 1 461 ? 6.835 10.286 19.251 1.00 7.47 461 LYS A N 1
ATOM 3059 C CA . LYS A 1 461 ? 6.734 8.873 19.592 1.00 7.36 461 LYS A CA 1
ATOM 3060 C C . LYS A 1 461 ? 7.208 8.655 21.029 1.00 7.45 461 LYS A C 1
ATOM 3061 O O . LYS A 1 461 ? 7.878 9.491 21.648 1.00 8.48 461 LYS A O 1
ATOM 3067 N N . ASP A 1 462 ? 6.791 7.502 21.569 1.00 7.17 462 ASP A N 1
ATOM 3068 C CA . ASP A 1 462 ? 7.299 7.035 22.855 1.00 7.26 462 ASP A CA 1
ATOM 3069 C C . ASP A 1 462 ? 7.854 5.634 22.793 1.00 7.40 462 ASP A C 1
ATOM 3070 O O . ASP A 1 462 ? 8.450 5.201 23.803 1.00 7.93 462 ASP A O 1
ATOM 3075 N N . THR A 1 463 ? 7.682 4.890 21.693 1.00 7.25 463 THR A N 1
ATOM 3076 C CA . THR A 1 463 ? 8.141 3.537 21.555 1.00 7.70 463 THR A CA 1
ATOM 3077 C C . THR A 1 463 ? 8.664 3.439 20.095 1.00 8.31 463 THR A C 1
ATOM 3078 O O . THR A 1 463 ? 7.996 3.938 19.202 1.00 9.09 463 THR A O 1
ATOM 3082 N N . ALA A 1 464 ? 9.816 2.810 19.879 1.00 8.10 464 ALA A N 1
ATOM 3083 C CA . ALA A 1 464 ? 10.379 2.688 18.516 1.00 8.96 464 ALA A CA 1
ATOM 3084 C C . ALA A 1 464 ? 11.174 1.436 18.374 1.00 8.74 464 ALA A C 1
ATOM 3085 O O . ALA A 1 464 ? 11.945 1.094 19.284 1.00 9.12 464 ALA A O 1
ATOM 3087 N N . LEU A 1 465 ? 11.065 0.771 17.231 1.00 8.58 465 LEU A N 1
ATOM 3088 C CA . LEU A 1 465 ? 11.835 -0.427 16.977 1.00 8.92 465 LEU A CA 1
ATOM 3089 C C . LEU A 1 465 ? 13.242 -0.034 16.497 1.00 9.22 465 LEU A C 1
ATOM 3090 O O . LEU A 1 465 ? 13.399 0.625 15.472 1.00 10.38 465 LEU A O 1
ATOM 3095 N N . ILE A 1 466 ? 14.249 -0.466 17.251 1.00 9.43 466 ILE A N 1
ATOM 3096 C CA . ILE A 1 466 ? 15.681 -0.217 16.971 1.00 10.04 466 ILE A CA 1
ATOM 3097 C C . ILE A 1 466 ? 16.212 -1.459 16.337 1.00 9.81 466 ILE A C 1
ATOM 3098 O O . ILE A 1 466 ? 16.121 -2.555 16.846 1.00 11.04 466 ILE A O 1
ATOM 3103 N N . ASP A 1 467 ? 16.867 -1.309 15.163 1.00 12.15 467 ASP A N 1
ATOM 3104 C CA . ASP A 1 467 ? 17.392 -2.449 14.407 1.00 13.05 467 ASP A CA 1
ATOM 3105 C C . ASP A 1 467 ? 18.687 -2.011 13.769 1.00 12.97 467 ASP A C 1
ATOM 3106 O O . ASP A 1 467 ? 18.741 -1.685 12.578 1.00 16.50 467 ASP A O 1
ATOM 3111 N N . GLY A 1 468 ? 19.775 -2.111 14.518 1.00 13.20 468 GLY A N 1
ATOM 3112 C CA . GLY A 1 468 ? 21.103 -1.661 14.134 1.00 14.15 468 GLY A CA 1
ATOM 3113 C C . GLY A 1 468 ? 21.422 -0.420 14.953 1.00 13.31 468 GLY A C 1
ATOM 3114 O O . GLY A 1 468 ? 21.857 -0.512 16.108 1.00 16.41 468 GLY A O 1
ATOM 3115 N N . LYS A 1 469 ? 21.146 0.744 14.375 1.00 13.65 469 LYS A N 1
ATOM 3116 C CA . LYS A 1 469 ? 21.408 2.013 14.950 1.00 14.43 469 LYS A CA 1
ATOM 3117 C C . LYS A 1 469 ? 20.224 2.947 14.780 1.00 13.26 469 LYS A C 1
ATOM 3118 O O . LYS A 1 469 ? 19.606 2.952 13.733 1.00 14.30 469 LYS A O 1
ATOM 3124 N N . ALA A 1 470 ? 19.932 3.764 15.796 1.00 12.51 470 ALA A N 1
ATOM 3125 C CA . ALA A 1 470 ? 19.017 4.876 15.712 1.00 12.48 470 ALA A CA 1
ATOM 3126 C C . ALA A 1 470 ? 19.525 6.054 16.477 1.00 11.79 470 ALA A C 1
ATOM 3127 O O . ALA A 1 470 ? 20.275 5.883 17.465 1.00 12.87 470 ALA A O 1
ATOM 3129 N N . GLU A 1 471 ? 19.093 7.234 16.094 1.00 11.32 471 GLU A N 1
ATOM 3130 C CA . GLU A 1 471 ? 19.294 8.444 16.879 1.00 12.39 471 GLU A CA 1
ATOM 3131 C C . GLU A 1 471 ? 17.954 9.085 17.150 1.00 11.19 471 GLU A C 1
ATOM 3132 O O . GLU A 1 471 ? 17.140 9.223 16.222 1.00 12.27 471 GLU A O 1
ATOM 3138 N N . ILE A 1 472 ? 17.700 9.439 18.414 1.00 10.50 472 ILE A N 1
ATOM 3139 C CA . ILE A 1 472 ? 16.413 10.047 18.799 1.00 9.81 472 ILE A CA 1
ATOM 3140 C C . ILE A 1 472 ? 16.664 11.332 19.549 1.00 10.43 472 ILE A C 1
ATOM 3141 O O . ILE A 1 472 ? 17.680 11.474 20.242 1.00 11.71 472 ILE A O 1
ATOM 3146 N N . LEU A 1 473 ? 15.734 12.268 19.426 1.00 9.88 473 LEU A N 1
ATOM 3147 C CA . LEU A 1 473 ? 15.737 13.577 20.076 1.00 10.23 473 LEU A CA 1
ATOM 3148 C C . LEU A 1 473 ? 14.675 13.510 21.173 1.00 8.96 473 LEU A C 1
ATOM 3149 O O . LEU A 1 473 ? 13.481 13.456 20.861 1.00 9.77 473 LEU A O 1
ATOM 3154 N N . VAL A 1 474 ? 15.090 13.472 22.431 1.00 9.71 474 VAL A N 1
ATOM 3155 C CA . VAL A 1 474 ? 14.183 13.274 23.593 1.00 9.13 474 VAL A CA 1
ATOM 3156 C C . VAL A 1 474 ? 13.909 14.595 24.277 1.00 9.56 474 VAL A C 1
ATOM 3157 O O . VAL A 1 474 ? 14.848 15.393 24.513 1.00 10.61 474 VAL A O 1
ATOM 3161 N N . HIS A 1 475 ? 12.646 14.816 24.634 1.00 9.59 475 HIS A N 1
ATOM 3162 C CA . HIS A 1 475 ? 12.203 15.964 25.371 1.00 9.78 475 HIS A CA 1
ATOM 3163 C C . HIS A 1 475 ? 11.704 15.514 26.750 1.00 9.84 475 HIS A C 1
ATOM 3164 O O . HIS A 1 475 ? 10.743 14.746 26.830 1.00 10.24 475 HIS A O 1
ATOM 3171 N N . PHE A 1 476 ? 12.353 15.986 27.813 1.00 9.72 476 PHE A N 1
ATOM 3172 C CA . PHE A 1 476 ? 12.076 15.545 29.193 1.00 10.68 476 PHE A CA 1
ATOM 3173 C C . PHE A 1 476 ? 11.075 16.476 29.833 1.00 11.55 476 PHE A C 1
ATOM 3174 O O . PHE A 1 476 ? 11.401 17.261 30.734 1.00 14.14 476 PHE A O 1
ATOM 3182 N N . ASP A 1 477 ? 9.827 16.435 29.356 1.00 12.05 477 ASP A N 1
ATOM 3183 C CA . ASP A 1 477 ? 8.852 17.448 29.751 1.00 13.96 477 ASP A CA 1
ATOM 3184 C C . ASP A 1 477 ? 8.059 17.147 31.011 1.00 14.28 477 ASP A C 1
ATOM 3185 O O . ASP A 1 477 ? 7.283 17.994 31.466 1.00 20.22 477 ASP A O 1
ATOM 3190 N N . ARG A 1 478 ? 8.228 15.971 31.611 1.00 11.69 478 ARG A N 1
ATOM 3191 C CA . ARG A 1 478 ? 7.484 15.596 32.816 1.00 10.75 478 ARG A CA 1
ATOM 3192 C C . ARG A 1 478 ? 8.435 15.309 33.994 1.00 11.03 478 ARG A C 1
ATOM 3193 O O . ARG A 1 478 ? 9.524 14.778 33.812 1.00 12.75 478 ARG A O 1
ATOM 3201 N N . GLU A 1 479 ? 7.982 15.670 35.180 1.00 11.61 479 GLU A N 1
ATOM 3202 C CA . GLU A 1 479 ? 8.832 15.550 36.373 1.00 12.05 479 GLU A CA 1
ATOM 3203 C C . GLU A 1 479 ? 8.836 14.159 36.954 1.00 11.42 479 GLU A C 1
ATOM 3204 O O . GLU A 1 479 ? 7.766 13.529 37.138 1.00 11.68 479 GLU A O 1
ATOM 3210 N N . ALA A 1 480 ? 10.056 13.684 37.264 1.00 11.42 480 ALA A N 1
ATOM 3211 C CA . ALA A 1 480 ? 10.258 12.421 37.958 1.00 11.68 480 ALA A CA 1
ATOM 3212 C C . ALA A 1 480 ? 11.026 12.747 39.214 1.00 13.64 480 ALA A C 1
ATOM 3213 O O . ALA A 1 480 ? 12.148 13.191 39.178 1.00 15.18 480 ALA A O 1
ATOM 3215 N N . VAL A 1 481 ? 10.363 12.496 40.337 1.00 19.68 481 VAL A N 1
ATOM 3216 C CA . VAL A 1 481 ? 10.961 12.628 41.666 1.00 20.60 481 VAL A CA 1
ATOM 3217 C C . VAL A 1 481 ? 11.690 11.300 42.041 1.00 18.63 481 VAL A C 1
ATOM 3218 O O . VAL A 1 481 ? 11.435 10.203 41.553 1.00 19.96 481 VAL A O 1
ATOM 3222 N N . LYS A 1 482 ? 12.572 11.392 43.037 1.00 22.81 482 LYS A N 1
ATOM 3223 C CA . LYS A 1 482 ? 13.462 10.260 43.343 1.00 23.45 482 LYS A CA 1
ATOM 3224 C C . LYS A 1 482 ? 12.703 9.005 43.903 1.00 21.83 482 LYS A C 1
ATOM 3225 O O . LYS A 1 482 ? 13.061 7.853 43.636 1.00 23.29 482 LYS A O 1
ATOM 3231 N N . SER A 1 483 ? 11.588 9.239 44.599 1.00 18.90 483 SER A N 1
ATOM 3232 C CA . SER A 1 483 ? 10.759 8.164 45.082 1.00 17.31 483 SER A CA 1
ATOM 3233 C C . SER A 1 483 ? 10.022 7.438 43.986 1.00 14.27 483 SER A C 1
ATOM 3234 O O . SER A 1 483 ? 9.566 6.334 44.188 1.00 14.75 483 SER A O 1
ATOM 3237 N N . HIS A 1 484 ? 9.885 8.101 42.825 1.00 13.08 484 HIS A N 1
ATOM 3238 C CA . HIS A 1 484 ? 9.054 7.601 41.708 1.00 11.95 484 HIS A CA 1
ATOM 3239 C C . HIS A 1 484 ? 9.813 7.881 40.410 1.00 10.45 484 HIS A C 1
ATOM 3240 O O . HIS A 1 484 ? 9.395 8.685 39.614 1.00 12.18 484 HIS A O 1
ATOM 3247 N N . PRO A 1 485 ? 10.936 7.206 40.156 1.00 10.82 485 PRO A N 1
ATOM 3248 C CA . PRO A 1 485 ? 11.655 7.459 38.912 1.00 10.11 485 PRO A CA 1
ATOM 3249 C C . PRO A 1 485 ? 10.848 7.047 37.696 1.00 9.82 485 PRO A C 1
ATOM 3250 O O . PRO A 1 485 ? 10.028 6.120 37.741 1.00 10.77 485 PRO A O 1
ATOM 3254 N N . PHE A 1 486 ? 11.118 7.714 36.562 1.00 9.61 486 PHE A N 1
ATOM 3255 C CA . PHE A 1 486 ? 10.648 7.192 35.263 1.00 9.43 486 PHE A CA 1
ATOM 3256 C C . PHE A 1 486 ? 11.624 6.133 34.785 1.00 9.86 486 PHE A C 1
ATOM 3257 O O . PHE A 1 486 ? 12.695 5.932 35.392 1.00 13.17 486 PHE A O 1
ATOM 3265 N N . MET A 1 487 ? 11.243 5.381 33.794 1.00 11.74 487 MET A N 1
ATOM 3266 C CA . MET A 1 487 ? 12.007 4.254 33.317 1.00 10.46 487 MET A CA 1
ATOM 3267 C C . MET A 1 487 ? 12.157 4.306 31.821 1.00 9.17 487 MET A C 1
ATOM 3268 O O . MET A 1 487 ? 11.334 4.904 31.137 1.00 10.32 487 MET A O 1
ATOM 3273 N N . PHE A 1 488 ? 13.173 3.619 31.318 1.00 8.94 488 PHE A N 1
ATOM 3274 C CA . PHE A 1 488 ? 13.326 3.339 29.898 1.00 8.88 488 PHE A CA 1
ATOM 3275 C C . PHE A 1 488 ? 13.789 1.921 29.757 1.00 8.61 488 PHE A C 1
ATOM 3276 O O . PHE A 1 488 ? 14.562 1.422 30.591 1.00 9.63 488 PHE A O 1
ATOM 3284 N N . HIS A 1 489 ? 13.367 1.238 28.683 1.00 8.07 489 HIS A N 1
ATOM 3285 C CA . HIS A 1 489 ? 13.570 -0.193 28.625 1.00 8.05 489 HIS A CA 1
ATOM 3286 C C . HIS A 1 489 ? 13.270 -0.725 27.233 1.00 8.33 489 HIS A C 1
ATOM 3287 O O . HIS A 1 489 ? 12.652 -0.062 26.422 1.00 9.72 489 HIS A O 1
ATOM 3294 N N . CYS A 1 490 ? 13.617 -1.999 27.064 1.00 8.66 490 CYS A N 1
ATOM 3295 C CA . CYS A 1 490 ? 13.129 -2.787 25.941 1.00 8.88 490 CYS A CA 1
ATOM 3296 C C . CYS A 1 490 ? 11.706 -3.200 26.256 1.00 8.63 490 CYS A C 1
ATOM 3297 O O . CYS A 1 490 ? 11.384 -3.585 27.379 1.00 9.78 490 CYS A O 1
ATOM 3300 N N . HIS A 1 491 ? 10.840 -3.159 25.231 1.00 8.13 491 HIS A N 1
ATOM 3301 C CA . HIS A 1 491 ? 9.461 -3.587 25.328 1.00 8.40 491 HIS A CA 1
ATOM 3302 C C . HIS A 1 491 ? 9.203 -5.047 24.900 1.00 8.68 491 HIS A C 1
ATOM 3303 O O . HIS A 1 491 ? 8.042 -5.446 24.857 1.00 9.70 491 HIS A O 1
ATOM 3310 N N . VAL A 1 492 ? 10.286 -5.825 24.659 1.00 8.05 492 VAL A N 1
ATOM 3311 C CA . VAL A 1 492 ? 10.177 -7.274 24.703 1.00 8.55 492 VAL A CA 1
ATOM 3312 C C . VAL A 1 492 ? 10.117 -7.628 26.182 1.00 8.68 492 VAL A C 1
ATOM 3313 O O . VAL A 1 492 ? 11.059 -7.390 26.904 1.00 9.35 492 VAL A O 1
ATOM 3317 N N . LEU A 1 493 ? 8.967 -8.111 26.617 1.00 8.28 493 LEU A N 1
ATOM 3318 C CA . LEU A 1 493 ? 8.721 -8.137 28.061 1.00 8.69 493 LEU A CA 1
ATOM 3319 C C . LEU A 1 493 ? 9.664 -9.089 28.778 1.00 9.06 493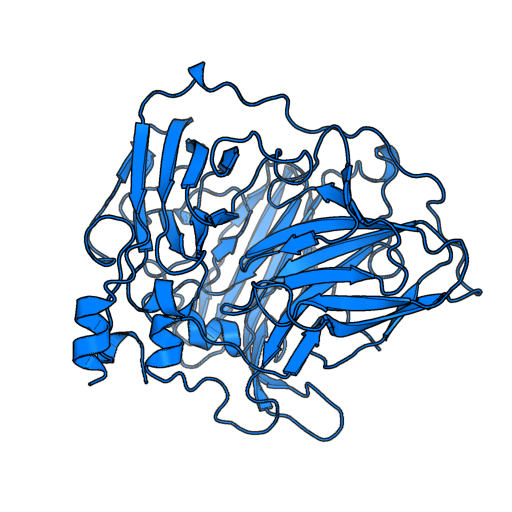 LEU A C 1
ATOM 3320 O O . LEU A 1 493 ? 10.039 -8.840 29.953 1.00 9.90 493 LEU A O 1
ATOM 3325 N N . GLU A 1 494 ? 10.072 -10.179 28.133 1.00 8.59 494 GLU A N 1
ATOM 3326 C CA . GLU A 1 494 ? 11.078 -11.064 28.714 1.00 8.98 494 GLU A CA 1
ATOM 3327 C C . GLU A 1 494 ? 12.396 -10.330 28.968 1.00 9.56 494 GLU A C 1
ATOM 3328 O O . GLU A 1 494 ? 13.053 -10.533 30.013 1.00 10.53 494 GLU A O 1
ATOM 3334 N N . HIS A 1 495 ? 12.786 -9.462 28.039 1.00 9.13 495 HIS A N 1
ATOM 3335 C CA . HIS A 1 495 ? 14.073 -8.732 28.145 1.00 9.54 495 HIS A CA 1
ATOM 3336 C C . HIS A 1 495 ? 13.974 -7.751 29.309 1.00 9.37 495 HIS A C 1
ATOM 3337 O O . HIS A 1 495 ? 14.918 -7.633 30.099 1.00 9.85 495 HIS A O 1
ATOM 3344 N N . GLU A 1 496 ? 12.879 -6.996 29.384 1.00 9.63 496 GLU A N 1
ATOM 3345 C CA . GLU A 1 496 ? 12.683 -6.085 30.508 1.00 10.94 496 GLU A CA 1
ATOM 3346 C C . GLU A 1 496 ? 12.752 -6.868 31.862 1.00 9.77 496 GLU A C 1
ATOM 3347 O O . GLU A 1 496 ? 13.392 -6.426 32.803 1.00 11.11 496 GLU A O 1
ATOM 3353 N N . ASP A 1 497 ? 12.083 -8.025 31.922 1.00 9.55 497 ASP A N 1
ATOM 3354 C CA . ASP A 1 497 ? 12.010 -8.801 33.164 1.00 10.08 497 ASP A CA 1
ATOM 3355 C C . ASP A 1 497 ? 13.389 -9.348 33.584 1.00 10.17 497 ASP A C 1
ATOM 3356 O O . ASP A 1 497 ? 13.607 -9.510 34.780 1.00 12.24 497 ASP A O 1
ATOM 3361 N N . VAL A 1 498 ? 14.313 -9.582 32.655 1.00 9.81 498 VAL A N 1
ATOM 3362 C CA . VAL A 1 498 ? 15.647 -10.044 33.009 1.00 10.56 498 VAL A CA 1
ATOM 3363 C C . VAL A 1 498 ? 16.649 -8.906 33.074 1.00 9.81 498 VAL A C 1
ATOM 3364 O O . VAL A 1 498 ? 17.879 -9.158 33.244 1.00 11.47 498 VAL A O 1
ATOM 3368 N N . GLY A 1 499 ? 16.211 -7.649 33.052 1.00 10.79 499 GLY A N 1
ATOM 3369 C CA . GLY A 1 499 ? 17.086 -6.535 33.355 1.00 10.65 499 GLY A CA 1
ATOM 3370 C C . GLY A 1 499 ? 17.339 -5.466 32.326 1.00 9.74 499 GLY A C 1
ATOM 3371 O O . GLY A 1 499 ? 18.060 -4.512 32.616 1.00 9.71 499 GLY A O 1
ATOM 3372 N N . MET A 1 500 ? 16.735 -5.595 31.118 1.00 9.67 500 MET A N 1
ATOM 3373 C CA . MET A 1 500 ? 16.965 -4.606 30.073 1.00 9.52 500 MET A CA 1
ATOM 3374 C C . MET A 1 500 ? 16.073 -3.372 30.280 1.00 9.26 500 MET A C 1
ATOM 3375 O O . MET A 1 500 ? 15.122 -3.069 29.539 1.00 10.13 500 MET A O 1
ATOM 3380 N N . MET A 1 501 ? 16.408 -2.678 31.381 1.00 8.82 501 MET A N 1
ATOM 3381 C CA . MET A 1 501 ? 15.649 -1.557 31.892 1.00 8.87 501 MET A CA 1
ATOM 3382 C C . MET A 1 501 ? 16.529 -0.697 32.751 1.00 8.63 501 MET A C 1
ATOM 3383 O O . MET A 1 501 ? 17.499 -1.169 33.350 1.00 9.56 501 MET A O 1
ATOM 3388 N N . ALA A 1 502 ? 16.188 0.585 32.810 1.00 8.98 502 ALA A N 1
ATOM 3389 C CA . ALA A 1 502 ? 16.949 1.599 33.546 1.00 9.16 502 ALA A CA 1
ATOM 3390 C C . ALA A 1 502 ? 15.987 2.684 33.992 1.00 8.98 502 ALA A C 1
ATOM 3391 O O . ALA A 1 502 ? 14.819 2.726 33.600 1.00 9.47 502 ALA A O 1
ATOM 3393 N N . GLN A 1 503 ? 16.474 3.567 34.865 1.00 9.92 503 GLN A N 1
ATOM 3394 C CA . GLN A 1 503 ? 15.649 4.564 35.535 1.00 10.96 503 GLN A CA 1
ATOM 3395 C C . GLN A 1 503 ? 16.232 5.960 35.431 1.00 9.74 503 GLN A C 1
ATOM 3396 O O . GLN A 1 503 ? 17.481 6.127 35.431 1.00 10.71 503 GLN A O 1
ATOM 3402 N N . PHE A 1 504 ? 15.372 6.968 35.356 1.00 9.66 504 PHE A N 1
ATOM 3403 C CA . PHE A 1 504 ? 15.789 8.361 35.349 1.00 9.85 504 PHE A CA 1
ATOM 3404 C C . PHE A 1 504 ? 14.996 9.198 36.304 1.00 9.49 504 PHE A C 1
ATOM 3405 O O . PHE A 1 504 ? 13.825 8.898 36.624 1.00 10.27 504 PHE A O 1
ATOM 3413 N N . VAL A 1 505 ? 15.625 10.271 36.756 1.00 10.59 505 VAL A N 1
ATOM 3414 C CA . VAL A 1 505 ? 14.966 11.336 37.465 1.00 11.16 505 VAL A CA 1
ATOM 3415 C C . VAL A 1 505 ? 15.208 12.653 36.707 1.00 11.39 505 VAL A C 1
ATOM 3416 O O . VAL A 1 505 ? 16.158 12.728 35.897 1.00 12.32 505 VAL A O 1
ATOM 3420 N N . THR A 1 506 ? 14.382 13.645 36.984 1.00 11.45 506 THR A N 1
ATOM 3421 C CA . THR A 1 506 ? 14.618 15.007 36.454 1.00 12.09 506 THR A CA 1
ATOM 3422 C C . THR A 1 506 ? 15.259 15.836 37.509 1.00 13.19 506 THR A C 1
ATOM 3423 O O . THR A 1 506 ? 14.965 15.691 38.697 1.00 15.71 506 THR A O 1
ATOM 3427 N N . VAL A 1 507 ? 16.135 16.758 37.081 1.00 14.70 507 VAL A N 1
ATOM 3428 C CA . VAL A 1 507 ? 16.870 17.671 37.943 1.00 15.41 507 VAL A CA 1
ATOM 3429 C C . VAL A 1 507 ? 16.708 19.078 37.398 1.00 18.19 507 VAL A C 1
ATOM 3430 O O . VAL A 1 507 ? 16.268 19.406 36.334 1.00 17.13 507 VAL A O 1
#

CATH classification: 2.60.40.420 (+2 more: 2.60.40.420, 2.60.40.420)